Protein AF-0000000080394275 (afdb_homodimer)

pLDDT: mean 92.38, std 15.79, range [22.78, 98.94]

InterPro domains:
  IPR036380 Isochorismatase-like superfamily [G3DSA:3.40.50.850] (33-287)
  IPR036380 Isochorismatase-like superfamily [SSF52499] (33-243)
  IPR052347 Isochorismatase Family Nicotinamidases [PTHR11080] (25-287)

Structure (mmCIF, N/CA/C/O backbone):
data_AF-0000000080394275-model_v1
#
loop_
_entity.id
_entity.type
_entity.pdbx_description
1 polymer 'Amidases related to nicotinamidase'
#
loop_
_atom_site.group_PDB
_atom_site.id
_atom_site.type_symbol
_atom_site.label_atom_id
_atom_site.label_alt_id
_atom_site.label_comp_id
_atom_site.label_asym_id
_atom_site.label_entity_id
_atom_site.label_seq_id
_atom_site.pdbx_PDB_ins_code
_atom_site.Cartn_x
_atom_site.Cartn_y
_atom_site.Cartn_z
_atom_site.occupancy
_atom_site.B_iso_or_equiv
_atom_site.auth_seq_id
_atom_site.auth_comp_id
_atom_site.auth_asym_id
_atom_site.auth_atom_id
_atom_site.pdbx_PDB_model_num
ATOM 1 N N . MET A 1 1 ? -6.887 -41.594 -66.125 1 27.06 1 MET A N 1
ATOM 2 C CA . MET A 1 1 ? -5.867 -42.062 -65.188 1 27.06 1 MET A CA 1
ATOM 3 C C . MET A 1 1 ? -5.469 -40.969 -64.188 1 27.06 1 MET A C 1
ATOM 5 O O . MET A 1 1 ? -4.859 -39.969 -64.625 1 27.06 1 MET A O 1
ATOM 9 N N . SER A 1 2 ? -6.359 -40.688 -63.188 1 22.78 2 SER A N 1
ATOM 10 C CA . SER A 1 2 ? -6.52 -39.656 -62.188 1 22.78 2 SER A CA 1
ATOM 11 C C . SER A 1 2 ? -5.414 -39.719 -61.156 1 22.78 2 SER A C 1
ATOM 13 O O . SER A 1 2 ? -5.332 -40.688 -60.375 1 22.78 2 SER A O 1
ATOM 15 N N . ALA A 1 3 ? -4.18 -39.344 -61.594 1 30.12 3 ALA A N 1
ATOM 16 C CA . ALA A 1 3 ? -3.043 -39.406 -60.656 1 30.12 3 ALA A CA 1
ATOM 17 C C . ALA A 1 3 ? -3.375 -38.75 -59.344 1 30.12 3 ALA A C 1
ATOM 19 O O . ALA A 1 3 ? -3.584 -37.531 -59.25 1 30.12 3 ALA A O 1
ATOM 20 N N . VAL A 1 4 ? -4.059 -39.438 -58.5 1 29 4 VAL A N 1
ATOM 21 C CA . VAL A 1 4 ? -4.309 -39 -57.125 1 29 4 VAL A CA 1
ATOM 22 C C . VAL A 1 4 ? -2.986 -38.625 -56.438 1 29 4 VAL A C 1
ATOM 24 O O . VAL A 1 4 ? -2.115 -39.5 -56.281 1 29 4 VAL A O 1
ATOM 27 N N . HIS A 1 5 ? -2.41 -37.469 -56.75 1 32.91 5 HIS A N 1
ATOM 28 C CA . HIS A 1 5 ? -1.204 -37.031 -56.062 1 32.91 5 HIS A CA 1
ATOM 29 C C . HIS A 1 5 ? -1.364 -37.125 -54.562 1 32.91 5 HIS A C 1
ATOM 31 O O . HIS A 1 5 ? -2.32 -36.562 -54 1 32.91 5 HIS A O 1
ATOM 37 N N . HIS A 1 6 ? -1.078 -38.25 -53.906 1 32.78 6 HIS A N 1
ATOM 38 C CA . HIS A 1 6 ? -0.991 -38.438 -52.469 1 32.78 6 HIS A CA 1
ATOM 39 C C . HIS A 1 6 ? -0.119 -37.375 -51.812 1 32.78 6 HIS A C 1
ATOM 41 O O . HIS A 1 6 ? 1.019 -37.156 -52.25 1 3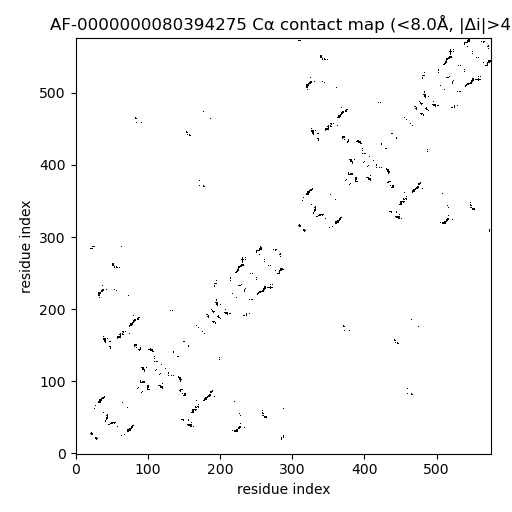2.78 6 HIS A O 1
ATOM 47 N N . ASP A 1 7 ? -0.695 -36.219 -51.406 1 35.56 7 ASP A N 1
ATOM 48 C CA . ASP A 1 7 ? -0.011 -35.188 -50.625 1 35.56 7 ASP A CA 1
ATOM 49 C C . ASP A 1 7 ? 0.849 -35.812 -49.531 1 35.56 7 ASP A C 1
ATOM 51 O O . ASP A 1 7 ? 0.417 -36.75 -48.844 1 35.56 7 ASP A O 1
ATOM 55 N N . PRO A 1 8 ? 2.227 -35.781 -49.594 1 41.28 8 PRO A N 1
ATOM 56 C CA . PRO A 1 8 ? 3.082 -36.406 -48.594 1 41.28 8 PRO A CA 1
ATOM 57 C C . PRO A 1 8 ? 2.621 -36.094 -47.156 1 41.28 8 PRO A C 1
ATOM 59 O O . PRO A 1 8 ? 1.923 -35.094 -46.938 1 41.28 8 PRO A O 1
ATOM 62 N N . PRO A 1 9 ? 2.592 -37.062 -46.188 1 37 9 PRO A N 1
ATOM 63 C CA . PRO A 1 9 ? 2.154 -36.906 -44.812 1 37 9 PRO A CA 1
ATOM 64 C C . PRO A 1 9 ? 2.826 -35.75 -44.125 1 37 9 PRO A C 1
ATOM 66 O O . PRO A 1 9 ? 3.916 -35.312 -44.5 1 37 9 PRO A O 1
ATOM 69 N N . PRO A 1 10 ? 2.047 -34.844 -43.375 1 35.91 10 PRO A N 1
ATOM 70 C CA . PRO A 1 10 ? 2.547 -33.656 -42.656 1 35.91 10 PRO A CA 1
ATOM 71 C C . PRO A 1 10 ? 3.83 -33.969 -41.875 1 35.91 10 PRO A C 1
ATOM 73 O O . PRO A 1 10 ? 4.082 -35.125 -41.5 1 35.91 10 PRO A O 1
ATOM 76 N N . SER A 1 11 ? 4.945 -33.312 -42.188 1 35.53 11 SER A N 1
ATOM 77 C CA . SER A 1 11 ? 6.273 -33.344 -41.562 1 35.53 11 SER A CA 1
ATOM 78 C C . SER A 1 11 ? 6.188 -33.5 -40.062 1 35.53 11 SER A C 1
ATOM 80 O O . SER A 1 11 ? 5.238 -33.031 -39.438 1 35.53 11 SER A O 1
ATOM 82 N N . ARG A 1 12 ? 6.918 -34.469 -39.438 1 34.5 12 ARG A N 1
ATOM 83 C CA . ARG A 1 12 ? 7.211 -34.812 -38.031 1 34.5 12 ARG A CA 1
ATOM 84 C C . ARG A 1 12 ? 7.387 -33.594 -37.188 1 34.5 12 ARG A C 1
ATOM 86 O O . ARG A 1 12 ? 7.91 -32.562 -37.625 1 34.5 12 ARG A O 1
ATOM 93 N N . ILE A 1 13 ? 6.574 -33.438 -36.125 1 35.41 13 ILE A N 1
ATOM 94 C CA . ILE A 1 13 ? 6.66 -32.562 -34.938 1 35.41 13 ILE A CA 1
ATOM 95 C C . ILE A 1 13 ? 8.125 -32.375 -34.562 1 35.41 13 ILE A C 1
ATOM 97 O O . ILE A 1 13 ? 8.867 -33.344 -34.406 1 35.41 13 ILE A O 1
ATOM 101 N N . ASN A 1 14 ? 8.758 -31.297 -34.969 1 36.19 14 ASN A N 1
ATOM 102 C CA . ASN A 1 14 ? 10.086 -30.844 -34.594 1 36.19 14 ASN A CA 1
ATOM 103 C C . ASN A 1 14 ? 10.438 -31.25 -33.156 1 36.19 14 ASN A C 1
ATOM 105 O O . ASN A 1 14 ? 9.57 -31.266 -32.281 1 36.19 14 ASN A O 1
ATOM 109 N N . ASP A 1 15 ? 11.414 -32.094 -32.938 1 36.91 15 ASP A N 1
ATOM 110 C CA . ASP A 1 15 ? 12.133 -32.469 -31.719 1 36.91 15 ASP A CA 1
ATOM 111 C C . ASP A 1 15 ? 12.281 -31.266 -30.781 1 36.91 15 ASP A C 1
ATOM 113 O O . ASP A 1 15 ? 13.219 -30.484 -30.922 1 36.91 15 ASP A O 1
ATOM 117 N N . ALA A 1 16 ? 11.219 -30.703 -30.359 1 38.97 16 ALA A N 1
ATOM 118 C CA . ALA A 1 16 ? 11.391 -29.766 -29.25 1 38.97 16 ALA A CA 1
ATOM 119 C C . ALA A 1 16 ? 12.438 -30.266 -28.266 1 38.97 16 ALA A C 1
ATOM 121 O O . ALA A 1 16 ? 12.273 -31.344 -27.656 1 38.97 16 ALA A O 1
ATOM 122 N N . LYS A 1 17 ? 13.742 -30.094 -28.391 1 42.19 17 LYS A N 1
ATOM 123 C CA . LYS A 1 17 ? 14.812 -30.328 -27.422 1 42.19 17 LYS A CA 1
ATOM 124 C C . LYS A 1 17 ? 14.32 -30.094 -26 1 42.19 17 LYS A C 1
ATOM 126 O O . LYS A 1 17 ? 13.586 -29.141 -25.734 1 42.19 17 LYS A O 1
ATOM 131 N N . PRO A 1 18 ? 14.352 -31.062 -25.109 1 45.19 18 PRO A N 1
ATOM 132 C CA . PRO A 1 18 ? 13.938 -30.859 -23.719 1 45.19 18 PRO A CA 1
ATOM 133 C C . PRO A 1 18 ? 14.477 -29.562 -23.125 1 45.19 18 PRO A C 1
ATOM 135 O O . PRO A 1 18 ? 15.672 -29.281 -23.234 1 45.19 18 PRO A O 1
ATOM 138 N N . SER A 1 19 ? 13.734 -28.438 -23.109 1 54.56 19 SER A N 1
ATOM 139 C CA . SER A 1 19 ? 14.133 -27.141 -22.562 1 54.56 19 SER A CA 1
ATOM 140 C C . SER A 1 19 ? 14.922 -27.312 -21.266 1 54.56 19 SER A C 1
ATOM 142 O O . SER A 1 19 ? 14.555 -28.109 -20.406 1 54.56 19 SER A O 1
ATOM 144 N N . GLN A 1 20 ? 16.25 -27.141 -21.281 1 65.69 20 GLN A N 1
ATOM 145 C CA . GLN A 1 20 ? 17.156 -27.125 -20.141 1 65.69 20 GLN A CA 1
ATOM 146 C C . GLN A 1 20 ? 16.5 -26.453 -18.938 1 65.69 20 GLN A C 1
ATOM 148 O O . GLN A 1 20 ? 15.781 -25.469 -19.094 1 65.69 20 GLN A O 1
ATOM 153 N N . SER A 1 21 ? 16.562 -27.25 -17.766 1 81.19 21 SER A N 1
ATOM 154 C CA . SER A 1 21 ? 16 -26.75 -16.516 1 81.19 21 SER A CA 1
ATOM 155 C C . SER A 1 21 ? 16.516 -25.359 -16.188 1 81.19 21 SER A C 1
ATOM 157 O O . SER A 1 21 ? 17.719 -25.094 -16.312 1 81.19 21 SER A O 1
ATOM 159 N N . ILE A 1 22 ? 15.68 -24.531 -15.898 1 88.62 22 ILE A N 1
ATOM 160 C CA . ILE A 1 22 ? 16.031 -23.141 -15.641 1 88.62 22 ILE A CA 1
ATOM 161 C C . ILE A 1 22 ? 16.609 -23 -14.234 1 88.62 22 ILE A C 1
ATOM 163 O O . ILE A 1 22 ? 17.203 -21.984 -13.898 1 88.62 22 ILE A O 1
ATOM 167 N N . VAL A 1 23 ? 16.406 -24.078 -13.352 1 89.06 23 VAL A N 1
ATOM 168 C CA . VAL A 1 23 ? 17 -24.141 -12.016 1 89.06 23 VAL A CA 1
ATOM 169 C C . VAL A 1 23 ? 17.625 -25.516 -11.797 1 89.06 23 VAL A C 1
ATOM 171 O O . VAL A 1 23 ? 17 -26.547 -12.047 1 89.06 23 VAL A O 1
ATOM 174 N N . GLN A 1 24 ? 18.859 -25.484 -11.453 1 85.5 24 GLN A N 1
ATOM 175 C CA . GLN A 1 24 ? 19.594 -26.703 -11.148 1 85.5 24 GLN A CA 1
ATOM 176 C C . GLN A 1 24 ? 20.219 -26.641 -9.758 1 85.5 24 GLN A C 1
ATOM 178 O O . GLN A 1 24 ? 20.984 -25.703 -9.453 1 85.5 24 GLN A O 1
ATOM 183 N N . ASN A 1 25 ? 19.906 -27.562 -8.883 1 85.19 25 ASN A N 1
ATOM 184 C CA . ASN A 1 25 ? 20.406 -27.625 -7.516 1 85.19 25 ASN A CA 1
ATOM 185 C C . ASN A 1 25 ? 20.141 -26.328 -6.762 1 85.19 25 ASN A C 1
ATOM 187 O O . ASN A 1 25 ? 21.047 -25.766 -6.125 1 85.19 25 ASN A O 1
ATOM 191 N N . GLY A 1 26 ? 19.047 -25.797 -6.996 1 87.44 26 GLY A N 1
ATOM 192 C CA . GLY A 1 26 ? 18.625 -24.609 -6.277 1 87.44 26 GLY A CA 1
ATOM 193 C C . GLY A 1 26 ? 19.156 -23.312 -6.879 1 87.44 26 GLY A C 1
ATOM 194 O O . GLY A 1 26 ? 18.859 -22.219 -6.391 1 87.44 26 GLY A O 1
ATOM 195 N N . LYS A 1 27 ? 19.891 -23.469 -7.922 1 92 27 LYS A N 1
ATOM 196 C CA . LYS A 1 27 ? 20.5 -22.312 -8.555 1 92 27 LYS A CA 1
ATOM 197 C C . LYS A 1 27 ? 19.953 -22.094 -9.961 1 92 27 LYS A C 1
ATOM 199 O O . LYS A 1 27 ? 19.875 -23.047 -10.75 1 92 27 LYS A O 1
ATOM 204 N N . ALA A 1 28 ? 19.594 -20.875 -10.211 1 91.44 28 ALA A N 1
ATOM 205 C CA . ALA A 1 28 ? 19.125 -20.531 -11.562 1 91.44 28 ALA A CA 1
ATOM 206 C C . ALA A 1 28 ? 20.281 -20.594 -12.555 1 91.44 28 ALA A C 1
ATOM 208 O O . ALA A 1 28 ? 21.422 -20.219 -12.227 1 91.44 28 ALA A O 1
ATOM 209 N N . THR A 1 29 ? 19.984 -20.938 -13.781 1 90.75 29 THR A N 1
ATOM 210 C CA . THR A 1 29 ? 21.016 -21.156 -14.781 1 90.75 29 THR A CA 1
ATOM 211 C C . THR A 1 29 ? 21.297 -19.859 -15.547 1 90.75 29 THR A C 1
ATOM 213 O O . THR A 1 29 ? 22.281 -19.781 -16.297 1 90.75 29 THR A O 1
ATOM 216 N N . ALA A 1 30 ? 20.469 -18.938 -15.438 1 93.75 30 ALA A N 1
ATOM 217 C CA . ALA A 1 30 ? 20.594 -17.641 -16.094 1 93.75 30 ALA A CA 1
ATOM 218 C C . ALA A 1 30 ? 19.891 -16.547 -15.281 1 93.75 30 ALA A C 1
ATOM 220 O O . ALA A 1 30 ? 19.125 -16.859 -14.367 1 93.75 30 ALA A O 1
ATOM 221 N N . PRO A 1 31 ? 20.188 -15.273 -15.602 1 97.75 31 PRO A N 1
ATOM 222 C CA . PRO A 1 31 ? 19.531 -14.188 -14.875 1 97.75 31 PRO A CA 1
ATOM 223 C C . PRO A 1 31 ? 18.016 -14.234 -15 1 97.75 31 PRO A C 1
ATOM 225 O O . PRO A 1 31 ? 17.484 -14.625 -16.047 1 97.75 31 PRO A O 1
ATOM 228 N N . PHE A 1 32 ? 17.375 -13.805 -13.945 1 98.44 32 PHE A N 1
ATOM 229 C CA . PHE A 1 32 ? 15.914 -13.875 -13.938 1 98.44 32 PHE A CA 1
ATOM 230 C C . PHE A 1 32 ? 15.328 -12.828 -12.992 1 98.44 32 PHE A C 1
ATOM 232 O O . PHE A 1 32 ? 16.016 -12.359 -12.078 1 98.44 32 PHE A O 1
ATOM 239 N N . ALA A 1 33 ? 14.078 -12.445 -13.242 1 98.81 33 ALA A N 1
ATOM 240 C CA . ALA A 1 33 ? 13.273 -11.711 -12.266 1 98.81 33 ALA A CA 1
ATOM 241 C C . ALA A 1 33 ? 12.461 -12.672 -11.398 1 98.81 33 ALA A C 1
ATOM 243 O O . ALA A 1 33 ? 12.016 -13.719 -11.875 1 98.81 33 ALA A O 1
ATOM 244 N N . LEU A 1 34 ? 12.312 -12.328 -10.164 1 98.88 34 LEU A N 1
ATOM 245 C CA . LEU A 1 34 ? 11.516 -13.117 -9.234 1 98.88 34 LEU A CA 1
ATOM 246 C C . LEU A 1 34 ? 10.195 -12.43 -8.922 1 98.88 34 LEU A C 1
ATOM 248 O O . LEU A 1 34 ? 10.188 -11.289 -8.445 1 98.88 34 LEU A O 1
ATOM 252 N N . LEU A 1 35 ? 9.109 -13.031 -9.289 1 98.94 35 LEU A N 1
ATOM 253 C CA . LEU A 1 35 ? 7.77 -12.57 -8.938 1 98.94 35 LEU A CA 1
ATOM 254 C C . LEU A 1 35 ? 7.207 -13.375 -7.77 1 98.94 35 LEU A C 1
ATOM 256 O O . LEU A 1 35 ? 6.914 -14.562 -7.914 1 98.94 35 LEU A O 1
ATOM 260 N N . ILE A 1 36 ? 7.094 -12.742 -6.633 1 98.94 36 ILE A N 1
ATOM 261 C CA . ILE A 1 36 ? 6.562 -13.367 -5.43 1 98.94 36 ILE A CA 1
ATOM 262 C C . ILE A 1 36 ? 5.125 -12.906 -5.191 1 98.94 36 ILE A C 1
ATOM 264 O O . ILE A 1 36 ? 4.887 -11.727 -4.902 1 98.94 36 ILE A O 1
ATOM 268 N N . ILE A 1 37 ? 4.219 -13.844 -5.262 1 98.94 37 ILE A N 1
ATOM 269 C CA . ILE A 1 37 ? 2.801 -13.508 -5.195 1 98.94 37 ILE A CA 1
ATOM 270 C C . ILE A 1 37 ? 2.299 -13.656 -3.762 1 98.94 37 ILE A C 1
ATOM 272 O O . ILE A 1 37 ? 2.297 -14.758 -3.211 1 98.94 37 ILE A O 1
ATOM 276 N N . ASP A 1 38 ? 1.914 -12.625 -3.123 1 98.94 38 ASP A N 1
ATOM 277 C CA . ASP A 1 38 ? 1.154 -12.508 -1.882 1 98.94 38 ASP A CA 1
ATOM 278 C C . ASP A 1 38 ? 1.843 -13.258 -0.743 1 98.94 38 ASP A C 1
ATOM 280 O O . ASP A 1 38 ? 1.222 -14.078 -0.071 1 98.94 38 ASP A O 1
ATOM 284 N N . PRO A 1 39 ? 3.086 -12.922 -0.444 1 98.94 39 PRO A N 1
ATOM 285 C CA . PRO A 1 39 ? 3.766 -13.562 0.687 1 98.94 39 PRO A CA 1
ATOM 286 C C . PRO A 1 39 ? 3.402 -12.93 2.027 1 98.94 39 PRO A C 1
ATOM 288 O O . PRO A 1 39 ? 4.285 -12.633 2.836 1 98.94 39 PRO A O 1
ATOM 291 N N . GLN A 1 40 ? 2.129 -12.836 2.316 1 98.94 40 GLN A N 1
ATOM 292 C CA . GLN A 1 40 ? 1.667 -12.023 3.436 1 98.94 40 GLN A CA 1
ATOM 293 C C . GLN A 1 40 ? 1.392 -12.891 4.664 1 98.94 40 GLN A C 1
ATOM 295 O O . GLN A 1 40 ? 1.14 -14.086 4.543 1 98.94 40 GLN A O 1
ATOM 300 N N . VAL A 1 41 ? 1.338 -12.273 5.809 1 98.94 41 VAL A N 1
ATOM 301 C CA . VAL A 1 41 ? 1.209 -12.883 7.125 1 98.94 41 VAL A CA 1
ATOM 302 C C . VAL A 1 41 ? -0.125 -13.625 7.223 1 98.94 41 VAL A C 1
ATOM 304 O O . VAL A 1 41 ? -0.186 -14.742 7.734 1 98.94 41 VAL A O 1
ATOM 307 N N . ASP A 1 42 ? -1.136 -13.109 6.672 1 98.88 42 ASP A N 1
ATOM 308 C CA . ASP A 1 42 ? -2.461 -13.703 6.836 1 98.88 42 ASP A CA 1
ATOM 309 C C . ASP A 1 42 ? -2.553 -15.047 6.125 1 98.88 42 ASP A C 1
ATOM 311 O O . ASP A 1 42 ? -3.455 -15.844 6.402 1 98.88 42 ASP A O 1
ATOM 315 N N . PHE A 1 43 ? -1.623 -15.383 5.227 1 98.88 43 PHE A N 1
ATOM 316 C CA . PHE A 1 43 ? -1.637 -16.656 4.52 1 98.88 43 PHE A CA 1
ATOM 317 C C . PHE A 1 43 ? -0.729 -17.672 5.207 1 98.88 43 PHE A C 1
ATOM 319 O O . PHE A 1 43 ? -0.536 -18.781 4.703 1 98.88 43 PHE A O 1
ATOM 326 N N . HIS A 1 44 ? -0.185 -17.312 6.309 1 98.88 44 HIS A N 1
ATOM 327 C CA . HIS A 1 44 ? 0.747 -18.156 7.051 1 98.88 44 HIS A CA 1
ATOM 328 C C . HIS A 1 44 ? 0.218 -18.469 8.445 1 98.88 44 HIS A C 1
ATOM 330 O O . HIS A 1 44 ? -0.827 -17.938 8.852 1 98.88 44 HIS A O 1
ATOM 336 N N . GLU A 1 45 ? 0.942 -19.281 9.148 1 98.12 45 GLU A N 1
ATOM 337 C CA . GLU A 1 45 ? 0.49 -19.734 10.461 1 98.12 45 GLU A CA 1
ATOM 338 C C . GLU A 1 45 ? 0.156 -18.547 11.359 1 98.12 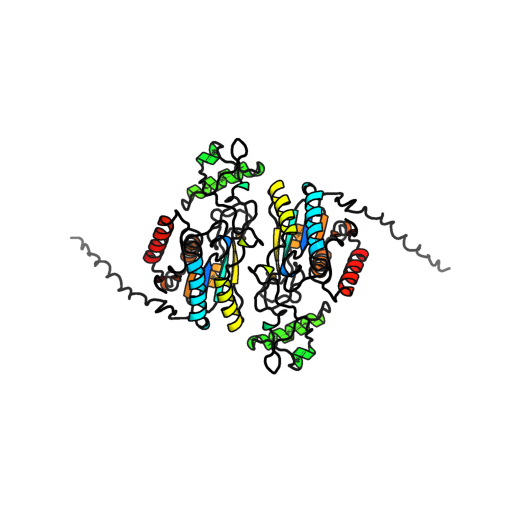45 GLU A C 1
ATOM 340 O O . GLU A 1 45 ? 0.946 -17.609 11.477 1 98.12 45 GLU A O 1
ATOM 345 N N . GLY A 1 46 ? -1.049 -18.625 11.961 1 97.94 46 GLY A N 1
ATOM 346 C CA . GLY A 1 46 ? -1.495 -17.547 12.82 1 97.94 46 GLY A CA 1
ATOM 347 C C . GLY A 1 46 ? -2.309 -16.5 12.094 1 97.94 46 GLY A C 1
ATOM 348 O O . GLY A 1 46 ? -2.988 -15.68 12.719 1 97.94 46 GLY A O 1
ATOM 349 N N . GLY A 1 47 ? -2.242 -16.516 10.758 1 98.44 47 GLY A N 1
ATOM 350 C CA . GLY A 1 47 ? -3.014 -15.578 9.953 1 98.44 47 GLY A CA 1
ATOM 351 C C . GLY A 1 47 ? -4.453 -16.016 9.758 1 98.44 47 GLY A C 1
ATOM 352 O O . GLY A 1 47 ? -4.797 -17.172 9.992 1 98.44 47 GLY A O 1
ATOM 353 N N . SER A 1 48 ? -5.27 -15.148 9.281 1 98.19 48 SER A N 1
ATOM 354 C CA . SER A 1 48 ? -6.711 -15.359 9.195 1 98.19 48 SER A CA 1
ATOM 355 C C . SER A 1 48 ? -7.062 -16.328 8.078 1 98.19 48 SER A C 1
ATOM 357 O O . SER A 1 48 ? -8.156 -16.906 8.062 1 98.19 48 SER A O 1
ATOM 359 N N . LEU A 1 49 ? -6.184 -16.5 7.113 1 98.38 49 LEU A N 1
ATOM 360 C CA . LEU A 1 49 ? -6.367 -17.438 6.004 1 98.38 49 LEU A CA 1
ATOM 361 C C . LEU A 1 49 ? -5.109 -18.266 5.773 1 98.38 49 LEU A C 1
ATOM 363 O O . LEU A 1 49 ? -4.621 -18.359 4.645 1 98.38 49 LEU A O 1
ATOM 367 N N . ALA A 1 50 ? -4.691 -18.906 6.82 1 98.62 50 ALA A N 1
ATOM 368 C CA . ALA A 1 50 ? -3.438 -19.656 6.805 1 98.62 50 ALA A CA 1
ATOM 369 C C . ALA A 1 50 ? -3.508 -20.812 5.828 1 98.62 50 ALA A C 1
ATOM 371 O O . ALA A 1 50 ? -4.531 -21.5 5.742 1 98.62 50 ALA A O 1
ATOM 372 N N . ILE A 1 51 ? -2.463 -21.016 5.152 1 98.62 51 ILE A N 1
ATOM 373 C CA . ILE A 1 51 ? -2.312 -22.094 4.172 1 98.62 51 ILE A CA 1
ATOM 374 C C . ILE A 1 51 ? -1.287 -23.109 4.668 1 98.62 51 ILE A C 1
ATOM 376 O O . ILE A 1 51 ? -0.159 -22.75 5.008 1 98.62 51 ILE A O 1
ATOM 380 N N . ALA A 1 52 ? -1.741 -24.344 4.648 1 98.06 52 ALA A N 1
ATOM 381 C CA . ALA A 1 52 ? -0.805 -25.406 5.035 1 98.06 52 ALA A CA 1
ATOM 382 C C . ALA A 1 52 ? 0.405 -25.422 4.105 1 98.06 52 ALA A C 1
ATOM 384 O O . ALA A 1 52 ? 0.254 -25.422 2.883 1 98.06 52 ALA A O 1
ATOM 385 N N . GLY A 1 53 ? 1.611 -25.344 4.656 1 98.31 53 GLY A N 1
ATOM 386 C CA . GLY A 1 53 ? 2.834 -25.406 3.871 1 98.31 53 GLY A CA 1
ATOM 387 C C . GLY A 1 53 ? 3.434 -24.047 3.598 1 98.31 53 GLY A C 1
ATOM 388 O O . GLY A 1 53 ? 4.59 -23.938 3.182 1 98.31 53 GLY A O 1
ATOM 389 N N . ALA A 1 54 ? 2.715 -22.984 3.877 1 98.81 54 ALA A N 1
ATOM 390 C CA . ALA A 1 54 ? 3.131 -21.641 3.488 1 98.81 54 ALA A CA 1
ATOM 391 C C . ALA A 1 54 ? 4.355 -21.188 4.285 1 98.81 54 ALA A C 1
ATOM 393 O O . ALA A 1 54 ? 5.211 -20.469 3.764 1 98.81 54 ALA A O 1
ATOM 394 N N . ASP A 1 55 ? 4.445 -21.594 5.543 1 98.81 55 ASP A N 1
ATOM 395 C CA . ASP A 1 55 ? 5.609 -21.219 6.348 1 98.81 55 ASP A CA 1
ATOM 396 C C . ASP A 1 55 ? 6.887 -21.844 5.785 1 98.81 55 ASP A C 1
ATOM 398 O O . ASP A 1 55 ? 7.926 -21.188 5.727 1 98.81 55 ASP A O 1
ATOM 402 N N . GLU A 1 56 ? 6.789 -23.109 5.391 1 98.62 56 GLU A N 1
ATOM 403 C CA . GLU A 1 56 ? 7.934 -23.766 4.754 1 98.62 56 GLU A CA 1
ATOM 404 C C . GLU A 1 56 ? 8.273 -23.094 3.424 1 98.62 56 GLU A C 1
ATOM 406 O O . GLU A 1 56 ? 9.453 -22.922 3.092 1 98.62 56 GLU A O 1
ATOM 411 N N . ASP A 1 57 ? 7.242 -22.734 2.703 1 98.75 57 ASP A N 1
ATOM 412 C CA . ASP A 1 57 ? 7.457 -22 1.458 1 98.75 57 ASP A CA 1
ATOM 413 C C . ASP A 1 57 ? 8.25 -20.719 1.704 1 98.75 57 ASP A C 1
ATOM 415 O O . ASP A 1 57 ? 9.195 -20.422 0.97 1 98.75 57 ASP A O 1
ATOM 419 N N . ALA A 1 58 ? 7.844 -19.984 2.736 1 98.88 58 ALA A N 1
ATOM 420 C CA . ALA A 1 58 ? 8.484 -18.719 3.049 1 98.88 58 ALA A CA 1
ATOM 421 C C . ALA A 1 58 ? 9.977 -18.906 3.332 1 98.88 58 ALA A C 1
ATOM 423 O O . ALA A 1 58 ? 10.812 -18.125 2.865 1 98.88 58 ALA A O 1
ATOM 424 N N . GLN A 1 59 ? 10.258 -19.938 4.09 1 98.75 59 GLN A N 1
ATOM 425 C CA . GLN A 1 59 ? 11.648 -20.234 4.387 1 98.75 59 GLN A CA 1
ATOM 426 C C . GLN A 1 59 ? 12.422 -20.594 3.117 1 98.75 59 GLN A C 1
ATOM 428 O O . GLN A 1 59 ? 13.562 -20.156 2.932 1 98.75 59 GLN A O 1
ATOM 433 N N . ARG A 1 60 ? 11.812 -21.328 2.266 1 98.44 60 ARG A N 1
ATOM 434 C CA . ARG A 1 60 ? 12.461 -21.719 1.023 1 98.44 60 ARG A CA 1
ATOM 435 C C . ARG A 1 60 ? 12.664 -20.531 0.097 1 98.44 60 ARG A C 1
ATOM 437 O O . ARG A 1 60 ? 13.672 -20.438 -0.608 1 98.44 60 ARG A O 1
ATOM 444 N N . ILE A 1 61 ? 11.711 -19.625 0.074 1 98.75 61 ILE A N 1
ATOM 445 C CA . ILE A 1 61 ? 11.844 -18.406 -0.722 1 98.75 61 ILE A CA 1
ATOM 446 C C . ILE A 1 61 ? 13.047 -17.609 -0.236 1 98.75 61 ILE A C 1
ATOM 448 O O . ILE A 1 61 ? 13.867 -17.156 -1.04 1 98.75 61 ILE A O 1
ATOM 452 N N . LYS A 1 62 ? 13.125 -17.453 1.093 1 98.81 62 LYS A N 1
ATOM 453 C CA . LYS A 1 62 ? 14.281 -16.75 1.657 1 98.81 62 LYS A CA 1
ATOM 454 C C . LYS A 1 62 ? 15.586 -17.391 1.193 1 98.81 62 LYS A C 1
ATOM 456 O O . LYS A 1 62 ? 16.469 -16.703 0.671 1 98.81 62 LYS A O 1
ATOM 461 N N . SER A 1 63 ? 15.68 -18.719 1.34 1 98.06 63 SER A N 1
ATOM 462 C CA . SER A 1 63 ? 16.891 -19.453 0.968 1 98.06 63 SER A CA 1
ATOM 463 C C . SER A 1 63 ? 17.172 -19.328 -0.524 1 98.06 63 SER A C 1
ATOM 465 O O . SER A 1 63 ? 18.328 -19.156 -0.926 1 98.06 63 SER A O 1
ATOM 467 N N . PHE A 1 64 ? 16.172 -19.391 -1.32 1 98.38 64 PHE A N 1
ATOM 468 C CA . PHE A 1 64 ? 16.312 -19.297 -2.77 1 98.38 64 PHE A CA 1
ATOM 469 C C . PHE A 1 64 ? 16.859 -17.938 -3.172 1 98.38 64 PHE A C 1
ATOM 471 O O . PHE A 1 64 ? 17.75 -17.844 -4.02 1 98.38 64 PHE A O 1
ATOM 478 N N . ILE A 1 65 ? 16.344 -16.844 -2.561 1 98.69 65 ILE A N 1
ATOM 479 C CA . ILE A 1 65 ? 16.828 -15.5 -2.842 1 98.69 65 ILE A CA 1
ATOM 480 C C . ILE A 1 65 ? 18.297 -15.398 -2.473 1 98.69 65 ILE A C 1
ATOM 482 O O . ILE A 1 65 ? 19.125 -14.922 -3.268 1 98.69 65 ILE A O 1
ATOM 486 N N . GLU A 1 66 ? 18.625 -15.898 -1.298 1 97.75 66 GLU A N 1
ATOM 487 C CA . GLU A 1 66 ? 20 -15.82 -0.818 1 97.75 66 GLU A CA 1
ATOM 488 C C . GLU A 1 66 ? 20.953 -16.594 -1.726 1 97.75 66 GLU A C 1
ATOM 490 O O . GLU A 1 66 ? 22.047 -16.125 -2.039 1 97.75 66 GLU A O 1
ATOM 495 N N . THR A 1 67 ? 20.516 -17.734 -2.162 1 97.19 67 THR A N 1
ATOM 496 C CA . THR A 1 67 ? 21.312 -18.609 -3.014 1 97.19 67 THR A CA 1
ATOM 497 C C . THR A 1 67 ? 21.516 -17.969 -4.391 1 97.19 67 THR A C 1
ATOM 499 O O . THR A 1 67 ? 22.562 -18.125 -5.008 1 97.19 67 THR A O 1
ATOM 502 N N . ASN A 1 68 ? 20.516 -17.234 -4.863 1 97.94 68 ASN A N 1
ATOM 503 C CA . ASN A 1 68 ? 20.547 -16.719 -6.227 1 97.94 68 ASN A CA 1
ATOM 504 C C . ASN A 1 68 ? 20.656 -15.195 -6.246 1 97.94 68 ASN A C 1
ATOM 506 O O . ASN A 1 68 ? 20.219 -14.547 -7.199 1 97.94 68 ASN A O 1
ATOM 510 N N . ILE A 1 69 ? 21.156 -14.625 -5.207 1 97.81 69 ILE A N 1
ATOM 511 C CA . ILE A 1 69 ? 21.094 -13.188 -4.969 1 97.81 69 ILE A CA 1
ATOM 512 C C . ILE A 1 69 ? 21.781 -12.445 -6.113 1 97.81 69 ILE A C 1
ATOM 514 O O . ILE A 1 69 ? 21.344 -11.359 -6.512 1 97.81 69 ILE A O 1
ATOM 518 N N . ASP A 1 70 ? 22.797 -13.023 -6.816 1 97.12 70 ASP A N 1
ATOM 519 C CA . ASP A 1 70 ? 23.531 -12.383 -7.891 1 97.12 70 ASP A CA 1
ATOM 520 C C . ASP A 1 70 ? 22.828 -12.555 -9.234 1 97.12 70 ASP A C 1
ATOM 522 O O . ASP A 1 70 ? 23.094 -11.82 -10.188 1 97.12 70 ASP A O 1
ATOM 526 N N . GLN A 1 71 ? 21.969 -13.531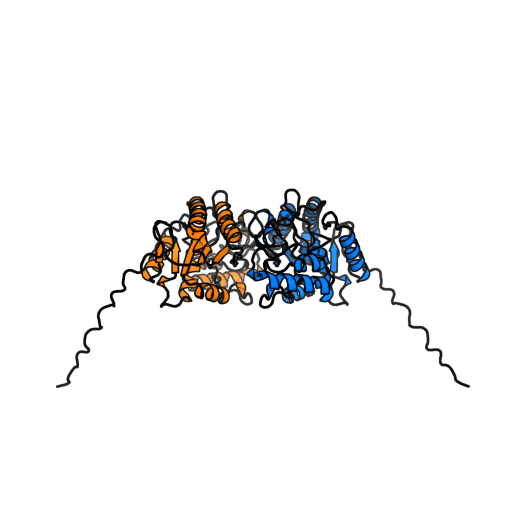 -9.305 1 97.5 71 GLN A N 1
ATOM 527 C CA . GLN A 1 71 ? 21.312 -13.852 -10.562 1 97.5 71 GLN A CA 1
ATOM 528 C C . GLN A 1 71 ? 19.969 -13.148 -10.664 1 97.5 71 GLN A C 1
ATOM 530 O O . GLN A 1 71 ? 19.391 -13.055 -11.758 1 97.5 71 GLN A O 1
ATOM 535 N N . ILE A 1 72 ? 19.453 -12.656 -9.586 1 98.75 72 ILE A N 1
ATOM 536 C CA . ILE A 1 72 ? 18.156 -11.992 -9.594 1 98.75 72 ILE A CA 1
ATOM 537 C C . ILE A 1 72 ? 18.297 -10.586 -10.172 1 98.75 72 ILE A C 1
ATOM 539 O O . ILE A 1 72 ? 19.016 -9.758 -9.617 1 98.75 72 ILE A O 1
ATOM 543 N N . THR A 1 73 ? 17.594 -10.344 -11.25 1 98.62 73 THR A N 1
ATOM 544 C CA . THR A 1 73 ? 17.641 -9.031 -11.898 1 98.62 73 THR A CA 1
ATOM 545 C C . THR A 1 73 ? 16.734 -8.039 -11.172 1 98.62 73 THR A C 1
ATOM 547 O O . THR A 1 73 ? 17.156 -6.918 -10.875 1 98.62 73 THR A O 1
ATOM 550 N N . ASN A 1 74 ? 15.531 -8.406 -10.891 1 98.75 74 ASN A N 1
ATOM 551 C CA . ASN A 1 74 ? 14.539 -7.621 -10.164 1 98.75 74 ASN A CA 1
ATOM 552 C C . ASN A 1 74 ? 13.609 -8.516 -9.344 1 98.75 74 ASN A C 1
ATOM 554 O O . ASN A 1 74 ? 13.445 -9.695 -9.656 1 98.75 74 ASN A O 1
ATOM 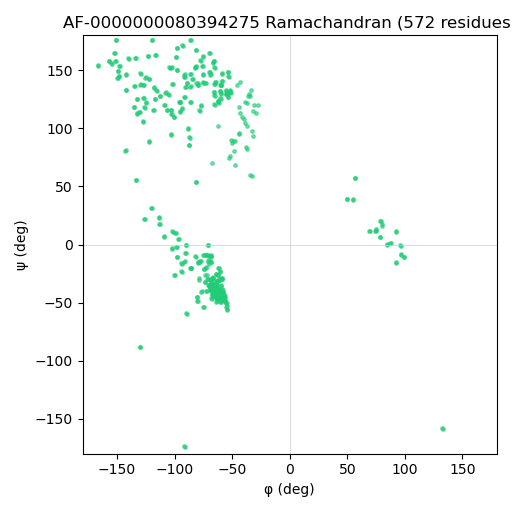558 N N . ILE A 1 75 ? 13.086 -7.957 -8.297 1 98.94 75 ILE A N 1
ATOM 559 C CA . ILE A 1 75 ? 12.078 -8.648 -7.496 1 98.94 75 ILE A CA 1
ATOM 560 C C . ILE A 1 75 ? 10.758 -7.883 -7.547 1 98.94 75 ILE A C 1
ATOM 562 O O . ILE A 1 75 ? 10.727 -6.672 -7.316 1 98.94 75 ILE A O 1
ATOM 566 N N . TYR A 1 76 ? 9.742 -8.562 -7.926 1 98.94 76 TYR A N 1
ATOM 567 C CA . TYR A 1 76 ? 8.367 -8.094 -7.895 1 98.94 76 TYR A CA 1
ATOM 568 C C . TYR A 1 76 ? 7.574 -8.797 -6.793 1 98.94 76 TYR A C 1
ATOM 570 O O . TYR A 1 76 ? 7.633 -10.016 -6.664 1 98.94 76 TYR A O 1
ATOM 578 N N . VAL A 1 77 ? 6.875 -8.023 -5.992 1 98.94 77 VAL A N 1
ATOM 579 C CA . VAL A 1 77 ? 6.051 -8.586 -4.926 1 98.94 77 VAL A CA 1
ATOM 580 C C . VAL A 1 77 ? 4.621 -8.062 -5.043 1 98.94 77 VAL A C 1
ATOM 582 O O . VAL A 1 77 ? 4.406 -6.852 -5.152 1 98.94 77 VAL A O 1
ATOM 585 N N . THR A 1 78 ? 3.697 -8.969 -5.086 1 98.88 78 THR A N 1
ATOM 586 C CA . THR A 1 78 ? 2.299 -8.547 -5.047 1 98.88 78 THR A CA 1
ATOM 587 C C . THR A 1 78 ? 1.738 -8.656 -3.633 1 98.88 78 THR A C 1
ATOM 589 O O . THR A 1 78 ? 2.199 -9.484 -2.84 1 98.88 78 THR A O 1
ATOM 592 N N . LEU A 1 79 ? 0.83 -7.836 -3.346 1 98.88 79 LEU A N 1
ATOM 593 C CA . LEU A 1 79 ? 0.16 -7.816 -2.051 1 98.88 79 LEU A CA 1
ATOM 594 C C . LEU A 1 79 ? -1.355 -7.793 -2.223 1 98.88 79 LEU A C 1
ATOM 596 O O . LEU A 1 79 ? -1.905 -6.848 -2.789 1 98.88 79 LEU A O 1
ATOM 600 N N . ASP A 1 80 ? -1.979 -8.875 -1.79 1 98.88 80 ASP A N 1
ATOM 601 C CA . ASP A 1 80 ? -3.432 -8.852 -1.655 1 98.88 80 ASP A CA 1
ATOM 602 C C . ASP A 1 80 ? -3.871 -7.816 -0.625 1 98.88 80 ASP A C 1
ATOM 604 O O . ASP A 1 80 ? -3.4 -7.828 0.515 1 98.88 80 ASP A O 1
ATOM 608 N N . SER A 1 81 ? -4.703 -6.895 -1.03 1 98.88 81 SER A N 1
ATOM 609 C CA . SER A 1 81 ? -5.008 -5.738 -0.196 1 98.88 81 SER A CA 1
ATOM 610 C C . SER A 1 81 ? -6.508 -5.453 -0.174 1 98.88 81 SER A C 1
ATOM 612 O O . SER A 1 81 ? -7.082 -5.039 -1.184 1 98.88 81 SER A O 1
ATOM 614 N N . HIS A 1 82 ? -7.09 -5.531 1.038 1 98.81 82 HIS A N 1
ATOM 615 C CA . HIS A 1 82 ? -8.547 -5.457 1.092 1 98.81 82 HIS A CA 1
ATOM 616 C C . HIS A 1 82 ? -9.008 -4.355 2.041 1 98.81 82 HIS A C 1
ATOM 618 O O . HIS A 1 82 ? -8.383 -4.125 3.08 1 98.81 82 HIS A O 1
ATOM 624 N N . GLN A 1 83 ? -10.07 -3.771 1.591 1 98.44 83 GLN A N 1
ATOM 625 C CA . GLN A 1 83 ? -10.891 -3.029 2.541 1 98.44 83 GLN A CA 1
ATOM 626 C C . GLN A 1 83 ? -11.516 -3.963 3.57 1 98.44 83 GLN A C 1
ATOM 628 O O . GLN A 1 83 ? -11.625 -5.168 3.338 1 98.44 83 GLN A O 1
ATOM 633 N N . LEU A 1 84 ? -11.867 -3.328 4.691 1 97.88 84 LEU A N 1
ATOM 634 C CA . LEU A 1 84 ? -12.547 -4.125 5.699 1 97.88 84 LEU A CA 1
ATOM 635 C C . LEU A 1 84 ? -13.805 -4.773 5.125 1 97.88 84 LEU A C 1
ATOM 637 O O . LEU A 1 84 ? -14.031 -5.969 5.316 1 97.88 84 LEU A O 1
ATOM 641 N N . VAL A 1 85 ? -14.594 -3.947 4.457 1 97.88 85 VAL A N 1
ATOM 642 C CA . VAL A 1 85 ? -15.75 -4.457 3.729 1 97.88 85 VAL A CA 1
ATOM 643 C C . VAL A 1 85 ? -15.367 -4.723 2.273 1 97.88 85 VAL A C 1
ATOM 645 O O . VAL A 1 85 ? -14.969 -3.803 1.553 1 97.88 85 VAL A O 1
ATOM 648 N N . HIS A 1 86 ? -15.438 -5.926 1.863 1 98.44 86 HIS A N 1
ATOM 649 C CA . HIS A 1 86 ? -15.062 -6.387 0.533 1 98.44 86 HIS A CA 1
ATOM 650 C C . HIS A 1 86 ? -16.016 -7.469 0.033 1 98.44 86 HIS A C 1
ATOM 652 O O . HIS A 1 86 ? -16.484 -8.297 0.815 1 98.44 86 HIS A O 1
ATOM 658 N N . ILE A 1 87 ? -16.25 -7.5 -1.217 1 98.31 87 ILE A N 1
ATOM 659 C CA . ILE A 1 87 ? -17.297 -8.336 -1.818 1 98.31 87 ILE A CA 1
ATOM 660 C C . ILE A 1 87 ? -16.984 -9.805 -1.541 1 98.31 87 ILE A C 1
ATOM 662 O O . ILE A 1 87 ? -17.891 -10.648 -1.571 1 98.31 87 ILE A O 1
ATOM 666 N N . SER A 1 88 ? -15.75 -10.133 -1.233 1 97.94 88 SER A N 1
ATOM 667 C CA . SER A 1 88 ? -15.383 -11.516 -0.966 1 97.94 88 SER A CA 1
ATOM 668 C C . SER A 1 88 ? -15.312 -11.797 0.532 1 97.94 88 SER A C 1
ATOM 670 O O . SER A 1 88 ? -14.812 -12.836 0.955 1 97.94 88 SER A O 1
ATOM 672 N N . HIS A 1 89 ? -15.766 -10.859 1.392 1 98.19 89 HIS A N 1
ATOM 673 C CA . HIS A 1 89 ? -15.766 -11.023 2.84 1 98.19 89 HIS A CA 1
ATOM 674 C C . HIS A 1 89 ? -17.188 -11.008 3.398 1 98.19 89 HIS A C 1
ATOM 676 O O . HIS A 1 89 ? -18.109 -10.516 2.75 1 98.19 89 HIS A O 1
ATOM 682 N N . PRO A 1 90 ? -17.359 -11.477 4.617 1 97.81 90 PRO A N 1
ATOM 683 C CA . PRO A 1 90 ? -18.703 -11.672 5.172 1 97.81 90 PRO A CA 1
ATOM 684 C C . PRO A 1 90 ? -19.484 -10.367 5.328 1 97.81 90 PRO A C 1
ATOM 686 O O . PRO A 1 90 ? -20.656 -10.297 4.973 1 97.81 90 PRO A O 1
ATOM 689 N N . LEU A 1 91 ? -18.891 -9.312 5.676 1 96.75 91 LEU A N 1
ATOM 690 C CA . LEU A 1 91 ? -19.562 -8.078 6.066 1 96.75 91 LEU A CA 1
ATOM 691 C C . LEU A 1 91 ? -20.234 -7.418 4.867 1 96.75 91 LEU A C 1
ATOM 693 O O . LEU A 1 91 ? -21.094 -6.547 5.027 1 96.75 91 LEU A O 1
ATOM 697 N N . PHE A 1 92 ? -19.859 -7.812 3.678 1 98 92 PHE A N 1
ATOM 698 C CA . PHE A 1 92 ? -20.422 -7.242 2.455 1 98 92 PHE A CA 1
ATOM 699 C C . PHE A 1 92 ? -21.812 -7.801 2.186 1 98 92 PHE A C 1
ATOM 701 O O . PHE A 1 92 ? -22.609 -7.191 1.457 1 98 92 PHE A O 1
ATOM 708 N N . TRP A 1 93 ? -22.125 -8.883 2.893 1 98.19 93 TRP A N 1
ATOM 709 C CA . TRP A 1 93 ? -23.312 -9.664 2.555 1 98.19 93 TRP A CA 1
ATOM 710 C C . TRP A 1 93 ? -24.25 -9.766 3.754 1 98.19 93 TRP A C 1
ATOM 712 O O . TRP A 1 93 ? -23.844 -9.555 4.895 1 98.19 93 TRP A O 1
ATOM 722 N N . LYS A 1 94 ? -25.5 -10.125 3.432 1 97.69 94 LYS A N 1
ATOM 723 C CA . LYS A 1 94 ? -26.469 -10.398 4.488 1 97.69 94 LYS A CA 1
ATOM 724 C C . LYS A 1 94 ? -27.469 -11.461 4.047 1 97.69 94 LYS A C 1
ATOM 726 O O . LYS A 1 94 ? -27.812 -11.539 2.865 1 97.69 94 LYS A O 1
ATOM 731 N N . GLY A 1 95 ? -27.859 -12.234 4.977 1 97.62 95 GLY A N 1
ATOM 732 C CA . GLY A 1 95 ? -28.969 -13.148 4.773 1 97.62 95 GLY A CA 1
ATOM 733 C C . GLY A 1 95 ? -30.312 -12.547 5.164 1 97.62 95 GLY A C 1
ATOM 734 O O . GLY A 1 95 ? -30.391 -11.359 5.477 1 97.62 95 GLY A O 1
ATOM 735 N N . PRO A 1 96 ? -31.375 -13.367 5.125 1 96.25 96 PRO A N 1
ATOM 736 C CA . PRO A 1 96 ? -32.719 -12.891 5.406 1 96.25 96 PRO A CA 1
ATOM 737 C C . PRO A 1 96 ? -32.875 -12.344 6.828 1 96.25 96 PRO A C 1
ATOM 739 O O . PRO A 1 96 ? -33.688 -11.438 7.062 1 96.25 96 PRO A O 1
ATOM 742 N N . GLN A 1 97 ? -32.125 -12.883 7.699 1 96.81 97 GLN A N 1
ATOM 743 C CA . GLN A 1 97 ? -32.219 -12.422 9.086 1 96.81 97 GLN A CA 1
ATOM 744 C C . GLN A 1 97 ? -31.047 -11.492 9.414 1 96.81 97 GLN A C 1
ATOM 746 O O . GLN A 1 97 ? -30.672 -11.352 10.586 1 96.81 97 GLN A O 1
ATOM 751 N N . LYS A 1 98 ? -30.328 -11.078 8.406 1 94.5 98 LYS A N 1
ATOM 752 C CA . LYS A 1 98 ? -29.234 -10.117 8.508 1 94.5 98 LYS A CA 1
ATOM 753 C C . LYS A 1 98 ? -27.969 -10.781 9.031 1 94.5 98 LYS A C 1
ATOM 755 O O . LYS A 1 98 ? -27.094 -10.109 9.578 1 94.5 98 LYS A O 1
ATOM 760 N N . GLU A 1 99 ? -27.938 -12.094 8.898 1 97 99 GLU A N 1
ATOM 761 C CA . GLU A 1 99 ? -26.719 -12.805 9.258 1 97 99 GLU A CA 1
ATOM 762 C C . GLU A 1 99 ? -25.688 -12.734 8.125 1 97 99 GLU A C 1
ATOM 764 O O . GLU A 1 99 ? -26.062 -12.555 6.961 1 97 99 GLU A O 1
ATOM 769 N N . THR A 1 100 ? -24.484 -12.828 8.477 1 97.31 100 THR A N 1
ATOM 770 C CA . THR A 1 100 ? -23.422 -12.852 7.473 1 97.31 100 THR A CA 1
ATOM 771 C C . THR A 1 100 ? -23.094 -14.281 7.059 1 97.31 100 THR A C 1
ATOM 773 O O . THR A 1 100 ? -23.234 -15.211 7.859 1 97.31 100 THR A O 1
ATOM 776 N N . PRO A 1 101 ? -22.734 -14.477 5.824 1 98.38 101 PRO A N 1
ATOM 777 C CA . PRO A 1 101 ? -22.297 -15.82 5.441 1 98.38 101 PRO A CA 1
ATOM 778 C C . PRO A 1 101 ? -21.016 -16.234 6.133 1 98.38 101 PRO A C 1
ATOM 780 O O . PRO A 1 101 ? -20.109 -15.422 6.312 1 98.38 101 PRO A O 1
ATOM 783 N N . PRO A 1 102 ? -20.953 -17.453 6.57 1 97.44 102 PRO A N 1
ATOM 784 C CA . PRO A 1 102 ? -19.688 -17.938 7.113 1 97.44 102 PRO A CA 1
ATOM 785 C C . PRO A 1 102 ? -18.594 -18.031 6.055 1 97.44 102 PRO A C 1
ATOM 787 O O . PRO A 1 102 ? -18.875 -18.156 4.867 1 97.44 102 PRO A O 1
ATOM 790 N N . PRO A 1 103 ? -17.375 -17.984 6.457 1 96.94 103 PRO A N 1
ATOM 791 C CA . PRO A 1 103 ? -16.281 -18.188 5.504 1 96.94 103 PRO A CA 1
ATOM 792 C C . PRO A 1 103 ? -16.422 -19.484 4.715 1 96.94 103 PRO A C 1
ATOM 794 O O . PRO A 1 103 ? -16.953 -20.469 5.227 1 96.94 103 PRO A O 1
ATOM 797 N N . TYR A 1 104 ? -15.984 -19.406 3.443 1 95.81 104 TYR A N 1
ATOM 798 C CA . TYR A 1 104 ? -15.938 -20.516 2.5 1 95.81 104 TYR A CA 1
ATOM 799 C C . TYR A 1 104 ? -17.328 -20.797 1.93 1 95.81 104 TYR A C 1
ATOM 801 O O . TYR A 1 104 ? -17.516 -21.797 1.219 1 95.81 104 TYR A O 1
ATOM 809 N N . THR A 1 105 ? -18.234 -19.953 2.273 1 97.38 105 THR A N 1
ATOM 810 C CA . THR A 1 105 ? -19.531 -20.016 1.611 1 97.38 105 THR A CA 1
ATOM 811 C C . THR A 1 105 ? -19.406 -19.688 0.129 1 97.38 105 THR A C 1
ATOM 813 O O . THR A 1 105 ? -18.766 -18.688 -0.234 1 97.38 105 THR A O 1
ATOM 816 N N . VAL A 1 106 ? -19.922 -20.531 -0.704 1 96.44 106 VAL A N 1
ATOM 817 C CA . VAL A 1 106 ? -20.031 -20.234 -2.129 1 96.44 106 VAL A CA 1
ATOM 818 C C . VAL A 1 106 ? -21.375 -19.578 -2.428 1 96.44 106 VAL A C 1
ATOM 820 O O . VAL A 1 106 ? -22.422 -20.094 -2.029 1 96.44 106 VAL A O 1
ATOM 823 N N . ILE A 1 107 ? -21.375 -18.453 -3.074 1 97.44 107 ILE A N 1
ATOM 824 C CA . ILE A 1 107 ? -22.609 -17.766 -3.42 1 97.44 107 ILE A CA 1
ATOM 825 C C . ILE A 1 107 ? -22.844 -17.859 -4.922 1 97.44 107 ILE A C 1
ATOM 827 O O . ILE A 1 107 ? -22.078 -17.344 -5.723 1 97.44 107 ILE A O 1
ATOM 831 N N . SER A 1 108 ? -23.969 -18.453 -5.281 1 96.5 108 SER A N 1
ATOM 832 C CA . SER A 1 108 ? -24.344 -18.641 -6.68 1 96.5 108 SER A CA 1
ATOM 833 C C . SER A 1 108 ? -25.312 -17.562 -7.145 1 96.5 108 SER A C 1
ATOM 835 O O . SER A 1 108 ? -25.844 -16.812 -6.328 1 96.5 108 SER A O 1
ATOM 837 N N . LYS A 1 109 ? -25.453 -17.609 -8.43 1 95.44 109 LYS A N 1
ATOM 838 C CA . LYS A 1 109 ? -26.453 -16.734 -9.008 1 95.44 109 LYS A CA 1
ATOM 839 C C . LYS A 1 109 ? -27.844 -17 -8.43 1 95.44 109 LYS A C 1
ATOM 841 O O . LYS A 1 109 ? -28.594 -16.078 -8.125 1 95.44 109 LYS A O 1
ATOM 846 N N . GLU A 1 110 ? -28.188 -18.219 -8.25 1 96.12 110 GLU A N 1
ATOM 847 C CA . GLU A 1 110 ? -29.469 -18.609 -7.688 1 96.12 110 GLU A CA 1
ATOM 848 C C . GLU A 1 110 ? -29.625 -18.109 -6.25 1 96.12 110 GLU A C 1
ATOM 850 O O . GLU A 1 110 ? -30.703 -17.688 -5.844 1 96.12 110 GLU A O 1
ATOM 855 N N . ASP A 1 111 ? -28.516 -18.203 -5.48 1 97.62 111 ASP A N 1
ATOM 856 C CA . ASP A 1 111 ? -28.531 -17.734 -4.098 1 97.62 111 ASP A CA 1
ATOM 857 C C . ASP A 1 111 ? -28.906 -16.25 -4.027 1 97.62 111 ASP A C 1
ATOM 859 O O . ASP A 1 111 ? -29.625 -15.828 -3.119 1 97.62 111 ASP A O 1
ATOM 863 N N . VAL A 1 112 ? -28.406 -15.469 -4.957 1 97.12 112 VAL A N 1
ATOM 864 C CA . VAL A 1 112 ? -28.672 -14.031 -4.965 1 97.12 112 VAL A CA 1
ATOM 865 C C . VAL A 1 112 ? -30.078 -13.758 -5.48 1 97.12 112 VAL A C 1
ATOM 867 O O . VAL A 1 112 ? -30.812 -12.953 -4.902 1 97.12 112 VAL A O 1
ATOM 870 N N . LEU A 1 113 ? -30.516 -14.477 -6.5 1 95.31 113 LEU A N 1
ATOM 871 C CA . LEU A 1 113 ? -31.828 -14.266 -7.117 1 95.31 113 LEU A CA 1
ATOM 872 C C . LEU A 1 113 ? -32.938 -14.625 -6.145 1 95.31 113 LEU A C 1
ATOM 874 O O . LEU A 1 113 ? -33.969 -13.945 -6.105 1 95.31 113 LEU A O 1
ATOM 878 N N . CYS A 1 114 ? -32.719 -15.633 -5.34 1 96.5 114 CYS A N 1
ATOM 879 C CA . CYS A 1 114 ? -33.781 -16.078 -4.438 1 96.5 114 CYS A CA 1
ATOM 880 C C . CYS A 1 114 ? -33.688 -15.352 -3.1 1 96.5 114 CYS A C 1
ATOM 882 O O . CYS A 1 114 ? -34.5 -15.594 -2.203 1 96.5 114 CYS A O 1
ATOM 884 N N . GLY A 1 115 ? -32.656 -14.609 -2.914 1 95.25 115 GLY A N 1
ATOM 885 C CA . GLY A 1 115 ? -32.594 -13.766 -1.733 1 95.25 115 GLY A CA 1
ATOM 886 C C . GLY A 1 115 ? -31.891 -14.438 -0.563 1 95.25 115 GLY A C 1
ATOM 887 O O . GLY A 1 115 ? -31.969 -13.969 0.571 1 95.25 115 GLY A O 1
ATOM 888 N N . LYS A 1 116 ? -31.281 -15.531 -0.866 1 97.75 116 LYS A N 1
ATOM 889 C CA . LYS A 1 116 ? -30.531 -16.188 0.2 1 97.75 116 LYS A CA 1
ATOM 890 C C . LYS A 1 116 ? -29.391 -15.305 0.707 1 97.75 116 LYS A C 1
ATOM 892 O O . LYS A 1 116 ? -29.141 -15.242 1.912 1 97.75 116 LYS A O 1
ATOM 897 N N . TRP A 1 117 ? -28.672 -14.695 -0.23 1 98.31 117 TRP A N 1
ATOM 898 C CA . TRP A 1 117 ? -27.641 -13.711 0.079 1 98.31 117 TRP A CA 1
ATOM 899 C C . TRP A 1 117 ? -27.844 -12.445 -0.741 1 98.31 117 TRP A C 1
ATOM 901 O O . TRP A 1 117 ? -28.172 -12.508 -1.925 1 98.31 117 TRP A O 1
ATOM 911 N N . SER A 1 118 ? -27.672 -11.359 -0.089 1 97.75 118 SER A N 1
ATOM 912 C CA . SER A 1 118 ? -27.75 -10.039 -0.716 1 97.75 118 SER A CA 1
ATOM 913 C C . SER A 1 118 ? -26.672 -9.109 -0.187 1 97.75 118 SER A C 1
ATOM 915 O O . SER A 1 118 ? -26.031 -9.391 0.835 1 97.75 118 SER A O 1
ATOM 917 N N . ALA A 1 119 ? -26.422 -8.125 -0.946 1 97.75 119 ALA A N 1
ATOM 918 C CA . ALA A 1 119 ? -25.5 -7.113 -0.42 1 97.75 119 ALA A CA 1
ATOM 919 C C . ALA A 1 119 ? -26.047 -6.492 0.864 1 97.75 119 ALA A C 1
ATOM 921 O O . ALA A 1 119 ? -27.25 -6.195 0.961 1 97.75 119 ALA A O 1
ATOM 922 N N . ALA A 1 120 ? -25.203 -6.32 1.81 1 96.75 120 ALA A N 1
ATOM 923 C CA . ALA A 1 120 ? -25.609 -5.66 3.045 1 96.75 120 ALA A CA 1
ATOM 924 C C . ALA A 1 120 ? -26.031 -4.215 2.785 1 96.75 120 ALA A C 1
ATOM 926 O O . ALA A 1 120 ? -26.938 -3.699 3.432 1 96.75 120 ALA A O 1
ATOM 927 N N . ASP A 1 121 ? -25.328 -3.525 1.933 1 95.38 121 ASP A N 1
ATOM 928 C CA . ASP A 1 121 ? -25.734 -2.215 1.438 1 95.38 121 ASP A CA 1
ATOM 929 C C . ASP A 1 121 ? -26.812 -2.346 0.36 1 95.38 121 ASP A C 1
ATOM 931 O O . ASP A 1 121 ? -26.516 -2.76 -0.765 1 95.38 121 ASP A O 1
ATOM 935 N N . GLU A 1 122 ? -27.922 -1.893 0.621 1 94.06 122 GLU A N 1
ATOM 936 C CA . GLU A 1 122 ? -29.078 -2.076 -0.252 1 94.06 122 GLU A CA 1
ATOM 937 C C . GLU A 1 122 ? -28.859 -1.393 -1.601 1 94.06 122 GLU A C 1
ATOM 939 O O . GLU A 1 122 ? -29.406 -1.833 -2.617 1 94.06 122 GLU A O 1
ATOM 944 N N . ASN A 1 123 ? -28.047 -0.422 -1.574 1 95.44 123 ASN A N 1
ATOM 945 C CA . ASN A 1 123 ? -27.781 0.306 -2.812 1 95.44 123 ASN A CA 1
ATOM 946 C C . ASN A 1 123 ? -26.953 -0.521 -3.785 1 95.44 123 ASN A C 1
ATOM 948 O O . ASN A 1 123 ? -26.844 -0.179 -4.965 1 95.44 123 ASN A O 1
ATOM 952 N N . LEU A 1 124 ? -26.438 -1.663 -3.316 1 97.38 124 LEU A N 1
ATOM 953 C CA . LEU A 1 124 ? -25.547 -2.471 -4.148 1 97.38 124 LEU A CA 1
ATOM 954 C C . LEU A 1 124 ? -26.25 -3.758 -4.586 1 97.38 124 LEU A C 1
ATOM 956 O O . LEU A 1 124 ? -25.609 -4.629 -5.191 1 97.38 124 LEU A O 1
ATOM 960 N N . LYS A 1 125 ? -27.484 -3.91 -4.32 1 95.75 125 LYS A N 1
ATOM 961 C CA . LYS A 1 125 ? -28.219 -5.133 -4.625 1 95.75 125 LYS A CA 1
ATOM 962 C C . LYS A 1 125 ? -28.125 -5.484 -6.105 1 95.75 125 LYS A C 1
ATOM 964 O O . LYS A 1 125 ? -27.75 -6.609 -6.457 1 95.75 125 LYS A O 1
ATOM 969 N N . HIS A 1 126 ? -28.375 -4.508 -6.953 1 96.75 126 HIS A N 1
ATOM 970 C CA . HIS A 1 126 ? -28.344 -4.762 -8.391 1 96.75 126 HIS A CA 1
ATOM 971 C C . HIS A 1 126 ? -26.922 -4.992 -8.875 1 96.75 126 HIS A C 1
ATOM 973 O O . HIS A 1 126 ? -26.688 -5.797 -9.781 1 96.75 126 HIS A O 1
ATOM 979 N N . TYR A 1 127 ? -26.031 -4.312 -8.289 1 97.56 127 TYR A N 1
ATOM 980 C CA . TYR A 1 127 ? -24.625 -4.5 -8.656 1 97.56 127 TYR A CA 1
ATOM 981 C C . TYR A 1 127 ? -24.188 -5.945 -8.422 1 97.56 127 TYR A C 1
ATOM 983 O O . TYR A 1 127 ? -23.594 -6.57 -9.305 1 97.56 127 TYR A O 1
ATOM 991 N N . VAL A 1 128 ? -24.547 -6.465 -7.309 1 97.25 128 VAL A N 1
ATOM 992 C CA . VAL A 1 128 ? -24.109 -7.801 -6.922 1 97.25 128 VAL A CA 1
ATOM 993 C C . VAL A 1 128 ? -24.766 -8.844 -7.824 1 97.25 128 VAL A C 1
ATOM 995 O O . VAL A 1 128 ? -24.125 -9.836 -8.195 1 97.25 128 VAL A O 1
ATOM 998 N N . GLU A 1 129 ? -25.984 -8.641 -8.125 1 96.38 129 GLU A N 1
ATOM 999 C CA . GLU A 1 129 ? -26.656 -9.547 -9.055 1 96.38 129 GLU A CA 1
ATOM 1000 C C . GLU A 1 129 ? -25.922 -9.625 -10.383 1 96.38 129 GLU A C 1
ATOM 1002 O O . GLU A 1 129 ? -25.672 -10.719 -10.898 1 96.38 129 GLU A O 1
ATOM 1007 N N . ASN A 1 130 ? -25.578 -8.477 -10.906 1 96.31 130 ASN A N 1
ATOM 1008 C CA . ASN A 1 130 ? -24.859 -8.422 -12.172 1 96.31 130 ASN A CA 1
ATOM 1009 C C . ASN A 1 130 ? -23.438 -8.984 -12.039 1 96.31 130 ASN A C 1
ATOM 1011 O O . ASN A 1 130 ? -22.969 -9.688 -12.938 1 96.31 130 ASN A O 1
ATOM 1015 N N . TYR A 1 131 ? -22.828 -8.703 -10.961 1 97 131 TYR A N 1
ATOM 1016 C CA . TYR A 1 131 ? -21.469 -9.18 -10.688 1 97 131 TYR A CA 1
ATOM 1017 C C . TYR A 1 131 ? -21.422 -10.703 -10.695 1 97 131 TYR A C 1
ATOM 1019 O O . TYR A 1 131 ? -20.594 -11.305 -11.375 1 97 131 TYR A O 1
ATOM 1027 N N . ILE A 1 132 ? -22.312 -11.312 -9.984 1 96.75 132 ILE A N 1
ATOM 1028 C CA . ILE A 1 132 ? -22.344 -12.773 -9.867 1 96.75 132 ILE A CA 1
ATOM 1029 C C . ILE A 1 132 ? -22.656 -13.391 -11.227 1 96.75 132 ILE A C 1
ATOM 1031 O O . ILE A 1 132 ? -22.062 -14.398 -11.609 1 96.75 132 ILE A O 1
ATOM 1035 N N . LYS A 1 133 ? -23.578 -12.789 -11.922 1 94.44 133 LYS A N 1
ATOM 1036 C CA . LYS A 1 133 ? -23.922 -13.266 -13.258 1 94.44 133 LYS A CA 1
ATOM 1037 C C . LYS A 1 133 ? -22.719 -13.242 -14.188 1 94.44 133 LYS A C 1
ATOM 1039 O O . LYS A 1 133 ? -22.453 -14.211 -14.898 1 94.44 133 LYS A O 1
ATOM 1044 N N . GLN A 1 134 ? -22.016 -12.195 -14.18 1 94.25 134 GLN A N 1
ATOM 1045 C CA . GLN A 1 134 ? -20.828 -12.07 -15.016 1 94.25 134 GLN A CA 1
ATOM 1046 C C . GLN A 1 134 ? -19.766 -13.086 -14.625 1 94.25 134 GLN A C 1
ATOM 1048 O O . GLN A 1 134 ? -19.125 -13.695 -15.492 1 94.25 134 GLN A O 1
ATOM 1053 N N . LEU A 1 135 ? -19.578 -13.242 -13.367 1 93.44 135 LEU A N 1
ATOM 1054 C CA . LEU A 1 135 ? -18.594 -14.203 -12.875 1 93.44 135 LEU A CA 1
ATOM 1055 C C . LEU A 1 135 ? -18.922 -15.609 -13.383 1 93.44 135 LEU A C 1
ATOM 1057 O O . LEU A 1 135 ? -18.031 -16.328 -13.844 1 93.44 135 LEU A O 1
ATOM 1061 N N . GLU A 1 136 ? -20.094 -15.953 -13.281 1 91.56 136 GLU A N 1
ATOM 1062 C CA . GLU A 1 136 ? -20.5 -17.297 -13.695 1 91.56 136 GLU A CA 1
ATOM 1063 C C . GLU A 1 136 ? -20.375 -17.469 -15.203 1 91.56 136 GLU A C 1
ATOM 1065 O O . GLU A 1 136 ? -20.078 -18.562 -15.688 1 91.56 136 GLU A O 1
ATOM 1070 N N . THR A 1 137 ? -20.594 -16.422 -15.938 1 89.69 137 THR A N 1
ATOM 1071 C CA . THR A 1 137 ? -20.5 -16.469 -17.391 1 89.69 137 THR A CA 1
ATOM 1072 C C . THR A 1 137 ? -19.062 -16.75 -17.828 1 89.69 137 THR A C 1
ATOM 1074 O O . THR A 1 137 ? -18.828 -17.453 -18.812 1 89.69 137 THR A O 1
ATOM 1077 N N . THR A 1 138 ? -18.109 -16.234 -17.109 1 84.12 138 THR A N 1
ATOM 1078 C CA . THR A 1 138 ? -16.703 -16.453 -17.438 1 84.12 138 THR A CA 1
ATOM 1079 C C . THR A 1 138 ? -16.297 -17.891 -17.141 1 84.12 138 THR A C 1
ATOM 1081 O O . THR A 1 138 ? -15.406 -18.438 -17.797 1 84.12 138 THR A O 1
ATOM 1084 N N . GLY A 1 139 ? -16.922 -18.484 -16.188 1 77.94 139 GLY A N 1
ATOM 1085 C CA . GLY A 1 139 ? -16.656 -19.875 -15.828 1 77.94 139 GLY A CA 1
ATOM 1086 C C . GLY A 1 139 ? -15.352 -20.047 -15.07 1 77.94 139 GLY A C 1
ATOM 1087 O O . GLY A 1 139 ? -14.883 -21.172 -14.883 1 77.94 139 GLY A O 1
ATOM 1088 N N . LYS A 1 140 ? -14.758 -19.031 -14.633 1 73.62 140 LYS A N 1
ATOM 1089 C CA . LYS A 1 140 ? -13.461 -19.109 -13.977 1 73.62 140 LYS A CA 1
ATOM 1090 C C . LYS A 1 140 ? -13.594 -19.656 -12.555 1 73.62 140 LYS A C 1
ATOM 1092 O O . LYS A 1 140 ? -12.859 -20.578 -12.172 1 73.62 140 LYS A O 1
ATOM 1097 N N . PHE A 1 141 ? -14.445 -19.047 -11.758 1 76.38 141 PHE A N 1
ATOM 1098 C CA . PHE A 1 141 ? -14.672 -19.547 -10.406 1 76.38 141 PHE A CA 1
ATOM 1099 C C . PHE A 1 141 ? -16.031 -19.094 -9.891 1 76.38 141 PHE A C 1
ATOM 1101 O O . PHE A 1 141 ? -16.656 -18.203 -10.469 1 76.38 141 PHE A O 1
ATOM 1108 N N . GLN A 1 142 ? -16.422 -19.859 -8.961 1 88.44 142 GLN A N 1
ATOM 1109 C CA . GLN A 1 142 ? -17.609 -19.453 -8.211 1 88.44 142 GLN A CA 1
ATOM 1110 C C . GLN A 1 142 ? -17.25 -18.484 -7.094 1 88.44 142 GLN A C 1
ATOM 1112 O O . GLN A 1 142 ? -16.188 -18.594 -6.477 1 88.44 142 GLN A O 1
ATOM 1117 N N . HIS A 1 143 ? -18.109 -17.547 -6.906 1 95.75 143 HIS A N 1
ATOM 1118 C CA . HIS A 1 143 ? -17.828 -16.562 -5.863 1 95.75 143 HIS A CA 1
ATOM 1119 C C . HIS A 1 143 ? -17.75 -17.219 -4.492 1 95.75 143 HIS A C 1
ATOM 1121 O O . HIS A 1 143 ? -18.688 -17.906 -4.066 1 95.75 143 HIS A O 1
ATOM 1127 N N . THR A 1 144 ? -16.672 -17.047 -3.881 1 96 144 THR A N 1
ATOM 1128 C CA . THR A 1 144 ? -16.406 -17.641 -2.574 1 96 144 THR A CA 1
ATOM 1129 C C . THR A 1 144 ? -16.188 -16.562 -1.523 1 96 144 THR A C 1
ATOM 1131 O O . THR A 1 144 ? -15.484 -15.578 -1.778 1 96 144 THR A O 1
ATOM 1134 N N . ILE A 1 145 ? -16.844 -16.75 -0.348 1 98 145 ILE A N 1
ATOM 1135 C CA . ILE A 1 145 ? -16.625 -15.867 0.79 1 98 145 ILE A CA 1
ATOM 1136 C C . ILE A 1 145 ? -15.414 -16.344 1.593 1 98 145 ILE A C 1
ATOM 1138 O O . ILE A 1 145 ? -15.383 -17.484 2.053 1 98 145 ILE A O 1
ATOM 1142 N N . TRP A 1 146 ? -14.477 -15.508 1.748 1 98.12 146 TRP A N 1
ATOM 1143 C CA . TRP A 1 146 ? -13.258 -15.805 2.504 1 98.12 146 TRP A CA 1
ATOM 1144 C C . TRP A 1 146 ? -13.289 -15.117 3.867 1 98.12 146 TRP A C 1
ATOM 1146 O O . TRP A 1 146 ? -13.992 -14.117 4.055 1 98.12 146 TRP A O 1
ATOM 1156 N N . PRO A 1 147 ? -12.57 -15.711 4.871 1 98 147 PRO A N 1
ATOM 1157 C CA . PRO A 1 147 ? -12.352 -14.891 6.062 1 98 147 PRO A CA 1
ATOM 1158 C C . PRO A 1 147 ? -11.719 -13.539 5.73 1 98 147 PRO A C 1
ATOM 1160 O O . PRO A 1 147 ? -10.945 -13.43 4.777 1 98 147 PRO A O 1
ATOM 1163 N N . GLU A 1 148 ? -12.086 -12.555 6.547 1 97.81 148 GLU A N 1
ATOM 1164 C CA . GLU A 1 148 ? -11.375 -11.289 6.383 1 97.81 148 GLU A CA 1
ATOM 1165 C C . GLU A 1 148 ? -9.867 -11.492 6.457 1 97.81 148 GLU A C 1
ATOM 1167 O O . GLU A 1 148 ? -9.367 -12.133 7.383 1 97.81 148 GLU A O 1
ATOM 1172 N N . HIS A 1 149 ? -9.164 -11.016 5.48 1 98.75 149 HIS A N 1
ATOM 1173 C CA . HIS A 1 149 ? -7.719 -11.195 5.414 1 98.75 149 HIS A CA 1
ATOM 1174 C C . HIS A 1 149 ? -7.059 -10.047 4.652 1 98.75 149 HIS A C 1
ATOM 1176 O O . HIS A 1 149 ? -7.719 -9.336 3.891 1 98.75 149 HIS A O 1
ATOM 1182 N N . CYS A 1 150 ? -5.801 -9.867 4.91 1 98.75 150 CYS A N 1
ATOM 1183 C CA . CYS A 1 150 ? -4.957 -8.906 4.215 1 98.75 150 CYS A CA 1
ATOM 1184 C C . CYS A 1 150 ? -5.617 -7.531 4.176 1 98.75 150 CYS A C 1
ATOM 1186 O O . CYS A 1 150 ? -5.637 -6.879 3.129 1 98.75 150 CYS A O 1
ATOM 1188 N N . VAL A 1 151 ? -6.266 -7.203 5.324 1 98.75 151 VAL A N 1
ATOM 1189 C CA . VAL A 1 151 ? -6.824 -5.859 5.426 1 98.75 151 VAL A CA 1
ATOM 1190 C C . VAL A 1 151 ? -5.695 -4.832 5.438 1 98.75 151 VAL A C 1
ATOM 1192 O O . VAL A 1 151 ? -4.723 -4.977 6.184 1 98.75 151 VAL A O 1
ATOM 1195 N N . ILE A 1 152 ? -5.832 -3.836 4.625 1 98.75 152 ILE A N 1
ATOM 1196 C CA . ILE A 1 152 ? -4.777 -2.859 4.387 1 98.75 152 ILE A CA 1
ATOM 1197 C C . ILE A 1 152 ? -4.312 -2.262 5.711 1 98.75 152 ILE A C 1
ATOM 1199 O O . ILE A 1 152 ? -5.133 -1.874 6.547 1 98.75 152 ILE A O 1
ATOM 1203 N N . SER A 1 153 ? -3 -2.252 5.91 1 98.25 153 SER A N 1
ATOM 1204 C CA . SER A 1 153 ? -2.262 -1.559 6.961 1 98.25 153 SER A CA 1
ATOM 1205 C C . SER A 1 153 ? -2.41 -2.268 8.305 1 98.25 153 SER A C 1
ATOM 1207 O O . SER A 1 153 ? -2.166 -1.674 9.352 1 98.25 153 SER A O 1
ATOM 1209 N N . THR A 1 154 ? -2.926 -3.512 8.344 1 98.62 154 THR A N 1
ATOM 1210 C CA . THR A 1 154 ? -2.873 -4.379 9.516 1 98.62 154 THR A CA 1
ATOM 1211 C C . THR A 1 154 ? -1.654 -5.297 9.453 1 98.62 154 THR A C 1
ATOM 1213 O O . THR A 1 154 ? -0.973 -5.363 8.422 1 98.62 154 THR A O 1
ATOM 1216 N N . ARG A 1 155 ? -1.425 -5.977 10.531 1 98 155 ARG A N 1
ATOM 1217 C CA . ARG A 1 155 ? -0.319 -6.926 10.578 1 98 155 ARG A CA 1
ATOM 1218 C C . ARG A 1 155 ? -0.499 -8.023 9.539 1 98 155 ARG A C 1
ATOM 1220 O O . ARG A 1 155 ? 0.472 -8.469 8.922 1 98 155 ARG A O 1
ATOM 1227 N N . GLY A 1 156 ? -1.691 -8.477 9.336 1 98.75 156 GLY A N 1
ATOM 1228 C CA . GLY A 1 156 ? -1.978 -9.523 8.367 1 98.75 156 GLY A CA 1
ATOM 1229 C C . GLY A 1 156 ? -1.604 -9.141 6.945 1 98.75 156 GLY A C 1
ATOM 1230 O O . GLY A 1 156 ? -1.391 -10.008 6.098 1 98.75 156 GLY A O 1
ATOM 1231 N N . HIS A 1 157 ? -1.538 -7.84 6.684 1 98.81 157 HIS A N 1
ATOM 1232 C CA . HIS A 1 157 ? -1.229 -7.277 5.375 1 98.81 157 HIS A CA 1
ATOM 1233 C C . HIS A 1 157 ? 0.276 -7.258 5.129 1 98.81 157 HIS A C 1
ATOM 1235 O O . HIS A 1 157 ? 0.72 -7.09 3.988 1 98.81 157 HIS A O 1
ATOM 1241 N N . CYS A 1 158 ? 1.117 -7.512 6.109 1 98.88 158 CYS A N 1
ATOM 1242 C CA . CYS A 1 158 ? 2.572 -7.461 6.012 1 98.88 158 CYS A CA 1
ATOM 1243 C C . CYS A 1 158 ? 3.117 -8.695 5.305 1 98.88 158 CYS A C 1
ATOM 1245 O O . CYS A 1 158 ? 2.449 -9.727 5.246 1 98.88 158 CYS A O 1
ATOM 1247 N N . ILE A 1 159 ? 4.258 -8.516 4.812 1 98.94 159 ILE A N 1
ATOM 1248 C CA . ILE A 1 159 ? 5 -9.656 4.281 1 98.94 159 ILE A CA 1
ATOM 1249 C C . ILE A 1 159 ? 5.551 -10.492 5.43 1 98.94 159 ILE A C 1
ATOM 1251 O O . ILE A 1 159 ? 6.035 -9.945 6.426 1 98.94 159 ILE A O 1
ATOM 1255 N N . VAL A 1 160 ? 5.504 -11.727 5.316 1 98.94 160 VAL A N 1
ATOM 1256 C CA . VAL A 1 160 ? 5.969 -12.625 6.359 1 98.94 160 VAL A CA 1
ATOM 1257 C C . VAL A 1 160 ? 7.477 -12.477 6.539 1 98.94 160 VAL A C 1
ATOM 1259 O O . VAL A 1 160 ? 8.203 -12.211 5.578 1 98.94 160 VAL A O 1
ATOM 1262 N N . GLY A 1 161 ? 7.969 -12.742 7.68 1 98.75 161 GLY A N 1
ATOM 1263 C CA . GLY A 1 161 ? 9.32 -12.438 8.133 1 98.75 161 GLY A CA 1
ATOM 1264 C C . GLY A 1 161 ? 10.391 -12.992 7.215 1 98.75 161 GLY A C 1
ATOM 1265 O O . GLY A 1 161 ? 11.234 -12.242 6.711 1 98.75 161 GLY A O 1
ATOM 1266 N N . PRO A 1 162 ? 10.414 -14.312 6.93 1 98.88 162 PRO A N 1
ATOM 1267 C CA . PRO A 1 162 ? 11.484 -14.906 6.129 1 98.88 162 PRO A CA 1
ATOM 1268 C C . PRO A 1 162 ? 11.586 -14.297 4.734 1 98.88 162 PRO A C 1
ATOM 1270 O O . PRO A 1 162 ? 12.688 -14.008 4.262 1 98.88 162 PRO A O 1
ATOM 1273 N N . VAL A 1 163 ? 10.445 -14.062 4.109 1 98.94 163 VAL A N 1
ATOM 1274 C CA . VAL A 1 163 ? 10.469 -13.484 2.771 1 98.94 163 VAL A CA 1
ATOM 1275 C C . VAL A 1 163 ? 10.984 -12.047 2.838 1 98.94 163 VAL A C 1
ATOM 1277 O O . VAL A 1 163 ? 11.797 -11.633 2.004 1 98.94 163 VAL A O 1
ATOM 1280 N N . LEU A 1 164 ? 10.516 -11.359 3.818 1 98.81 164 LEU A N 1
ATOM 1281 C CA . LEU A 1 164 ? 10.977 -9.992 4.012 1 98.81 164 LEU A CA 1
ATOM 1282 C C . LEU A 1 164 ? 12.492 -9.945 4.184 1 98.81 164 LEU A C 1
ATOM 1284 O O . LEU A 1 164 ? 13.164 -9.102 3.588 1 98.81 164 LEU A O 1
ATOM 1288 N N . GLU A 1 165 ? 13 -10.836 4.969 1 98.75 165 GLU A N 1
ATOM 1289 C CA . GLU A 1 165 ? 14.445 -10.914 5.184 1 98.75 165 GLU A CA 1
ATOM 1290 C C . GLU A 1 165 ? 15.188 -11.156 3.871 1 98.75 165 GLU A C 1
ATOM 1292 O O . GLU A 1 165 ? 16.219 -10.531 3.607 1 98.75 165 GLU A O 1
ATOM 1297 N N . GLY A 1 166 ? 14.68 -12.047 3.066 1 98.88 166 GLY A N 1
ATOM 1298 C CA . GLY A 1 166 ? 15.297 -12.352 1.787 1 98.88 166 GLY A CA 1
ATOM 1299 C C . GLY A 1 166 ? 15.312 -11.172 0.837 1 98.88 166 GLY A C 1
ATOM 1300 O O . GLY A 1 166 ? 16.359 -10.844 0.266 1 98.88 166 GLY A O 1
ATOM 1301 N N . ILE A 1 167 ? 14.164 -10.484 0.706 1 98.81 167 ILE A N 1
ATOM 1302 C CA . ILE A 1 167 ? 14.094 -9.406 -0.277 1 98.81 167 ILE A CA 1
ATOM 1303 C C . ILE A 1 167 ? 14.891 -8.203 0.22 1 98.81 167 ILE A C 1
ATOM 1305 O O . ILE A 1 167 ? 15.477 -7.465 -0.577 1 98.81 167 ILE A O 1
ATOM 1309 N N . HIS A 1 168 ? 14.914 -8.016 1.533 1 98.19 168 HIS A N 1
ATOM 1310 C CA . HIS A 1 168 ? 15.711 -6.922 2.076 1 98.19 168 HIS A CA 1
ATOM 1311 C C . HIS A 1 168 ? 17.203 -7.191 1.918 1 98.19 168 HIS A C 1
ATOM 1313 O O . HIS A 1 168 ? 17.984 -6.27 1.673 1 98.19 168 HIS A O 1
ATOM 1319 N N . ALA A 1 169 ? 17.609 -8.453 2.102 1 98.31 169 ALA A N 1
ATOM 1320 C CA . ALA A 1 169 ? 19 -8.805 1.849 1 98.31 169 ALA A CA 1
ATOM 1321 C C . ALA A 1 169 ? 19.391 -8.508 0.403 1 98.31 169 ALA A C 1
ATOM 1323 O O . ALA A 1 169 ? 20.469 -7.977 0.141 1 98.31 169 ALA A O 1
ATOM 1324 N N . TRP A 1 170 ? 18.516 -8.82 -0.477 1 98.62 170 TRP A N 1
ATOM 1325 C CA . TRP A 1 170 ? 18.75 -8.547 -1.891 1 98.62 170 TRP A CA 1
ATOM 1326 C C . TRP A 1 170 ? 18.875 -7.043 -2.141 1 98.62 170 TRP A C 1
ATOM 1328 O O . TRP A 1 170 ? 19.812 -6.598 -2.809 1 98.62 170 TRP A O 1
ATOM 1338 N N . THR A 1 171 ? 17.969 -6.25 -1.568 1 97.69 171 THR A N 1
ATOM 1339 C CA . THR A 1 171 ? 18.016 -4.801 -1.733 1 97.69 171 THR A CA 1
ATOM 1340 C C . THR A 1 171 ? 19.266 -4.215 -1.107 1 97.69 171 THR A C 1
ATOM 1342 O O . THR A 1 171 ? 19.875 -3.299 -1.665 1 97.69 171 THR A O 1
ATOM 1345 N N . ALA A 1 172 ? 19.594 -4.703 0.027 1 95 172 ALA A N 1
ATOM 1346 C CA . ALA A 1 172 ? 20.781 -4.207 0.703 1 95 172 ALA A CA 1
ATOM 1347 C C . ALA A 1 172 ? 22.031 -4.426 -0.153 1 95 172 ALA A C 1
ATOM 1349 O O . ALA A 1 172 ? 22.938 -3.59 -0.168 1 95 172 ALA A O 1
ATOM 1350 N N . LYS A 1 173 ? 22.047 -5.496 -0.854 1 95 173 LYS A N 1
ATOM 1351 C CA . LYS A 1 173 ? 23.203 -5.844 -1.672 1 95 173 LYS A CA 1
ATOM 1352 C C . LYS A 1 173 ? 23.203 -5.086 -2.996 1 95 173 LYS A C 1
ATOM 1354 O O . LYS A 1 173 ? 24.219 -4.531 -3.408 1 95 173 LYS A O 1
ATOM 1359 N N . THR A 1 174 ? 22.062 -5.043 -3.633 1 95.19 174 THR A N 1
ATOM 1360 C CA . THR A 1 174 ? 21.984 -4.555 -5.004 1 95.19 174 THR A CA 1
ATOM 1361 C C . THR A 1 174 ? 21.656 -3.066 -5.031 1 95.19 174 THR A C 1
ATOM 1363 O O . THR A 1 174 ? 21.812 -2.406 -6.059 1 95.19 174 THR A O 1
ATOM 1366 N N . ARG A 1 175 ? 21.016 -2.639 -3.898 1 93.5 175 ARG A N 1
ATOM 1367 C CA . ARG A 1 175 ? 20.531 -1.271 -3.746 1 93.5 175 ARG A CA 1
ATOM 1368 C C . ARG A 1 175 ? 19.359 -1.004 -4.672 1 93.5 175 ARG A C 1
ATOM 1370 O O . ARG A 1 175 ? 18.953 0.147 -4.867 1 93.5 175 ARG A O 1
ATOM 1377 N N . LYS A 1 176 ? 18.797 -2.031 -5.289 1 95.75 176 LYS A N 1
ATOM 1378 C CA . LYS A 1 176 ? 17.625 -1.901 -6.156 1 95.75 176 LYS A CA 1
ATOM 1379 C C . LYS A 1 176 ? 16.328 -1.954 -5.352 1 95.75 176 LYS A C 1
ATOM 1381 O O . LYS A 1 176 ? 16.25 -2.641 -4.328 1 95.75 176 LYS A O 1
ATOM 1386 N N . PRO A 1 177 ? 15.375 -1.229 -5.828 1 97.75 177 PRO A N 1
ATOM 1387 C CA . PRO A 1 177 ? 14.078 -1.276 -5.141 1 97.75 177 PRO A CA 1
ATOM 1388 C C . PRO A 1 177 ? 13.305 -2.555 -5.441 1 97.75 177 PRO A C 1
ATOM 1390 O O . PRO A 1 177 ? 13.539 -3.201 -6.465 1 97.75 177 PRO A O 1
ATOM 1393 N N . ILE A 1 178 ? 12.469 -2.885 -4.488 1 98.69 178 ILE A N 1
ATOM 1394 C CA . ILE A 1 178 ? 11.453 -3.9 -4.746 1 98.69 178 ILE A CA 1
ATOM 1395 C C . ILE A 1 178 ? 10.289 -3.279 -5.512 1 98.69 178 ILE A C 1
ATOM 1397 O O . ILE A 1 178 ? 9.859 -2.168 -5.203 1 98.69 178 ILE A O 1
ATOM 1401 N N . HIS A 1 179 ? 9.797 -3.998 -6.523 1 98.5 179 HIS A N 1
ATOM 1402 C CA . HIS A 1 179 ? 8.586 -3.576 -7.227 1 98.5 179 HIS A CA 1
ATOM 1403 C C . HIS A 1 179 ? 7.34 -4.125 -6.551 1 98.5 179 HIS A C 1
ATOM 1405 O O . HIS A 1 179 ? 6.949 -5.273 -6.789 1 98.5 179 HIS A O 1
ATOM 1411 N N . TYR A 1 180 ? 6.703 -3.293 -5.773 1 98.56 180 TYR A N 1
ATOM 1412 C CA . TYR A 1 180 ? 5.496 -3.699 -5.059 1 98.56 180 TYR A CA 1
ATOM 1413 C C . TYR A 1 180 ? 4.254 -3.447 -5.902 1 98.56 180 TYR A C 1
ATOM 1415 O O . TYR A 1 180 ? 4.145 -2.414 -6.566 1 98.56 180 TYR A O 1
ATOM 1423 N N . HIS A 1 181 ? 3.318 -4.395 -5.871 1 98.38 181 HIS A N 1
ATOM 1424 C CA . HIS A 1 181 ? 2.043 -4.262 -6.57 1 98.38 181 HIS A CA 1
ATOM 1425 C C . HIS A 1 181 ? 0.878 -4.648 -5.664 1 98.38 181 HIS A C 1
ATOM 1427 O O . HIS A 1 181 ? 0.716 -5.824 -5.32 1 98.38 181 HIS A O 1
ATOM 1433 N N . TRP A 1 182 ? 0.065 -3.695 -5.316 1 98.31 182 TRP A N 1
ATOM 1434 C CA . TRP A 1 182 ? -1.136 -3.926 -4.52 1 98.31 182 TRP A CA 1
ATOM 1435 C C . TRP A 1 182 ? -2.316 -4.297 -5.41 1 98.31 182 TRP A C 1
ATOM 1437 O O . TRP A 1 182 ? -2.541 -3.672 -6.449 1 98.31 182 TRP A O 1
ATOM 1447 N N . LYS A 1 183 ? -3.021 -5.238 -5.023 1 98.44 183 LYS A N 1
ATOM 1448 C CA . LYS A 1 183 ? -4.223 -5.668 -5.738 1 98.44 183 LYS A CA 1
ATOM 1449 C C . LYS A 1 183 ? -5.387 -5.875 -4.773 1 98.44 183 LYS A C 1
ATOM 1451 O O . LYS A 1 183 ? -5.184 -6.008 -3.566 1 98.44 183 LYS A O 1
ATOM 1456 N N . GLY A 1 184 ? -6.582 -5.875 -5.324 1 98.44 184 GLY A N 1
ATOM 1457 C CA . GLY A 1 184 ? -7.754 -6.227 -4.543 1 98.44 184 GLY A CA 1
ATOM 1458 C C . GLY A 1 184 ? -8.266 -5.086 -3.684 1 98.44 184 GLY A C 1
ATOM 1459 O O . GLY A 1 184 ? -9.102 -5.293 -2.799 1 98.44 184 GLY A O 1
ATOM 1460 N N . ILE A 1 185 ? -7.855 -3.934 -3.965 1 98.31 185 ILE A N 1
ATOM 1461 C CA . ILE A 1 185 ? -8.211 -2.785 -3.141 1 98.31 185 ILE A CA 1
ATOM 1462 C C . ILE A 1 185 ? -9.688 -2.436 -3.357 1 98.31 185 ILE A C 1
ATOM 1464 O O . ILE A 1 185 ? -10.383 -2.066 -2.412 1 98.31 185 ILE A O 1
ATOM 1468 N N . ASN A 1 186 ? -10.148 -2.514 -4.629 1 98.31 186 ASN A N 1
ATOM 1469 C CA . ASN A 1 186 ? -11.539 -2.207 -4.934 1 98.31 186 ASN A CA 1
ATOM 1470 C C . ASN A 1 186 ? -12.492 -3.211 -4.285 1 98.31 186 ASN A C 1
ATOM 1472 O O . ASN A 1 186 ? -12.453 -4.402 -4.598 1 98.31 186 ASN A O 1
ATOM 1476 N N . ALA A 1 187 ? -13.352 -2.77 -3.469 1 98.06 187 ALA A N 1
ATOM 1477 C CA . ALA A 1 187 ? -14.172 -3.623 -2.617 1 98.06 187 ALA A CA 1
ATOM 1478 C C . ALA A 1 187 ? -15.273 -4.305 -3.426 1 98.06 187 ALA A C 1
ATOM 1480 O O . ALA A 1 187 ? -15.93 -5.23 -2.938 1 98.06 187 ALA A O 1
ATOM 1481 N N . LEU A 1 188 ? -15.477 -3.932 -4.688 1 98.19 188 LEU A N 1
ATOM 1482 C CA . LEU A 1 188 ? -16.656 -4.344 -5.438 1 98.19 188 LEU A CA 1
ATOM 1483 C C . LEU A 1 188 ? -16.344 -5.535 -6.336 1 98.19 188 LEU A C 1
ATOM 1485 O O . LEU A 1 188 ? -17.219 -6.039 -7.039 1 98.19 188 LEU A O 1
ATOM 1489 N N . THR A 1 189 ? -15.133 -5.98 -6.352 1 97.94 189 THR A N 1
ATOM 1490 C CA . THR A 1 189 ? -14.758 -7.102 -7.203 1 97.94 189 THR A CA 1
ATOM 1491 C C . THR A 1 189 ? -13.617 -7.902 -6.574 1 97.94 189 THR A C 1
ATOM 1493 O O . THR A 1 189 ? -12.727 -7.328 -5.945 1 97.94 189 THR A O 1
ATOM 1496 N N . GLU A 1 190 ? -13.664 -9.156 -6.734 1 97 190 GLU A N 1
ATOM 1497 C CA . GLU A 1 190 ? -12.547 -10.008 -6.355 1 97 190 GLU A CA 1
ATOM 1498 C C . GLU A 1 190 ? -11.398 -9.898 -7.363 1 97 190 GLU A C 1
ATOM 1500 O O . GLU A 1 190 ? -11.641 -9.703 -8.555 1 97 190 GLU A O 1
ATOM 1505 N N . MET A 1 191 ? -10.172 -9.992 -6.883 1 97.38 191 MET A N 1
ATOM 1506 C CA . MET A 1 191 ? -9 -9.859 -7.738 1 97.38 191 MET A CA 1
ATOM 1507 C C . MET A 1 191 ? -7.902 -10.836 -7.316 1 97.38 191 MET A C 1
ATOM 1509 O O . MET A 1 191 ? -6.926 -10.43 -6.68 1 97.38 191 MET A O 1
ATOM 1513 N N . TYR A 1 192 ? -8.023 -12.062 -7.734 1 97.38 192 TYR A N 1
ATOM 1514 C CA . TYR A 1 192 ? -6.973 -13.031 -7.465 1 97.38 192 TYR A CA 1
ATOM 1515 C C . TYR A 1 192 ? -5.703 -12.703 -8.242 1 97.38 192 TYR A C 1
ATOM 1517 O O . TYR A 1 192 ? -4.605 -12.703 -7.676 1 97.38 192 TYR A O 1
ATOM 1525 N N . SER A 1 193 ? -5.914 -12.406 -9.523 1 98 193 SER A N 1
ATOM 1526 C CA . SER A 1 193 ? -4.797 -12.062 -10.398 1 98 193 SER A CA 1
ATOM 1527 C C . SER A 1 193 ? -4.258 -10.672 -10.086 1 98 193 SER A C 1
ATOM 1529 O O . SER A 1 193 ? -5.031 -9.734 -9.875 1 98 193 SER A O 1
ATOM 1531 N N . VAL A 1 194 ? -2.977 -10.523 -10.102 1 98.56 194 VAL A N 1
ATOM 1532 C CA . VAL A 1 194 ? -2.391 -9.203 -9.93 1 98.56 194 VAL A CA 1
ATOM 1533 C C . VAL A 1 194 ? -2.621 -8.359 -11.188 1 98.56 194 VAL A C 1
ATOM 1535 O O . VAL A 1 194 ? -2.49 -7.137 -11.156 1 98.56 194 VAL A O 1
ATOM 1538 N N . PHE A 1 195 ? -3.117 -8.961 -12.273 1 98.38 195 PHE A N 1
ATOM 1539 C CA . PHE A 1 195 ? -3.152 -8.25 -13.547 1 98.38 195 PHE A CA 1
ATOM 1540 C C . PHE A 1 195 ? -4.547 -7.699 -13.82 1 98.38 195 PHE A C 1
ATOM 1542 O O . PHE A 1 195 ? -4.699 -6.715 -14.547 1 98.38 195 PHE A O 1
ATOM 1549 N N . GLN A 1 196 ? -5.539 -8.359 -13.242 1 96.81 196 GLN A N 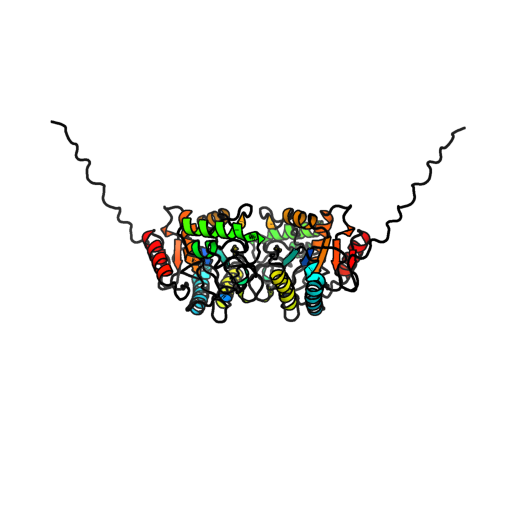1
ATOM 1550 C CA . GLN A 1 196 ? -6.895 -7.879 -13.484 1 96.81 196 GLN A CA 1
ATOM 1551 C C . GLN A 1 196 ? -7.887 -8.508 -12.508 1 96.81 196 GLN A C 1
ATOM 1553 O O . GLN A 1 196 ? -7.684 -9.641 -12.055 1 96.81 196 GLN A O 1
ATOM 1558 N N . ALA A 1 197 ? -8.93 -7.793 -12.289 1 97 197 ALA A N 1
ATOM 1559 C CA . ALA A 1 197 ? -10.008 -8.305 -11.438 1 97 197 ALA A CA 1
ATOM 1560 C C . ALA A 1 197 ? -10.836 -9.344 -12.18 1 97 197 ALA A C 1
ATOM 1562 O O . ALA A 1 197 ? -10.781 -9.43 -13.414 1 97 197 ALA A O 1
ATOM 1563 N N . GLU A 1 198 ? -11.539 -10.086 -11.422 1 93.56 198 GLU A N 1
ATOM 1564 C CA . GLU A 1 198 ? -12.398 -11.109 -12.008 1 93.56 198 GLU A CA 1
ATOM 1565 C C . GLU A 1 198 ? -13.484 -10.492 -12.883 1 93.56 198 GLU A C 1
ATOM 1567 O O . GLU A 1 198 ? -13.812 -11.023 -13.945 1 93.56 198 GLU A O 1
ATOM 1572 N N . VAL A 1 199 ? -14.055 -9.445 -12.359 1 95.12 199 VAL A N 1
ATOM 1573 C CA . VAL A 1 199 ? -14.969 -8.586 -13.094 1 95.12 199 VAL A CA 1
ATOM 1574 C C . VAL A 1 199 ? -14.523 -7.129 -12.977 1 95.12 199 VAL A C 1
ATOM 1576 O O . VAL A 1 199 ? -14.719 -6.5 -11.938 1 95.12 199 VAL A O 1
ATOM 1579 N N . PRO A 1 200 ? -13.969 -6.633 -14.031 1 95.81 200 PRO A N 1
ATOM 1580 C CA . PRO A 1 200 ? -13.531 -5.238 -13.953 1 95.81 200 PRO A CA 1
ATOM 1581 C C . PRO A 1 200 ? -14.672 -4.273 -13.625 1 95.81 200 PRO A C 1
ATOM 1583 O O . PRO A 1 200 ? -15.797 -4.457 -14.102 1 95.81 200 PRO A O 1
ATOM 1586 N N . VAL A 1 201 ? -14.414 -3.287 -12.82 1 97.31 201 VAL A N 1
ATOM 1587 C CA . VAL A 1 201 ? -15.391 -2.281 -12.406 1 97.31 201 VAL A CA 1
ATOM 1588 C C . VAL A 1 201 ? -15.25 -1.04 -13.289 1 97.31 201 VAL A C 1
ATOM 1590 O O . VAL A 1 201 ? -14.195 -0.414 -13.328 1 97.31 201 VAL A O 1
ATOM 1593 N N . PRO A 1 202 ? -16.312 -0.642 -13.961 1 94.5 202 PRO A N 1
ATOM 1594 C CA . PRO A 1 202 ? -16.234 0.561 -14.789 1 94.5 202 PRO A CA 1
ATOM 1595 C C . PRO A 1 202 ? -15.773 1.789 -14.008 1 94.5 202 PRO A C 1
ATOM 1597 O O . PRO A 1 202 ? -16.234 2.02 -12.891 1 94.5 202 PRO A O 1
ATOM 1600 N N . GLY A 1 203 ? -14.844 2.471 -14.586 1 94.44 203 GLY A N 1
ATOM 1601 C CA . GLY A 1 203 ? -14.352 3.684 -13.953 1 94.44 203 GLY A CA 1
ATOM 1602 C C . GLY A 1 203 ? -13.219 3.43 -12.977 1 94.44 203 GLY A C 1
ATOM 1603 O O . GLY A 1 203 ? -12.703 4.363 -12.359 1 94.44 203 GLY A O 1
ATOM 1604 N N . SER A 1 204 ? -12.82 2.205 -12.844 1 96.69 204 SER A N 1
ATOM 1605 C CA . SER A 1 204 ? -11.734 1.817 -11.945 1 96.69 204 SER A CA 1
ATOM 1606 C C . SER A 1 204 ? -10.617 1.105 -12.703 1 96.69 204 SER A C 1
ATOM 1608 O O . SER A 1 204 ? -10.547 -0.125 -12.695 1 96.69 204 SER A O 1
ATOM 1610 N N . PRO A 1 205 ? -9.695 1.876 -13.195 1 95.38 205 PRO A N 1
ATOM 1611 C CA . PRO A 1 205 ? -8.672 1.306 -14.078 1 95.38 205 PRO A CA 1
ATOM 1612 C C . PRO A 1 205 ? -7.809 0.26 -13.383 1 95.38 205 PRO A C 1
ATOM 1614 O O . PRO A 1 205 ? -7.312 -0.666 -14.023 1 95.38 205 PRO A O 1
ATOM 1617 N N . GLU A 1 206 ? -7.707 0.385 -12.062 1 95.5 206 GLU A N 1
ATOM 1618 C CA . GLU A 1 206 ? -6.855 -0.54 -11.32 1 95.5 206 GLU A CA 1
ATOM 1619 C C . GLU A 1 206 ? -7.434 -1.953 -11.336 1 95.5 206 GLU A C 1
ATOM 1621 O O . GLU A 1 206 ? -6.746 -2.914 -10.984 1 95.5 206 GLU A O 1
ATOM 1626 N N . THR A 1 207 ? -8.688 -2.131 -11.828 1 97.88 207 THR A N 1
ATOM 1627 C CA . THR A 1 207 ? -9.312 -3.449 -11.883 1 97.88 207 THR A CA 1
ATOM 1628 C C . THR A 1 207 ? -9.172 -4.047 -13.281 1 97.88 207 THR A C 1
ATOM 1630 O O . THR A 1 207 ? -9.492 -5.219 -13.492 1 97.88 207 THR A O 1
ATOM 1633 N N . GLU A 1 208 ? -8.742 -3.225 -14.234 1 97.38 208 GLU A N 1
ATOM 1634 C CA . GLU A 1 208 ? -8.516 -3.678 -15.602 1 97.38 208 GLU A CA 1
ATOM 1635 C C . GLU A 1 208 ? -7.121 -4.27 -15.766 1 97.38 208 GLU A C 1
ATOM 1637 O O . GLU A 1 208 ? -6.312 -4.234 -14.836 1 97.38 208 GLU A O 1
ATOM 1642 N N . MET A 1 209 ? -6.879 -4.758 -16.922 1 97.12 209 MET A N 1
ATOM 1643 C CA . MET A 1 209 ? -5.59 -5.391 -17.188 1 97.12 209 MET A CA 1
ATOM 1644 C C . MET A 1 209 ? -4.445 -4.41 -16.969 1 97.12 209 MET A C 1
ATOM 1646 O O . MET A 1 209 ? -4.469 -3.293 -17.5 1 97.12 209 MET A O 1
ATOM 1650 N N . ASN A 1 210 ? -3.484 -4.832 -16.234 1 97.69 210 ASN A N 1
ATOM 1651 C CA . ASN A 1 210 ? -2.295 -4.027 -15.969 1 97.69 210 ASN A CA 1
ATOM 1652 C C . ASN A 1 210 ? -1.23 -4.238 -17.047 1 97.69 210 ASN A C 1
ATOM 1654 O O . ASN A 1 210 ? -0.242 -4.938 -16.812 1 97.69 210 ASN A O 1
ATOM 1658 N N . ASP A 1 211 ? -1.313 -3.545 -18.078 1 97.06 211 ASP A N 1
ATOM 1659 C CA . ASP A 1 211 ? -0.425 -3.701 -19.234 1 97.06 211 ASP A CA 1
ATOM 1660 C C . ASP A 1 211 ? 0.994 -3.25 -18.891 1 97.06 211 ASP A C 1
ATOM 1662 O O . ASP A 1 211 ? 1.967 -3.799 -19.422 1 97.06 211 ASP A O 1
ATOM 1666 N N . ASP A 1 212 ? 1.071 -2.328 -18.031 1 96.5 212 ASP A N 1
ATOM 1667 C CA . ASP A 1 212 ? 2.393 -1.832 -17.672 1 96.5 212 ASP A CA 1
ATOM 1668 C C . ASP A 1 212 ? 3.199 -2.906 -16.938 1 96.5 212 ASP A C 1
ATOM 1670 O O . ASP A 1 212 ? 4.383 -3.098 -17.219 1 96.5 212 ASP A O 1
ATOM 1674 N N . LEU A 1 213 ? 2.537 -3.57 -16.031 1 98.06 213 LEU A N 1
ATOM 1675 C CA . LEU A 1 213 ? 3.225 -4.645 -15.312 1 98.06 213 LEU A CA 1
ATOM 1676 C C . LEU A 1 213 ? 3.594 -5.777 -16.266 1 98.06 213 LEU A C 1
ATOM 1678 O O . LEU A 1 213 ? 4.691 -6.336 -16.188 1 98.06 213 LEU A O 1
ATOM 1682 N N . VAL A 1 214 ? 2.738 -6.098 -17.172 1 98.25 214 VAL A N 1
ATOM 1683 C CA . VAL A 1 214 ? 3.02 -7.125 -18.172 1 98.25 214 VAL A CA 1
ATOM 1684 C C . VAL A 1 214 ? 4.266 -6.742 -18.969 1 98.25 214 VAL A C 1
ATOM 1686 O O . VAL A 1 214 ? 5.18 -7.555 -19.125 1 98.25 214 VAL A O 1
ATOM 1689 N N . LYS A 1 215 ? 4.289 -5.527 -19.406 1 98 215 LYS A N 1
ATOM 1690 C CA . LYS A 1 215 ? 5.414 -5.051 -20.203 1 98 215 LYS A CA 1
ATOM 1691 C C . LYS A 1 215 ? 6.719 -5.145 -19.422 1 98 215 LYS A C 1
ATOM 1693 O O . LYS A 1 215 ? 7.75 -5.547 -19.953 1 98 215 LYS A O 1
ATOM 1698 N N . GLN A 1 216 ? 6.668 -4.809 -18.188 1 98.19 216 GLN A N 1
ATOM 1699 C CA . GLN A 1 216 ? 7.852 -4.875 -17.344 1 98.19 216 GLN A CA 1
ATOM 1700 C C . GLN A 1 216 ? 8.352 -6.309 -17.203 1 98.19 216 GLN A C 1
ATOM 1702 O O . GLN A 1 216 ? 9.555 -6.566 -17.328 1 98.19 216 GLN A O 1
ATOM 1707 N N . LEU A 1 217 ? 7.438 -7.191 -16.969 1 98.75 217 LEU A N 1
ATOM 1708 C CA . LEU A 1 217 ? 7.82 -8.586 -16.781 1 98.75 217 LEU A CA 1
ATOM 1709 C C . LEU A 1 217 ? 8.312 -9.203 -18.078 1 98.75 217 LEU A C 1
ATOM 1711 O O . LEU A 1 217 ? 9.281 -9.969 -18.078 1 98.75 217 LEU A O 1
ATOM 1715 N N . VAL A 1 218 ? 7.688 -8.812 -19.172 1 98.31 218 VAL A N 1
ATOM 1716 C CA . VAL A 1 218 ? 8.086 -9.328 -20.484 1 98.31 218 VAL A CA 1
ATOM 1717 C C . VAL A 1 218 ? 9.484 -8.828 -20.828 1 98.31 218 VAL A C 1
ATOM 1719 O O . VAL A 1 218 ? 10.242 -9.516 -21.531 1 98.31 218 VAL A O 1
ATOM 1722 N N . ALA A 1 219 ? 9.867 -7.723 -20.375 1 98.31 219 ALA A N 1
ATOM 1723 C CA . ALA A 1 219 ? 11.188 -7.16 -20.656 1 98.31 219 ALA A CA 1
ATOM 1724 C C . ALA A 1 219 ? 12.273 -7.914 -19.891 1 98.31 219 ALA A C 1
ATOM 1726 O O . ALA A 1 219 ? 13.461 -7.781 -20.203 1 98.31 219 ALA A O 1
ATOM 1727 N N . GLU A 1 220 ? 11.93 -8.656 -18.828 1 98.44 220 GLU A N 1
ATOM 1728 C CA . GLU A 1 220 ? 12.883 -9.461 -18.078 1 98.44 220 GLU A CA 1
ATOM 1729 C C . GLU A 1 220 ? 13.383 -10.648 -18.891 1 98.44 220 GLU A C 1
ATOM 1731 O O . GLU A 1 220 ? 12.641 -11.203 -19.703 1 98.44 220 GLU A O 1
ATOM 1736 N N . PRO A 1 221 ? 14.641 -11.062 -18.734 1 97.81 221 PRO A N 1
ATOM 1737 C CA . PRO A 1 221 ? 15.125 -12.227 -19.484 1 97.81 221 PRO A CA 1
ATOM 1738 C C . PRO A 1 221 ? 14.32 -13.492 -19.172 1 97.81 221 PRO A C 1
ATOM 1740 O O . PRO A 1 221 ? 14.031 -14.281 -20.094 1 97.81 221 PRO A O 1
ATOM 1743 N N . ARG A 1 222 ? 14.016 -13.711 -17.969 1 97.88 222 ARG A N 1
ATOM 1744 C CA . ARG A 1 222 ? 13.234 -14.82 -17.422 1 97.88 222 ARG A CA 1
ATOM 1745 C C . ARG A 1 222 ? 12.469 -14.383 -16.172 1 97.88 222 ARG A C 1
ATOM 1747 O O . ARG A 1 222 ? 12.914 -13.5 -15.438 1 97.88 222 ARG A O 1
ATOM 1754 N N . VAL A 1 223 ? 11.312 -15.031 -16 1 98.56 223 VAL A N 1
ATOM 1755 C CA . VAL A 1 223 ? 10.523 -14.734 -14.812 1 98.56 223 VAL A CA 1
ATOM 1756 C C . VAL A 1 223 ? 10.211 -16.031 -14.07 1 98.56 223 VAL A C 1
ATOM 1758 O O . VAL A 1 223 ? 9.586 -16.938 -14.617 1 98.56 223 VAL A O 1
ATOM 1761 N N . LEU A 1 224 ? 10.688 -16.125 -12.859 1 98.5 224 LEU A N 1
ATOM 1762 C CA . LEU A 1 224 ? 10.328 -17.219 -11.961 1 98.5 224 LEU A CA 1
ATOM 1763 C C . LEU A 1 224 ? 9.297 -16.766 -10.938 1 98.5 224 LEU A C 1
ATOM 1765 O O . LEU A 1 224 ? 9.391 -15.648 -10.406 1 98.5 224 LEU A O 1
ATOM 1769 N N . ILE A 1 225 ? 8.32 -17.641 -10.695 1 98.75 225 ILE A N 1
ATOM 1770 C CA . ILE A 1 225 ? 7.145 -17.219 -9.945 1 98.75 225 ILE A CA 1
ATOM 1771 C C . ILE A 1 225 ? 6.906 -18.188 -8.781 1 98.75 225 ILE A C 1
ATOM 1773 O O . ILE A 1 225 ? 7.027 -19.391 -8.938 1 98.75 225 ILE A O 1
ATOM 1777 N N . CYS A 1 226 ? 6.59 -17.641 -7.625 1 98.75 226 CYS A N 1
ATOM 1778 C CA . CYS A 1 226 ? 6.199 -18.406 -6.445 1 98.75 226 CYS A CA 1
ATOM 1779 C C . CYS A 1 226 ? 5.25 -17.609 -5.562 1 98.75 226 CYS A C 1
ATOM 1781 O O . CYS A 1 226 ? 4.922 -16.453 -5.879 1 98.75 226 CYS A O 1
ATOM 1783 N N . GLY A 1 227 ? 4.77 -18.219 -4.52 1 98.81 227 GLY A N 1
ATOM 1784 C CA . GLY A 1 227 ? 3.967 -17.5 -3.545 1 98.81 227 GLY A CA 1
ATOM 1785 C C . GLY A 1 227 ? 2.697 -18.234 -3.156 1 98.81 227 GLY A C 1
ATOM 1786 O O . GLY A 1 227 ? 2.654 -19.469 -3.18 1 98.81 227 GLY A O 1
ATOM 1787 N N . GLN A 1 228 ? 1.752 -17.391 -2.639 1 98.81 228 GLN A N 1
ATOM 1788 C CA . GLN A 1 228 ? 0.491 -17.938 -2.143 1 98.81 228 GLN A CA 1
ATOM 1789 C C . GLN A 1 228 ? -0.699 -17.312 -2.873 1 98.81 228 GLN A C 1
ATOM 1791 O O . GLN A 1 228 ? -0.691 -16.125 -3.186 1 98.81 228 GLN A O 1
ATOM 1796 N N . ALA A 1 229 ? -1.663 -18.125 -3.107 1 97.19 229 ALA A N 1
ATOM 1797 C CA . ALA A 1 229 ? -1.684 -19.594 -3.045 1 97.19 229 ALA A CA 1
ATOM 1798 C C . ALA A 1 229 ? -1.621 -20.203 -4.441 1 97.19 229 ALA A C 1
ATOM 1800 O O . ALA A 1 229 ? -2.08 -19.594 -5.414 1 97.19 229 ALA A O 1
ATOM 1801 N N . LEU A 1 230 ? -1.113 -21.328 -4.52 1 98.75 230 LEU A N 1
ATOM 1802 C CA . LEU A 1 230 ? -0.94 -22.047 -5.781 1 98.75 230 LEU A CA 1
ATOM 1803 C C . LEU A 1 230 ? -2.281 -22.266 -6.473 1 98.75 230 LEU A C 1
ATOM 1805 O O . LEU A 1 230 ? -2.363 -22.219 -7.703 1 98.75 230 LEU A O 1
ATOM 1809 N N . SER A 1 231 ? -3.373 -22.375 -5.684 1 97.5 231 SER A N 1
ATOM 1810 C CA . SER A 1 231 ? -4.695 -22.703 -6.207 1 97.5 231 SER A CA 1
ATOM 1811 C C . SER A 1 231 ? -5.43 -21.453 -6.684 1 97.5 231 SER A C 1
ATOM 1813 O O . SER A 1 231 ? -6.426 -21.547 -7.406 1 97.5 231 SER A O 1
ATOM 1815 N N . HIS A 1 232 ? -5.051 -20.25 -6.238 1 97.12 232 HIS A N 1
ATOM 1816 C CA . HIS A 1 232 ? -5.824 -19.047 -6.535 1 97.12 232 HIS A CA 1
ATOM 1817 C C . HIS A 1 232 ? -4.93 -17.938 -7.086 1 97.12 232 HIS A C 1
ATOM 1819 O O . HIS A 1 232 ? -4.629 -17.922 -8.281 1 97.12 232 HIS A O 1
ATOM 1825 N N . CYS A 1 233 ? -4.344 -17.109 -6.227 1 98.31 233 CYS A N 1
ATOM 1826 C CA . CYS A 1 233 ? -3.662 -15.898 -6.668 1 98.31 233 CYS A CA 1
ATOM 1827 C C . CYS A 1 233 ? -2.486 -16.234 -7.578 1 98.31 233 CYS A C 1
ATOM 1829 O O . CYS A 1 233 ? -2.26 -15.555 -8.578 1 98.31 233 CYS A O 1
ATOM 1831 N N . VAL A 1 234 ? -1.709 -17.25 -7.227 1 98.81 234 VAL A N 1
ATOM 1832 C CA . VAL A 1 234 ? -0.605 -17.656 -8.086 1 98.81 234 VAL A CA 1
ATOM 1833 C C . VAL A 1 234 ? -1.152 -18.156 -9.422 1 98.81 234 VAL A C 1
ATOM 1835 O O . VAL A 1 234 ? -0.736 -17.688 -10.484 1 98.81 234 VAL A O 1
ATOM 1838 N N . ASN A 1 235 ? -2.129 -19.047 -9.359 1 98.06 235 ASN A N 1
ATOM 1839 C CA . ASN A 1 235 ? -2.76 -19.641 -10.531 1 98.06 235 ASN A CA 1
ATOM 1840 C C . ASN A 1 235 ? -3.289 -18.594 -11.492 1 98.06 235 ASN A C 1
ATOM 1842 O O . ASN A 1 235 ? -2.83 -18.484 -12.625 1 98.06 235 ASN A O 1
ATOM 1846 N N . PHE A 1 236 ? -4.066 -17.719 -10.992 1 97.12 236 PHE A N 1
ATOM 1847 C CA . PHE A 1 236 ? -4.781 -16.797 -11.875 1 97.12 236 PHE A CA 1
ATOM 1848 C C . PHE A 1 236 ? -3.863 -15.68 -12.352 1 97.12 236 PHE A C 1
ATOM 1850 O O . PHE A 1 236 ? -4.004 -15.195 -13.469 1 97.12 236 PHE A O 1
ATOM 1857 N N . SER A 1 237 ? -2.889 -15.297 -11.531 1 98.56 237 SER A N 1
ATOM 1858 C CA . SER A 1 237 ? -1.912 -14.312 -11.984 1 98.56 237 SER A CA 1
ATOM 1859 C C . SER A 1 237 ? -1.065 -14.859 -13.133 1 98.56 237 SER A C 1
ATOM 1861 O O . SER A 1 237 ? -0.863 -14.18 -14.141 1 98.56 237 SER A O 1
ATOM 1863 N N . VAL A 1 238 ? -0.614 -16.062 -12.977 1 98.38 238 VAL A N 1
ATOM 1864 C CA . VAL A 1 238 ? 0.266 -16.656 -13.984 1 98.38 238 VAL A CA 1
ATOM 1865 C C . VAL A 1 238 ? -0.513 -16.891 -15.273 1 98.38 238 VAL A C 1
ATOM 1867 O O . VAL A 1 238 ? -0.006 -16.641 -16.375 1 98.38 238 VAL A O 1
ATOM 1870 N N . ARG A 1 239 ? -1.767 -17.344 -15.18 1 96.5 239 ARG A N 1
ATOM 1871 C CA . ARG A 1 239 ? -2.592 -17.531 -16.375 1 96.5 239 ARG A CA 1
ATOM 1872 C C . ARG A 1 239 ? -2.77 -16.234 -17.125 1 96.5 239 ARG A C 1
ATOM 1874 O O . ARG A 1 239 ? -2.625 -16.188 -18.359 1 96.5 239 ARG A O 1
ATOM 1881 N N . ASP A 1 240 ? -3.07 -15.164 -16.406 1 96.75 240 ASP A N 1
ATOM 1882 C CA . ASP A 1 240 ? -3.244 -13.875 -17.062 1 96.75 240 ASP A CA 1
ATOM 1883 C C . ASP A 1 240 ? -1.938 -13.398 -17.688 1 96.75 240 ASP A C 1
ATOM 1885 O O . ASP A 1 240 ? -1.94 -12.852 -18.797 1 96.75 240 ASP A O 1
ATOM 1889 N N . LEU A 1 241 ? -0.841 -13.602 -16.969 1 97.88 241 LEU A N 1
ATOM 1890 C CA . LEU A 1 241 ? 0.46 -13.242 -17.516 1 97.88 241 LEU A CA 1
ATOM 1891 C C . LEU A 1 241 ? 0.737 -14.008 -18.797 1 97.88 241 LEU A C 1
ATOM 1893 O O . LEU A 1 241 ? 1.167 -13.422 -19.797 1 97.88 241 LEU A O 1
ATOM 1897 N N . MET A 1 242 ? 0.469 -15.266 -18.812 1 96.12 242 MET A N 1
ATOM 1898 C CA . MET A 1 242 ? 0.774 -16.141 -19.938 1 96.12 242 MET A CA 1
ATOM 1899 C C . MET A 1 242 ? -0.074 -15.773 -21.156 1 96.12 242 MET A C 1
ATOM 1901 O O . MET A 1 242 ? 0.372 -15.914 -22.297 1 96.12 242 MET A O 1
ATOM 1905 N N . LEU A 1 243 ? -1.243 -15.234 -20.891 1 93 243 LEU A N 1
ATOM 1906 C CA . LEU A 1 243 ? -2.098 -14.789 -21.984 1 93 243 LEU A CA 1
ATOM 1907 C C . LEU A 1 243 ? -1.439 -13.648 -22.75 1 93 243 LEU A C 1
ATOM 1909 O O . LEU A 1 243 ? -1.608 -13.531 -23.969 1 93 243 LEU A O 1
ATOM 1913 N N . ALA A 1 244 ? -0.689 -12.914 -22.016 1 95.19 244 ALA A N 1
ATOM 1914 C CA . ALA A 1 244 ? -0.076 -11.734 -22.625 1 95.19 244 ALA A CA 1
ATOM 1915 C C . ALA A 1 244 ? 1.391 -11.992 -22.953 1 95.19 244 ALA A C 1
ATOM 1917 O O . ALA A 1 244 ? 2.057 -11.141 -23.547 1 95.19 244 ALA A O 1
ATOM 1918 N N . TRP A 1 245 ? 1.894 -13.141 -22.609 1 97.12 245 TRP A N 1
ATOM 1919 C CA . TRP A 1 245 ? 3.303 -13.477 -22.766 1 97.12 245 TRP A CA 1
ATOM 1920 C C . TRP A 1 245 ? 3.596 -13.914 -24.203 1 97.12 245 TRP A C 1
ATOM 1922 O O . TRP A 1 245 ? 2.811 -14.648 -24.812 1 97.12 245 TRP A O 1
ATOM 1932 N N . PRO A 1 246 ? 4.758 -13.5 -24.844 1 97 246 PRO A N 1
ATOM 1933 C CA . PRO A 1 246 ? 5.105 -13.984 -26.188 1 97 246 PRO A CA 1
ATOM 1934 C C . PRO A 1 246 ? 5.277 -15.5 -26.234 1 97 246 PRO A C 1
ATOM 1936 O O . PRO A 1 246 ? 6.055 -16.062 -25.469 1 97 246 PRO A O 1
ATOM 1939 N N . ARG A 1 247 ? 4.676 -16.109 -27.188 1 94.94 247 ARG A N 1
ATOM 1940 C CA . ARG A 1 247 ? 4.645 -17.562 -27.266 1 94.94 247 ARG A CA 1
ATOM 1941 C C . ARG A 1 247 ? 6.047 -18.125 -27.453 1 94.94 247 ARG A C 1
ATOM 1943 O O . ARG A 1 247 ? 6.375 -19.188 -26.906 1 94.94 247 ARG A O 1
ATOM 1950 N N . GLU A 1 248 ? 6.805 -17.406 -28.156 1 96.25 248 GLU A N 1
ATOM 1951 C CA . GLU A 1 248 ? 8.148 -17.891 -28.469 1 96.25 248 GLU A CA 1
ATOM 1952 C C . GLU A 1 248 ? 9.039 -17.875 -27.219 1 96.25 248 GLU A C 1
ATOM 1954 O O . GLU A 1 248 ? 10.109 -18.484 -27.219 1 96.25 248 GLU A O 1
ATOM 1959 N N . ARG A 1 249 ? 8.516 -17.172 -26.172 1 96.88 249 ARG A N 1
ATOM 1960 C CA . ARG A 1 249 ? 9.32 -17.047 -24.953 1 96.88 249 ARG A CA 1
ATOM 1961 C C . ARG A 1 249 ? 8.672 -17.797 -23.797 1 96.88 249 ARG A C 1
ATOM 1963 O O . ARG A 1 249 ? 8.969 -17.516 -22.625 1 96.88 249 ARG A O 1
ATOM 1970 N N . ILE A 1 250 ? 7.793 -18.672 -24.047 1 96.62 250 ILE A N 1
ATOM 1971 C CA . ILE A 1 250 ? 7.027 -19.344 -23.016 1 96.62 250 ILE A CA 1
ATOM 1972 C C . ILE A 1 250 ? 7.973 -20.109 -22.078 1 96.62 250 ILE A C 1
ATOM 1974 O O . ILE A 1 250 ? 7.703 -20.25 -20.891 1 96.62 250 ILE A O 1
ATOM 1978 N N . GLY A 1 251 ? 9.117 -20.594 -22.562 1 95.5 251 GLY A N 1
ATOM 1979 C CA . GLY A 1 251 ? 10.102 -21.312 -21.781 1 95.5 251 GLY A CA 1
ATOM 1980 C C . GLY A 1 251 ? 10.812 -20.438 -20.766 1 95.5 251 GLY A C 1
ATOM 1981 O O . GLY A 1 251 ? 11.5 -20.953 -19.875 1 95.5 251 GLY A O 1
ATOM 1982 N N . ASP A 1 252 ? 10.609 -19.094 -20.875 1 96.81 252 ASP A N 1
ATOM 1983 C CA . ASP A 1 252 ? 11.25 -18.141 -19.984 1 96.81 252 ASP A CA 1
ATOM 1984 C C . ASP A 1 252 ? 10.391 -17.875 -18.75 1 96.81 252 ASP A C 1
ATOM 1986 O O . ASP A 1 252 ? 10.773 -17.109 -17.875 1 96.81 252 ASP A O 1
ATOM 1990 N N . VAL A 1 253 ? 9.258 -18.516 -18.703 1 97.81 253 VAL A N 1
ATOM 1991 C CA . VAL A 1 253 ? 8.391 -18.438 -17.531 1 97.81 253 VAL A CA 1
ATOM 1992 C C . VAL A 1 253 ? 8.484 -19.719 -16.719 1 97.81 253 VAL A C 1
ATOM 1994 O O . VAL A 1 253 ? 8.336 -20.812 -17.266 1 97.81 253 VAL A O 1
ATOM 1997 N N . GLY A 1 254 ? 8.734 -19.594 -15.43 1 97.31 254 GLY A N 1
ATOM 1998 C CA . GLY A 1 254 ? 8.867 -20.781 -14.594 1 97.31 254 GLY A CA 1
ATOM 1999 C C . GLY A 1 254 ? 8.109 -20.672 -13.281 1 97.31 254 GLY A C 1
ATOM 2000 O O . GLY A 1 254 ? 8.133 -19.625 -12.633 1 97.31 254 GLY A O 1
ATOM 2001 N N . LEU A 1 255 ? 7.449 -21.688 -12.922 1 98.06 255 LEU A N 1
ATOM 2002 C CA . LEU A 1 255 ? 6.797 -21.844 -11.625 1 98.06 255 LEU A CA 1
ATOM 2003 C C . LEU A 1 255 ? 7.691 -22.594 -10.648 1 98.06 255 LEU A C 1
ATOM 2005 O O . LEU A 1 255 ? 8.156 -23.688 -10.945 1 98.06 255 LEU A O 1
ATOM 2009 N N . LEU A 1 256 ? 7.953 -21.938 -9.547 1 97.94 256 LEU A N 1
ATOM 2010 C CA . LEU A 1 256 ? 8.672 -22.594 -8.461 1 97.94 256 LEU A CA 1
ATOM 2011 C C . LEU A 1 256 ? 7.703 -23.344 -7.543 1 97.94 256 LEU A C 1
ATOM 2013 O O . LEU A 1 256 ? 7.234 -22.797 -6.547 1 97.94 256 LEU A O 1
ATOM 2017 N N . LEU A 1 257 ? 7.5 -24.562 -7.844 1 97.44 257 LEU A N 1
ATOM 2018 C CA . LEU A 1 257 ? 6.434 -25.344 -7.238 1 97.44 257 LEU A CA 1
ATOM 2019 C C . LEU A 1 257 ? 6.719 -25.594 -5.762 1 97.44 257 LEU A C 1
ATOM 2021 O O . LEU A 1 257 ? 5.805 -25.594 -4.938 1 97.44 257 LEU A O 1
ATOM 2025 N N . GLY A 1 258 ? 7.93 -25.797 -5.387 1 96.62 258 GLY A N 1
ATOM 2026 C CA . GLY A 1 258 ? 8.312 -26.109 -4.016 1 96.62 258 GLY A CA 1
ATOM 2027 C C . GLY A 1 258 ? 8.164 -24.922 -3.074 1 96.62 258 GLY A C 1
ATOM 2028 O O . GLY A 1 258 ? 8.406 -25.047 -1.872 1 96.62 258 GLY A O 1
ATOM 2029 N N . MET A 1 259 ? 7.738 -23.797 -3.596 1 98.06 259 MET A N 1
ATOM 2030 C CA . MET A 1 259 ? 7.609 -22.578 -2.814 1 98.06 259 MET A CA 1
ATOM 2031 C C . MET A 1 259 ? 6.199 -22 -2.936 1 98.06 259 MET A C 1
ATOM 2033 O O . MET A 1 259 ? 6.004 -20.797 -2.768 1 98.06 259 MET A O 1
ATOM 2037 N N . SER A 1 260 ? 5.25 -22.844 -3.293 1 98.5 260 SER A N 1
ATOM 2038 C CA . SER A 1 260 ? 3.848 -22.484 -3.484 1 98.5 260 SER A CA 1
ATOM 2039 C C . SER A 1 260 ? 2.92 -23.578 -2.98 1 98.5 260 SER A C 1
ATOM 2041 O O . SER A 1 260 ? 3.125 -24.766 -3.281 1 98.5 260 SER A O 1
ATOM 2043 N N . SER A 1 261 ? 1.931 -23.219 -2.234 1 98.69 261 SER A N 1
ATOM 2044 C CA . SER A 1 261 ? 1.001 -24.203 -1.677 1 98.69 261 SER A CA 1
ATOM 2045 C C . SER A 1 261 ? -0.446 -23.797 -1.955 1 98.69 261 SER A C 1
ATOM 2047 O O . SER A 1 261 ? -0.757 -22.625 -2.102 1 98.69 261 SER A O 1
ATOM 2049 N N . PRO A 1 262 ? -1.295 -24.797 -2.137 1 98.5 262 PRO A N 1
ATOM 2050 C CA . PRO A 1 262 ? -2.709 -24.516 -2.381 1 98.5 262 PRO A CA 1
ATOM 2051 C C . PRO A 1 262 ? -3.49 -24.25 -1.094 1 98.5 262 PRO A C 1
ATOM 2053 O O . PRO A 1 262 ? -3.107 -24.75 -0.028 1 98.5 262 PRO A O 1
ATOM 2056 N N . VAL A 1 263 ? -4.547 -23.469 -1.192 1 97.56 263 VAL A N 1
ATOM 2057 C CA . VAL A 1 263 ? -5.504 -23.391 -0.095 1 97.56 263 VAL A CA 1
ATOM 2058 C C . VAL A 1 263 ? -6.09 -24.781 0.179 1 97.56 263 VAL A C 1
ATOM 2060 O O . VAL A 1 263 ? -6.422 -25.516 -0.752 1 97.56 263 VAL A O 1
ATOM 2063 N N . GLN A 1 264 ? -6.199 -25.109 1.495 1 95.56 264 GLN A N 1
ATOM 2064 C CA . GLN A 1 264 ? -6.77 -26.391 1.857 1 95.56 264 GLN A CA 1
ATOM 2065 C C . GLN A 1 264 ? -8.156 -26.578 1.24 1 95.56 264 GLN A C 1
ATOM 2067 O O . GLN A 1 264 ? -9 -25.688 1.333 1 95.56 264 GLN A O 1
ATOM 2072 N N . GLY A 1 265 ? -8.336 -27.703 0.589 1 94.5 265 GLY A N 1
ATOM 2073 C CA . GLY A 1 265 ? -9.617 -27.969 -0.045 1 94.5 265 GLY A CA 1
ATOM 2074 C C . GLY A 1 265 ? -9.641 -27.625 -1.522 1 94.5 265 GLY A C 1
ATOM 2075 O O . GLY A 1 265 ? -10.578 -27.984 -2.234 1 94.5 265 GLY A O 1
ATOM 2076 N N . PHE A 1 266 ? -8.586 -26.969 -1.979 1 95.81 266 PHE A N 1
ATOM 2077 C CA . PHE A 1 266 ? -8.531 -26.562 -3.379 1 95.81 266 PHE A CA 1
ATOM 2078 C C . PHE A 1 266 ? -7.332 -27.188 -4.078 1 95.81 266 PHE A C 1
ATOM 2080 O O . PHE A 1 266 ? -6.75 -26.594 -4.98 1 95.81 266 PHE A O 1
ATOM 2087 N N . GLU A 1 267 ? -6.91 -28.375 -3.674 1 97.38 267 GLU A N 1
ATOM 2088 C CA . GLU A 1 267 ? -5.758 -29.078 -4.23 1 97.38 267 GLU A CA 1
ATOM 2089 C C . GLU A 1 267 ? -5.977 -29.422 -5.703 1 97.38 267 GLU A C 1
ATOM 2091 O O . GLU A 1 267 ? -5.039 -29.391 -6.5 1 97.38 267 GLU A O 1
ATOM 2096 N N . ASP A 1 268 ? -7.223 -29.703 -6.059 1 96.56 268 ASP A N 1
ATOM 2097 C CA . ASP A 1 268 ? -7.52 -30.047 -7.445 1 96.56 268 ASP A CA 1
ATOM 2098 C C . ASP A 1 268 ? -7.27 -28.859 -8.367 1 96.56 268 ASP A C 1
ATOM 2100 O O . ASP A 1 268 ? -6.77 -29.016 -9.484 1 96.56 268 ASP A O 1
ATOM 2104 N N . ASP A 1 269 ? -7.641 -27.672 -7.898 1 95.25 269 ASP A N 1
ATOM 2105 C CA . ASP A 1 269 ? -7.391 -26.469 -8.672 1 95.25 269 ASP A CA 1
ATOM 2106 C C . ASP A 1 269 ? -5.898 -26.25 -8.898 1 95.25 269 ASP A C 1
ATOM 2108 O O . ASP A 1 269 ? -5.473 -25.906 -10 1 95.25 269 ASP A O 1
ATOM 2112 N N . ALA A 1 270 ? -5.133 -26.5 -7.895 1 97.94 270 ALA A N 1
ATOM 2113 C CA . ALA A 1 270 ? -3.682 -26.375 -7.984 1 97.94 270 ALA A CA 1
ATOM 2114 C C . ALA A 1 270 ? -3.107 -27.375 -8.984 1 97.94 270 ALA A C 1
ATOM 2116 O O . ALA A 1 270 ? -2.248 -27.031 -9.797 1 97.94 270 ALA A O 1
ATOM 2117 N N . GLU A 1 271 ? -3.58 -28.578 -8.945 1 97.94 271 GLU A N 1
ATOM 2118 C CA . GLU A 1 271 ? -3.1 -29.609 -9.844 1 97.94 271 GLU A CA 1
ATOM 2119 C C . GLU A 1 271 ? -3.424 -29.281 -11.297 1 97.94 271 GLU A C 1
ATOM 2121 O O . GLU A 1 271 ? -2.592 -29.469 -12.188 1 97.94 271 GLU A O 1
ATOM 2126 N N . ARG A 1 272 ? -4.598 -28.781 -11.492 1 96.88 272 ARG A N 1
ATOM 2127 C CA . ARG A 1 272 ? -4.992 -28.391 -12.844 1 96.88 272 ARG A CA 1
ATOM 2128 C C . ARG A 1 272 ? -4.113 -27.25 -13.359 1 96.88 272 ARG A C 1
ATOM 2130 O O . ARG A 1 272 ? -3.756 -27.219 -14.539 1 96.88 272 ARG A O 1
ATOM 2137 N N . PHE A 1 273 ? -3.812 -26.375 -12.508 1 97.94 273 PHE A N 1
ATOM 2138 C CA . PHE A 1 273 ? -2.949 -25.25 -12.875 1 97.94 273 PHE A CA 1
ATOM 2139 C C . PHE A 1 273 ? -1.555 -25.734 -13.242 1 97.94 273 PHE A C 1
ATOM 2141 O O . PHE A 1 273 ? -0.989 -25.312 -14.25 1 97.94 273 PHE A O 1
ATOM 2148 N N . VAL A 1 274 ? -1.016 -26.641 -12.438 1 98.19 274 VAL A N 1
ATOM 2149 C CA . VAL A 1 274 ? 0.312 -27.172 -12.711 1 98.19 274 VAL A CA 1
ATOM 2150 C C . VAL A 1 274 ? 0.302 -27.906 -14.047 1 98.19 274 VAL A C 1
ATOM 2152 O O . VAL A 1 274 ? 1.233 -27.781 -14.844 1 98.19 274 VAL A O 1
ATOM 2155 N N . ALA A 1 275 ? -0.738 -28.641 -14.297 1 97.94 275 ALA A N 1
ATOM 2156 C CA . ALA A 1 275 ? -0.885 -29.328 -15.578 1 97.94 275 ALA A CA 1
ATOM 2157 C C . ALA A 1 275 ? -0.937 -28.328 -16.734 1 97.94 275 ALA A C 1
ATOM 2159 O O . ALA A 1 275 ? -0.302 -28.531 -17.766 1 97.94 275 ALA A O 1
ATOM 2160 N N . PHE A 1 276 ? -1.701 -27.281 -16.531 1 97.12 276 PHE A N 1
ATOM 2161 C CA . PHE A 1 276 ? -1.796 -26.203 -17.516 1 97.12 276 PHE A CA 1
ATOM 2162 C C . PHE A 1 276 ? -0.417 -25.641 -17.828 1 97.12 276 PHE A C 1
ATOM 2164 O O . PHE A 1 276 ? -0.075 -25.438 -19 1 97.12 276 PHE A O 1
ATOM 2171 N N . MET A 1 277 ? 0.384 -25.422 -16.812 1 96.94 277 MET A N 1
ATOM 2172 C CA . MET A 1 277 ? 1.729 -24.891 -16.984 1 96.94 277 MET A CA 1
ATOM 2173 C C . MET A 1 277 ? 2.586 -25.828 -17.828 1 96.94 277 MET A C 1
ATOM 2175 O O . MET A 1 277 ? 3.227 -25.406 -18.781 1 96.94 277 MET A O 1
ATOM 2179 N N . ARG A 1 278 ? 2.514 -27.047 -17.516 1 95.81 278 ARG A N 1
ATOM 2180 C CA . ARG A 1 278 ? 3.303 -28.047 -18.219 1 95.81 278 ARG A CA 1
ATOM 2181 C C . ARG A 1 278 ? 2.871 -28.156 -19.688 1 95.81 278 ARG A C 1
ATOM 2183 O O . ARG A 1 278 ? 3.713 -28.188 -20.578 1 95.81 278 ARG A O 1
ATOM 2190 N N . GLU A 1 279 ? 1.654 -28.094 -19.906 1 96.56 279 GLU A N 1
ATOM 2191 C CA . GLU A 1 279 ? 1.108 -28.266 -21.25 1 96.56 279 GLU A CA 1
ATOM 2192 C C . GLU A 1 279 ? 1.388 -27.031 -22.125 1 96.56 279 GLU A C 1
ATOM 2194 O O . GLU A 1 279 ? 1.481 -27.141 -23.344 1 96.56 279 GLU A O 1
ATOM 2199 N N . SER A 1 280 ? 1.536 -25.906 -21.469 1 95.88 280 SER A N 1
ATOM 2200 C CA . SER A 1 280 ? 1.764 -24.656 -22.203 1 95.88 280 SER A CA 1
ATOM 2201 C C . SER A 1 280 ? 3.215 -24.531 -22.641 1 95.88 280 SER A C 1
ATOM 2203 O O . SER A 1 280 ? 3.539 -23.703 -23.5 1 95.88 280 SER A O 1
ATOM 2205 N N . GLY A 1 281 ? 4.09 -25.344 -22.062 1 95.06 281 GLY A N 1
ATOM 2206 C CA . GLY A 1 281 ? 5.508 -25.266 -22.375 1 95.06 281 GLY A CA 1
ATOM 2207 C C . GLY A 1 281 ? 6.289 -24.422 -21.391 1 95.06 281 GLY A C 1
ATOM 2208 O O . GLY A 1 281 ? 7.504 -24.266 -21.531 1 95.06 281 GLY A O 1
ATOM 2209 N N . ALA A 1 282 ? 5.641 -23.859 -20.406 1 96.25 282 ALA A N 1
ATOM 2210 C CA . ALA A 1 282 ? 6.336 -23.156 -19.328 1 96.25 282 ALA A CA 1
ATOM 2211 C C . ALA A 1 282 ? 7.094 -24.125 -18.438 1 96.25 282 ALA A C 1
ATOM 2213 O O . ALA A 1 282 ? 6.898 -25.344 -18.531 1 96.25 282 ALA A O 1
ATOM 2214 N N . GLN A 1 283 ? 7.957 -23.578 -17.672 1 95.12 283 GLN A N 1
ATOM 2215 C CA . GLN A 1 283 ? 8.789 -24.406 -16.812 1 95.12 283 GLN A CA 1
ATOM 2216 C C . GLN A 1 283 ? 8.125 -24.609 -15.445 1 95.12 283 GLN A C 1
ATOM 2218 O O . GLN A 1 283 ? 7.539 -23.688 -14.891 1 95.12 283 GLN A O 1
ATOM 2223 N N . VAL A 1 284 ? 8.156 -25.812 -15 1 96.56 284 VAL A N 1
ATOM 2224 C CA . VAL A 1 284 ? 7.754 -26.141 -13.641 1 96.56 284 VAL A CA 1
ATOM 2225 C C . VAL A 1 284 ? 8.938 -26.734 -12.875 1 96.56 284 VAL A C 1
ATOM 2227 O O . VAL A 1 284 ? 9.43 -27.812 -13.227 1 96.56 284 VAL A O 1
ATOM 2230 N N . VAL A 1 285 ? 9.352 -25.984 -11.828 1 93.12 285 VAL A N 1
ATOM 2231 C CA . VAL A 1 285 ? 10.523 -26.391 -11.047 1 93.12 285 VAL A CA 1
ATOM 2232 C C . VAL A 1 285 ? 10.07 -27.031 -9.734 1 93.12 285 VAL A C 1
ATOM 2234 O O . VAL A 1 285 ? 9.469 -26.359 -8.891 1 93.12 285 VAL A O 1
ATOM 2237 N N . GLU A 1 286 ? 10.234 -28.266 -9.484 1 85.31 286 GLU A N 1
ATOM 2238 C CA . GLU A 1 286 ? 9.727 -29.016 -8.336 1 85.31 286 GLU A CA 1
ATOM 2239 C C . GLU A 1 286 ? 10.719 -28.984 -7.176 1 85.31 286 GLU A C 1
ATOM 2241 O O . GLU A 1 286 ? 10.32 -28.953 -6.012 1 85.31 286 GLU A O 1
ATOM 2246 N N . LYS A 1 287 ? 11.961 -29.5 -7.402 1 68.81 287 LYS A N 1
ATOM 2247 C CA . LYS A 1 287 ? 12.938 -29.609 -6.328 1 68.81 287 LYS A CA 1
ATOM 2248 C C . LYS A 1 287 ? 13.992 -28.516 -6.426 1 68.81 287 LYS A C 1
ATOM 2250 O O . LYS A 1 287 ? 14.656 -28.375 -7.457 1 68.81 287 LYS A O 1
ATOM 2255 N N . GLU A 1 288 ? 13.68 -27.469 -5.688 1 53.56 288 GLU A N 1
ATOM 2256 C CA . GLU A 1 288 ? 14.742 -26.469 -5.598 1 53.56 288 GLU A CA 1
ATOM 2257 C C . GLU A 1 288 ? 15.766 -26.859 -4.539 1 53.56 288 GLU A C 1
ATOM 2259 O O . GLU A 1 288 ? 15.469 -27.609 -3.619 1 53.56 288 GLU A O 1
ATOM 2264 N N . MET B 1 1 ? -5.418 74.938 -12.961 1 28.59 1 MET B N 1
ATOM 2265 C CA . MET B 1 1 ? -5.816 74.562 -11.617 1 28.59 1 MET B CA 1
ATOM 2266 C C . MET B 1 1 ? -6.434 73.125 -11.609 1 28.59 1 MET B C 1
ATOM 2268 O O . MET B 1 1 ? -7.559 72.938 -12.078 1 28.59 1 MET B O 1
ATOM 2272 N N . SER B 1 2 ? -5.582 72.125 -11.875 1 23.84 2 SER B N 1
ATOM 2273 C CA . SER B 1 2 ? -5.84 70.688 -12.156 1 23.84 2 SER B CA 1
ATOM 2274 C C . SER B 1 2 ? -6.5 70 -10.969 1 23.84 2 SER B C 1
ATOM 2276 O O . SER B 1 2 ? -6.07 70.188 -9.828 1 23.84 2 SER B O 1
ATOM 2278 N N . ALA B 1 3 ? -7.832 69.812 -11.117 1 30.25 3 ALA B N 1
ATOM 2279 C CA . ALA B 1 3 ? -8.734 69.125 -10.203 1 30.25 3 ALA B CA 1
ATOM 2280 C C . ALA B 1 3 ? -8.141 67.75 -9.742 1 30.25 3 ALA B C 1
ATOM 2282 O O . ALA B 1 3 ? -8.039 66.812 -10.523 1 30.25 3 ALA B O 1
ATOM 2283 N N . VAL B 1 4 ? -7.105 67.812 -8.969 1 30.28 4 VAL B N 1
ATOM 2284 C CA . VAL B 1 4 ? -6.578 66.562 -8.398 1 30.28 4 VAL B CA 1
ATOM 2285 C C . VAL B 1 4 ? -7.699 65.812 -7.699 1 30.28 4 VAL B C 1
ATOM 2287 O O . VAL B 1 4 ? -8.266 66.25 -6.711 1 30.28 4 VAL B O 1
ATOM 2290 N N . HIS B 1 5 ? -8.602 65.188 -8.492 1 33.44 5 HIS B N 1
ATOM 2291 C CA . HIS B 1 5 ? -9.641 64.375 -7.863 1 33.44 5 HIS B CA 1
ATOM 2292 C C . HIS B 1 5 ? -9.047 63.375 -6.879 1 33.44 5 HIS B C 1
ATOM 2294 O O . HIS B 1 5 ? -8.117 62.656 -7.219 1 33.44 5 HIS B O 1
ATOM 2300 N N . HIS B 1 6 ? -8.891 63.719 -5.602 1 32.66 6 HIS B N 1
ATOM 2301 C CA . HIS B 1 6 ? -8.547 62.812 -4.504 1 32.66 6 HIS B CA 1
ATOM 2302 C C . HIS B 1 6 ? -9.414 61.562 -4.523 1 32.66 6 HIS B C 1
ATOM 2304 O O . HIS B 1 6 ? -10.648 61.656 -4.57 1 32.66 6 HIS B O 1
ATOM 2310 N N . ASP B 1 7 ? -9 60.5 -5.238 1 35.81 7 ASP B N 1
ATOM 2311 C CA . ASP B 1 7 ? -9.609 59.188 -5.191 1 35.81 7 ASP B CA 1
ATOM 2312 C C . ASP B 1 7 ? -10.016 58.812 -3.762 1 35.81 7 ASP B C 1
ATOM 2314 O O . ASP B 1 7 ? -9.25 59.031 -2.82 1 35.81 7 ASP B O 1
ATOM 2318 N N . PRO B 1 8 ? -11.336 58.781 -3.391 1 41.59 8 PRO B N 1
ATOM 2319 C CA . PRO B 1 8 ? -11.734 58.438 -2.021 1 41.59 8 PRO B CA 1
ATOM 2320 C C . PRO B 1 8 ? -10.969 57.25 -1.453 1 41.59 8 PRO B C 1
ATOM 2322 O O . PRO B 1 8 ? -10.438 56.438 -2.211 1 41.59 8 PRO B O 1
ATOM 2325 N N . PRO B 1 9 ? -10.547 57.25 -0.148 1 37.59 9 PRO B N 1
ATOM 2326 C CA . PRO B 1 9 ? -9.781 56.188 0.521 1 37.59 9 PRO B CA 1
ATOM 2327 C C . PRO B 1 9 ? -10.414 54.812 0.357 1 37.59 9 PRO B C 1
ATOM 2329 O O . PRO B 1 9 ? -11.625 54.688 0.138 1 37.59 9 PRO B O 1
ATOM 2332 N N . PRO B 1 10 ? -9.617 53.719 -0.03 1 36.84 10 PRO B N 1
ATOM 2333 C CA . PRO B 1 10 ? -10.078 52.344 -0.212 1 36.84 10 PRO B CA 1
ATOM 2334 C C . PRO B 1 10 ? -11.031 51.875 0.89 1 36.84 10 PRO B C 1
ATOM 2336 O O . PRO B 1 10 ? -10.984 52.406 2.008 1 36.84 10 PRO B O 1
ATOM 2339 N N . SER B 1 11 ? -12.312 51.625 0.563 1 35.62 11 SER B N 1
ATOM 2340 C CA . SER B 1 11 ? -13.383 51.094 1.396 1 35.62 11 SER B CA 1
ATOM 2341 C C . SER B 1 11 ? -12.852 50.094 2.428 1 35.62 11 SER B C 1
ATOM 2343 O O . SER B 1 11 ? -11.844 49.406 2.186 1 35.62 11 SER B O 1
ATOM 2345 N N . ARG B 1 12 ? -13.25 50.188 3.729 1 34.69 12 ARG B N 1
ATOM 2346 C CA . ARG B 1 12 ? -13.07 49.406 4.949 1 34.69 12 ARG B CA 1
ATOM 2347 C C . ARG B 1 12 ? -13.133 47.938 4.664 1 34.69 12 ARG B C 1
ATOM 2349 O O . ARG B 1 12 ? -13.891 47.5 3.791 1 34.69 12 ARG B O 1
ATOM 2356 N N . ILE B 1 13 ? -12.102 47.156 4.996 1 35.91 13 ILE B N 1
ATOM 2357 C CA . ILE B 1 13 ? -11.938 45.719 5.168 1 35.91 13 ILE B CA 1
ATOM 2358 C C . ILE B 1 13 ? -13.242 45.125 5.676 1 35.91 13 ILE B C 1
ATOM 2360 O O . ILE B 1 13 ? -13.789 45.562 6.688 1 35.91 13 ILE B O 1
ATOM 2364 N N . ASN B 1 14 ? -14.102 44.656 4.805 1 36.62 14 ASN B N 1
ATOM 2365 C CA . ASN B 1 14 ? -15.305 43.875 5.117 1 36.62 14 ASN B CA 1
ATOM 2366 C C . ASN B 1 14 ? -15.133 43.062 6.391 1 36.62 14 ASN B C 1
ATOM 2368 O O . ASN B 1 14 ? -14.047 42.531 6.656 1 36.62 14 ASN B O 1
ATOM 2372 N N . ASP B 1 15 ? -15.844 43.344 7.449 1 37.06 15 ASP B N 1
ATOM 2373 C CA . ASP B 1 15 ? -16.078 42.594 8.68 1 37.06 15 ASP B CA 1
ATOM 2374 C C . ASP B 1 15 ? -16.078 41.094 8.414 1 37.06 15 ASP B C 1
ATOM 2376 O O . ASP B 1 15 ? -17.109 40.531 8.008 1 37.06 15 ASP B O 1
ATOM 2380 N N . ALA B 1 16 ? -15.031 40.594 7.914 1 39.06 16 ALA B N 1
ATOM 2381 C CA . ALA B 1 16 ? -14.961 39.125 7.949 1 39.06 16 ALA B CA 1
ATOM 2382 C C . ALA B 1 16 ? -15.57 38.562 9.234 1 39.06 16 ALA B C 1
ATOM 2384 O O . ALA B 1 16 ? -15.094 38.875 10.328 1 39.06 16 ALA B O 1
ATOM 2385 N N . LYS B 1 17 ? -16.875 38.375 9.422 1 42.03 17 LYS B N 1
ATOM 2386 C CA . LYS B 1 17 ? -17.531 37.625 10.5 1 42.03 17 LYS B CA 1
ATOM 2387 C C . LYS B 1 17 ? -16.641 36.531 11.031 1 42.03 17 LYS B C 1
ATOM 2389 O O . LYS B 1 17 ? -16 35.812 10.258 1 42.03 17 LYS B O 1
ATOM 2394 N N . PRO B 1 18 ? -16.266 36.5 12.297 1 44.97 18 PRO B N 1
ATOM 2395 C CA . PRO B 1 18 ? -15.469 35.406 12.844 1 44.97 18 PRO B CA 1
ATOM 2396 C C . PRO B 1 18 ? -15.961 34.031 12.383 1 44.97 18 PRO B C 1
ATOM 2398 O O . PRO B 1 18 ? -17.156 33.781 12.438 1 44.97 18 PRO B O 1
ATOM 2401 N N . SER B 1 19 ? -15.414 33.406 11.32 1 54.44 19 SER B N 1
ATOM 2402 C CA . SER B 1 19 ? -15.773 32.094 10.805 1 54.44 19 SER B CA 1
ATOM 2403 C C . SER B 1 19 ? -16.109 31.141 11.938 1 54.44 19 SER B C 1
ATOM 2405 O O . SER B 1 19 ? -15.398 31.078 12.938 1 54.44 19 SER B O 1
ATOM 2407 N N . GLN B 1 20 ? -17.391 30.875 12.211 1 65.44 20 GLN B N 1
ATOM 2408 C CA . GLN B 1 20 ? -17.906 29.875 13.148 1 65.44 20 GLN B CA 1
ATOM 2409 C C . GLN B 1 20 ? -17.016 28.641 13.164 1 65.44 20 GLN B C 1
ATOM 2411 O O . GLN B 1 20 ? -16.516 28.203 12.117 1 65.44 20 GLN B O 1
ATOM 2416 N N . SER B 1 21 ? -16.609 28.266 14.477 1 81.12 21 SER B N 1
ATOM 2417 C CA . SER B 1 21 ? -15.766 27.094 14.672 1 81.12 21 SER B CA 1
ATOM 2418 C C . SER B 1 21 ? -16.359 25.875 13.977 1 81.12 21 SER B C 1
ATOM 2420 O O . SER B 1 21 ? -17.562 25.609 14.07 1 81.12 21 SER B O 1
ATOM 2422 N N . ILE B 1 22 ? -15.586 25.234 13.281 1 88.44 22 ILE B N 1
ATOM 2423 C CA . ILE B 1 22 ? -16.031 24.094 12.5 1 88.44 22 ILE B CA 1
ATOM 2424 C C . ILE B 1 22 ? -16.172 22.875 13.406 1 88.44 22 ILE B C 1
ATOM 2426 O O . ILE B 1 22 ? -16.781 21.875 13.016 1 88.44 22 ILE B O 1
ATOM 2430 N N . VAL B 1 23 ? -15.578 22.938 14.672 1 88.75 23 VAL B N 1
ATOM 2431 C CA . VAL B 1 23 ? -15.719 21.906 15.688 1 88.75 23 VAL B CA 1
ATOM 2432 C C . VAL B 1 23 ? -16.062 22.547 17.031 1 88.75 23 VAL B C 1
ATOM 2434 O O . VAL B 1 23 ? -15.391 23.484 17.469 1 88.75 23 VAL B O 1
ATOM 2437 N N . GLN B 1 24 ? -17.109 22.109 17.594 1 85.25 24 GLN B N 1
ATOM 2438 C CA . GLN B 1 24 ? -17.547 22.562 18.906 1 85.25 24 GLN B CA 1
ATOM 2439 C C . GLN B 1 24 ? -17.719 21.391 19.859 1 85.25 24 GLN B C 1
ATOM 2441 O O . GLN B 1 24 ? -18.484 20.453 19.578 1 85.25 24 GLN B O 1
ATOM 2446 N N . ASN B 1 25 ? -17.031 21.391 20.984 1 85 25 ASN B N 1
ATOM 2447 C CA . ASN B 1 25 ? -17.094 20.344 21.984 1 85 25 ASN B CA 1
ATOM 2448 C C . ASN B 1 25 ? -16.797 18.969 21.391 1 85 25 ASN B C 1
ATOM 2450 O O . ASN B 1 25 ? -17.531 18 21.641 1 85 25 ASN B O 1
ATOM 2454 N N . GLY B 1 26 ? -15.914 18.953 20.531 1 87.38 26 GLY B N 1
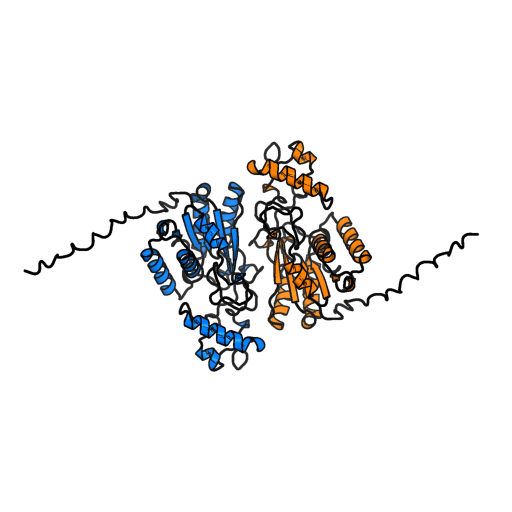ATOM 2455 C CA . GLY B 1 26 ? -15.461 17.703 19.953 1 87.38 26 GLY B CA 1
ATOM 2456 C C . GLY B 1 26 ? -16.328 17.234 18.797 1 87.38 26 GLY B C 1
ATOM 2457 O O . GLY B 1 26 ? -16.062 16.203 18.172 1 87.38 26 GLY B O 1
ATOM 2458 N N . LYS B 1 27 ? -17.312 18.016 18.5 1 91.88 27 LYS B N 1
ATOM 2459 C CA . LYS B 1 27 ? -18.234 17.641 17.438 1 91.88 27 LYS B CA 1
ATOM 2460 C C . LYS B 1 27 ? -18.172 18.641 16.281 1 91.88 27 LYS B C 1
ATOM 2462 O O . LYS B 1 27 ? -18.188 19.844 16.5 1 91.88 27 LYS B O 1
ATOM 2467 N N . ALA B 1 28 ? -18.078 18.062 15.109 1 91.25 28 ALA B N 1
ATOM 2468 C CA . ALA B 1 28 ? -18.094 18.922 13.93 1 91.25 28 ALA B CA 1
ATOM 2469 C C . ALA B 1 28 ? -19.484 19.531 13.719 1 91.25 28 ALA B C 1
ATOM 2471 O O . ALA B 1 28 ? -20.5 18.891 13.984 1 91.25 28 ALA B O 1
ATOM 2472 N N . THR B 1 29 ? -19.516 20.719 13.172 1 90.56 29 THR B N 1
ATOM 2473 C CA . THR B 1 29 ? -20.766 21.453 13.039 1 90.56 29 THR B CA 1
ATOM 2474 C C . THR B 1 29 ? -21.453 21.156 11.711 1 90.56 29 THR B C 1
ATOM 2476 O O . THR B 1 29 ? -22.594 21.531 11.492 1 90.56 29 THR B O 1
ATOM 2479 N N . ALA B 1 30 ? -20.766 20.578 10.836 1 93.62 30 ALA B N 1
ATOM 2480 C CA . ALA B 1 30 ? -21.25 20.203 9.516 1 93.62 30 ALA B CA 1
ATOM 2481 C C . ALA B 1 30 ? -20.5 19 8.969 1 93.62 30 ALA B C 1
ATOM 2483 O O . ALA B 1 30 ? -19.453 18.609 9.508 1 93.62 30 ALA B O 1
ATOM 2484 N N . PRO B 1 31 ? -21.062 18.359 7.914 1 97.69 31 PRO B N 1
ATOM 2485 C CA . PRO B 1 31 ? -20.375 17.203 7.34 1 97.69 31 PRO B CA 1
ATOM 2486 C C . PRO B 1 31 ? -18.969 17.531 6.832 1 97.69 31 PRO B C 1
ATOM 2488 O O . PRO B 1 31 ? -18.734 18.641 6.336 1 97.69 31 PRO B O 1
ATOM 2491 N N . PHE B 1 32 ? -18.109 16.562 6.953 1 98.38 32 PHE B N 1
ATOM 2492 C CA . PHE B 1 32 ? -16.719 16.797 6.574 1 98.38 32 PHE B CA 1
ATOM 2493 C C . PHE B 1 32 ? -16.031 15.492 6.184 1 98.38 32 PHE B C 1
ATOM 2495 O O . PHE B 1 32 ? -16.469 14.414 6.586 1 98.38 32 PHE B O 1
ATOM 2502 N N . ALA B 1 33 ? -15 15.602 5.375 1 98.81 33 ALA B N 1
ATOM 2503 C CA . ALA B 1 33 ? -14.047 14.508 5.168 1 98.81 33 ALA B CA 1
ATOM 2504 C C . ALA B 1 33 ? -12.883 14.609 6.152 1 98.81 33 ALA B C 1
ATOM 2506 O O . ALA B 1 33 ? -12.461 15.703 6.52 1 98.81 33 ALA B O 1
ATOM 2507 N N . LEU B 1 34 ? -12.414 13.484 6.586 1 98.88 34 LEU B N 1
ATOM 2508 C CA . LEU B 1 34 ? -11.266 13.422 7.492 1 98.88 34 LEU B CA 1
ATOM 2509 C C . LEU B 1 34 ? -10.023 12.922 6.762 1 98.88 34 LEU B C 1
ATOM 2511 O O . LEU B 1 34 ? -10.031 11.828 6.191 1 98.88 34 LEU B O 1
ATOM 2515 N N . LEU B 1 35 ? -9.031 13.742 6.664 1 98.94 35 LEU B N 1
ATOM 2516 C CA . LEU B 1 35 ? -7.727 13.367 6.121 1 98.94 35 LEU B CA 1
ATOM 2517 C C . LEU B 1 35 ? -6.73 13.102 7.246 1 98.94 35 LEU B C 1
ATOM 2519 O O . LEU B 1 35 ? -6.324 14.023 7.953 1 98.94 35 LEU B O 1
ATOM 2523 N N . ILE B 1 36 ? -6.371 11.859 7.418 1 98.94 36 ILE B N 1
ATOM 2524 C CA . ILE B 1 36 ? -5.418 11.445 8.438 1 98.94 36 ILE B CA 1
ATOM 2525 C C . ILE B 1 36 ? -4.059 11.172 7.801 1 98.94 36 ILE B C 1
ATOM 2527 O O . ILE B 1 36 ? -3.912 10.219 7.027 1 98.94 36 ILE B O 1
ATOM 2531 N N . ILE B 1 37 ? -3.092 11.961 8.18 1 98.94 37 ILE B N 1
ATOM 2532 C CA . ILE B 1 37 ? -1.783 11.883 7.535 1 98.94 37 ILE B CA 1
ATOM 2533 C C . ILE B 1 37 ? -0.859 10.984 8.352 1 98.94 37 ILE B C 1
ATOM 2535 O O . ILE B 1 37 ? -0.537 11.289 9.5 1 98.94 37 ILE B O 1
ATOM 2539 N N . ASP B 1 38 ? -0.448 9.891 7.848 1 98.94 38 ASP B N 1
ATOM 2540 C CA . ASP B 1 38 ? 0.623 8.992 8.266 1 98.94 38 ASP B CA 1
ATOM 2541 C C . ASP B 1 38 ? 0.422 8.531 9.711 1 98.94 38 ASP B C 1
ATOM 2543 O O . ASP B 1 38 ? 1.328 8.656 10.539 1 98.94 38 ASP B O 1
ATOM 2547 N N . PRO B 1 39 ? -0.703 7.922 10.023 1 98.94 39 PRO B N 1
ATOM 2548 C CA . PRO B 1 39 ? -0.913 7.398 11.375 1 98.94 39 PRO B CA 1
ATOM 2549 C C . PRO B 1 39 ? -0.256 6.039 11.594 1 98.94 39 PRO B C 1
ATOM 2551 O O . PRO B 1 39 ? -0.887 5.121 12.125 1 98.94 39 PRO B O 1
ATOM 2554 N N . GLN B 1 40 ? 1.015 5.945 11.312 1 98.94 40 GLN B N 1
ATOM 2555 C CA . GLN B 1 40 ? 1.675 4.645 11.234 1 98.94 40 GLN B CA 1
ATOM 2556 C C . GLN B 1 40 ? 2.428 4.328 12.523 1 98.94 40 GLN B C 1
ATOM 2558 O O . GLN B 1 40 ? 2.799 5.238 13.266 1 98.94 40 GLN B O 1
ATOM 2563 N N . VAL B 1 41 ? 2.736 3.084 12.727 1 98.94 41 VAL B N 1
ATOM 2564 C CA . VAL B 1 41 ? 3.34 2.521 13.938 1 98.94 41 VAL B CA 1
ATOM 2565 C C . VAL B 1 41 ? 4.73 3.117 14.141 1 98.94 41 VAL B C 1
ATOM 2567 O O . VAL B 1 41 ? 5.098 3.471 15.266 1 98.94 41 VAL B O 1
ATOM 2570 N N . ASP B 1 42 ? 5.449 3.336 13.133 1 98.88 42 ASP B N 1
ATOM 2571 C CA . ASP B 1 42 ? 6.832 3.783 13.266 1 98.88 42 ASP B CA 1
ATOM 2572 C C . ASP B 1 42 ? 6.895 5.203 13.82 1 98.88 42 ASP B C 1
ATOM 2574 O O . ASP B 1 42 ? 7.941 5.641 14.305 1 98.88 42 ASP B O 1
ATOM 2578 N N . PHE B 1 43 ? 5.789 5.961 13.82 1 98.88 43 PHE B N 1
ATOM 2579 C CA . PHE B 1 43 ? 5.77 7.32 14.344 1 98.88 43 PHE B CA 1
ATOM 2580 C C . PHE B 1 43 ? 5.262 7.344 15.773 1 98.88 43 PHE B C 1
ATOM 2582 O O . PHE B 1 43 ? 5.078 8.414 16.359 1 98.88 43 PHE B O 1
ATOM 2589 N N . HIS B 1 44 ? 5.027 6.211 16.328 1 98.88 44 HIS B N 1
ATOM 2590 C CA . HIS B 1 44 ? 4.496 6.078 17.672 1 98.88 44 HIS B CA 1
ATOM 2591 C C . HIS B 1 44 ? 5.461 5.316 18.578 1 98.88 44 HIS B C 1
ATOM 2593 O O . HIS B 1 44 ? 6.496 4.832 18.109 1 98.88 44 HIS B O 1
ATOM 2599 N N . GLU B 1 45 ? 5.098 5.223 19.828 1 98.12 45 GLU B N 1
ATOM 2600 C CA . GLU B 1 45 ? 5.984 4.594 20.797 1 98.12 45 GLU B CA 1
ATOM 2601 C C . GLU B 1 45 ? 6.402 3.197 20.359 1 98.12 45 GLU B C 1
ATOM 2603 O O . GLU B 1 45 ? 5.559 2.389 19.953 1 98.12 45 GLU B O 1
ATOM 2608 N N . GLY B 1 46 ? 7.727 2.977 20.406 1 97.94 46 GLY B N 1
ATOM 2609 C CA . GLY B 1 46 ? 8.25 1.69 19.984 1 97.94 46 GLY B CA 1
ATOM 2610 C C . GLY B 1 46 ? 8.648 1.666 18.516 1 97.94 46 GLY B C 1
ATOM 2611 O O . GLY B 1 46 ? 9.359 0.76 18.078 1 97.94 46 GLY B O 1
ATOM 2612 N N . GLY B 1 47 ? 8.195 2.664 17.75 1 98.5 47 GLY B N 1
ATOM 2613 C CA . GLY B 1 47 ? 8.547 2.768 16.344 1 98.5 47 GLY B CA 1
ATOM 2614 C C . GLY B 1 47 ? 9.914 3.4 16.125 1 98.5 47 GLY B C 1
ATOM 2615 O O . GLY B 1 47 ? 10.469 4.027 17.031 1 98.5 47 GLY B O 1
ATOM 2616 N N . SER B 1 48 ? 10.414 3.305 14.953 1 98.19 48 SER B N 1
ATOM 2617 C CA .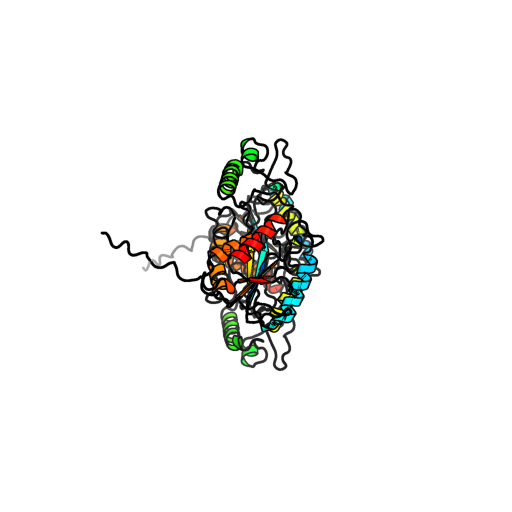 SER B 1 48 ? 11.781 3.705 14.633 1 98.19 48 SER B CA 1
ATOM 2618 C C . SER B 1 48 ? 11.914 5.223 14.578 1 98.19 48 SER B C 1
ATOM 2620 O O . SER B 1 48 ? 13.023 5.758 14.68 1 98.19 48 SER B O 1
ATOM 2622 N N . LEU B 1 49 ? 10.812 5.926 14.391 1 98.44 49 LEU B N 1
ATOM 2623 C CA . LEU B 1 49 ? 10.781 7.387 14.367 1 98.44 49 LEU B CA 1
ATOM 2624 C C . LEU B 1 49 ? 9.641 7.922 15.227 1 98.44 49 LEU B C 1
ATOM 2626 O O . LEU B 1 49 ? 8.859 8.758 14.773 1 98.44 49 LEU B O 1
ATOM 2630 N N . ALA B 1 50 ? 9.664 7.5 16.453 1 98.62 50 ALA B N 1
ATOM 2631 C CA . ALA B 1 50 ? 8.578 7.824 17.391 1 98.62 50 ALA B CA 1
ATOM 2632 C C . ALA B 1 50 ? 8.516 9.32 17.656 1 98.62 50 ALA B C 1
ATOM 2634 O O . ALA B 1 50 ? 9.555 9.977 17.812 1 98.62 50 ALA B O 1
ATOM 2635 N N . ILE B 1 51 ? 7.359 9.812 17.719 1 98.62 51 ILE B N 1
ATOM 2636 C CA . ILE B 1 51 ? 7.074 11.219 17.969 1 98.62 51 ILE B CA 1
ATOM 2637 C C . ILE B 1 51 ? 6.402 11.367 19.328 1 98.62 51 ILE B C 1
ATOM 2639 O O . ILE B 1 51 ? 5.387 10.719 19.609 1 98.62 51 ILE B O 1
ATOM 2643 N N . ALA B 1 52 ? 7 12.258 20.109 1 98.12 52 ALA B N 1
ATOM 2644 C CA . ALA B 1 52 ? 6.379 12.516 21.406 1 98.12 52 ALA B CA 1
ATOM 2645 C C . ALA B 1 52 ? 4.961 13.062 21.234 1 98.12 52 ALA B C 1
ATOM 2647 O O . ALA B 1 52 ? 4.738 13.992 20.453 1 98.12 52 ALA B O 1
ATOM 2648 N N . GLY B 1 53 ? 3.977 12.43 21.875 1 98.31 53 GLY B N 1
ATOM 2649 C CA . GLY B 1 53 ? 2.596 12.883 21.812 1 98.31 53 GLY B CA 1
ATOM 2650 C C . GLY B 1 53 ? 1.756 12.117 20.812 1 98.31 53 GLY B C 1
ATOM 2651 O O . GLY B 1 53 ? 0.526 12.195 20.844 1 98.31 53 GLY B O 1
ATOM 2652 N N . ALA B 1 54 ? 2.369 11.312 19.969 1 98.81 54 ALA B N 1
ATOM 2653 C CA . ALA B 1 54 ? 1.67 10.672 18.859 1 98.81 54 ALA B CA 1
ATOM 2654 C C . ALA B 1 54 ? 0.69 9.617 19.375 1 98.81 54 ALA B C 1
ATOM 2656 O O . ALA B 1 54 ? -0.373 9.414 18.781 1 98.81 54 ALA B O 1
ATOM 2657 N N . ASP B 1 55 ? 1.039 8.922 20.453 1 98.81 55 ASP B N 1
ATOM 2658 C CA . ASP B 1 55 ? 0.133 7.922 21 1 98.81 55 ASP B CA 1
ATOM 2659 C C . ASP B 1 55 ? -1.154 8.562 21.516 1 98.81 55 ASP B C 1
ATOM 2661 O O . ASP B 1 55 ? -2.246 8.031 21.297 1 98.81 55 ASP B O 1
ATOM 2665 N N . GLU B 1 56 ? -1.002 9.695 22.203 1 98.62 56 GLU B N 1
ATOM 2666 C CA . GLU B 1 56 ? -2.178 10.43 22.656 1 98.62 56 GLU B CA 1
ATOM 2667 C C . GLU B 1 56 ? -2.996 10.945 21.469 1 98.62 56 GLU B C 1
ATOM 2669 O O . GLU B 1 56 ? -4.227 10.914 21.5 1 98.62 56 GLU B O 1
ATOM 2674 N N . ASP B 1 57 ? -2.289 11.398 20.453 1 98.69 57 ASP B N 1
ATOM 2675 C CA . ASP B 1 57 ? -2.971 11.812 19.234 1 98.69 57 ASP B CA 1
ATOM 2676 C C . ASP B 1 57 ? -3.826 10.688 18.672 1 98.69 57 ASP B C 1
ATOM 2678 O O . ASP B 1 57 ? -4.98 10.898 18.297 1 98.69 57 ASP B O 1
ATOM 2682 N N . ALA B 1 58 ? -3.242 9.484 18.609 1 98.88 58 ALA B N 1
ATOM 2683 C CA . ALA B 1 58 ? -3.936 8.336 18.047 1 98.88 58 ALA B CA 1
ATOM 2684 C C . ALA B 1 58 ? -5.223 8.039 18.797 1 98.88 58 ALA B C 1
ATOM 2686 O O . ALA B 1 58 ? -6.262 7.766 18.203 1 98.88 58 ALA B O 1
ATOM 2687 N N . GLN B 1 59 ? -5.109 8.102 20.094 1 98.75 59 GLN B N 1
ATOM 2688 C CA . GLN B 1 59 ? -6.293 7.879 20.922 1 98.75 59 GLN B CA 1
ATOM 2689 C C . GLN B 1 59 ? -7.352 8.953 20.656 1 98.75 59 GLN B C 1
ATOM 2691 O O . GLN B 1 59 ? -8.547 8.648 20.578 1 98.75 59 GLN B O 1
ATOM 2696 N N . ARG B 1 60 ? -6.93 10.156 20.531 1 98.44 60 ARG B N 1
ATOM 2697 C CA . ARG B 1 60 ? -7.863 11.25 20.281 1 98.44 60 ARG B CA 1
ATOM 2698 C C . ARG B 1 60 ? -8.492 11.133 18.906 1 98.44 60 ARG B C 1
ATOM 2700 O O . ARG B 1 60 ? -9.672 11.461 18.719 1 98.44 60 ARG B O 1
ATOM 2707 N N . ILE B 1 61 ? -7.73 10.695 17.922 1 98.75 61 ILE B N 1
ATOM 2708 C CA . ILE B 1 61 ? -8.273 10.477 16.578 1 98.75 61 ILE B CA 1
ATOM 2709 C C . ILE B 1 61 ? -9.375 9.422 16.641 1 98.75 61 ILE B C 1
ATOM 2711 O O . ILE B 1 61 ? -10.453 9.609 16.062 1 98.75 61 ILE B O 1
ATOM 2715 N N . LYS B 1 62 ? -9.07 8.32 17.344 1 98.81 62 LYS B N 1
ATOM 2716 C CA . LYS B 1 62 ? -10.086 7.285 17.5 1 98.81 62 LYS B CA 1
ATOM 2717 C C . LYS B 1 62 ? -11.367 7.863 18.094 1 98.81 62 LYS B C 1
ATOM 2719 O O . LYS B 1 62 ? -12.453 7.684 17.531 1 98.81 62 LYS B O 1
ATOM 2724 N N . SER B 1 63 ? -11.227 8.602 19.203 1 98.06 63 SER B N 1
ATOM 2725 C CA . SER B 1 63 ? -12.367 9.188 19.891 1 98.06 63 SER B CA 1
ATOM 2726 C C . SER B 1 63 ? -13.109 10.18 18.984 1 98.06 63 SER B C 1
ATOM 2728 O O . SER B 1 63 ? -14.344 10.211 18.969 1 98.06 63 SER B O 1
ATOM 2730 N N . PHE B 1 64 ? -12.383 10.961 18.266 1 98.31 64 PHE B N 1
ATOM 2731 C CA . PHE B 1 64 ? -12.961 11.961 17.375 1 98.31 64 PHE B CA 1
ATOM 2732 C C . PHE B 1 64 ? -13.797 11.297 16.281 1 98.31 64 PHE B C 1
ATOM 2734 O O . PHE B 1 64 ? -14.906 11.742 15.984 1 98.31 64 PHE B O 1
ATOM 2741 N N . ILE B 1 65 ? -13.289 10.195 15.68 1 98.69 65 ILE B N 1
ATOM 2742 C CA . ILE B 1 65 ? -14.016 9.461 14.656 1 98.69 65 ILE B CA 1
ATOM 2743 C C . ILE B 1 65 ? -15.312 8.906 15.242 1 98.69 65 ILE B C 1
ATOM 2745 O O . ILE B 1 65 ? -16.391 9.078 14.664 1 98.69 65 ILE B O 1
ATOM 2749 N N . GLU B 1 66 ? -15.18 8.32 16.422 1 97.75 66 GLU B N 1
ATOM 2750 C CA . GLU B 1 66 ? -16.344 7.711 17.047 1 97.75 66 GLU B CA 1
ATOM 2751 C C . GLU B 1 66 ? -17.406 8.758 17.375 1 97.75 66 GLU B C 1
ATOM 2753 O O . GLU B 1 66 ? -18.594 8.531 17.172 1 97.75 66 GLU B O 1
ATOM 2758 N N . THR B 1 67 ? -16.953 9.891 17.844 1 97.19 67 THR B N 1
ATOM 2759 C CA . THR B 1 67 ? -17.859 10.969 18.219 1 97.19 67 THR B CA 1
ATOM 2760 C C . THR B 1 67 ? -18.547 11.562 16.984 1 97.19 67 THR B C 1
ATOM 2762 O O . THR B 1 67 ? -19.703 11.977 17.062 1 97.19 67 THR B O 1
ATOM 2765 N N . ASN B 1 68 ? -17.859 11.57 15.859 1 97.88 68 ASN B N 1
ATOM 2766 C CA . ASN B 1 68 ? -18.359 12.25 14.672 1 97.88 68 ASN B CA 1
ATOM 2767 C C . ASN B 1 68 ? -18.688 11.258 13.562 1 97.88 68 ASN B C 1
ATOM 2769 O O . ASN B 1 68 ? -18.641 11.602 12.375 1 97.88 68 ASN B O 1
ATOM 2773 N N . ILE B 1 69 ? -18.938 10.039 13.898 1 97.81 69 ILE B N 1
ATOM 2774 C CA . ILE B 1 69 ? -19.016 8.938 12.953 1 97.81 69 ILE B CA 1
ATOM 2775 C C . ILE B 1 69 ? -20.109 9.211 11.922 1 97.81 69 ILE B C 1
ATOM 2777 O O . ILE B 1 69 ? -19.953 8.859 10.75 1 97.81 69 ILE B O 1
ATOM 2781 N N . ASP B 1 70 ? -21.188 9.969 12.242 1 97.12 70 ASP B N 1
ATOM 2782 C CA . ASP B 1 70 ? -22.297 10.25 11.344 1 97.12 70 ASP B CA 1
ATOM 2783 C C . ASP B 1 70 ? -22.016 11.461 10.469 1 97.12 70 ASP B C 1
ATOM 2785 O O . ASP B 1 70 ? -22.656 11.648 9.43 1 97.12 70 ASP B O 1
ATOM 2789 N N . GLN B 1 71 ? -21.094 12.266 10.906 1 97.5 71 GLN B N 1
ATOM 2790 C CA . GLN B 1 71 ? -20.797 13.508 10.195 1 97.5 71 GLN B CA 1
ATOM 2791 C C . GLN B 1 71 ? -19.656 13.312 9.195 1 97.5 71 GLN B C 1
ATOM 2793 O O . GLN B 1 71 ? -19.469 14.141 8.305 1 97.5 71 GLN B O 1
ATOM 2798 N N . ILE B 1 72 ? -18.922 12.266 9.328 1 98.75 72 ILE B N 1
ATOM 2799 C CA . ILE B 1 72 ? -17.781 12.023 8.438 1 98.75 72 ILE B CA 1
ATOM 2800 C C . ILE B 1 72 ? -18.297 11.508 7.09 1 98.75 72 ILE B C 1
ATOM 2802 O O . ILE B 1 72 ? -18.922 10.453 7.016 1 98.75 72 ILE B O 1
ATOM 2806 N N . THR B 1 73 ? -18 12.258 6.051 1 98.62 73 THR B N 1
ATOM 2807 C CA . THR B 1 73 ? -18.422 11.875 4.711 1 98.62 73 THR B CA 1
ATOM 2808 C C . THR B 1 73 ? -17.5 10.812 4.125 1 98.62 73 THR B C 1
ATOM 2810 O O . THR B 1 73 ? -17.953 9.797 3.59 1 98.62 73 THR B O 1
ATOM 2813 N N . ASN B 1 74 ? -16.219 11.008 4.199 1 98.75 74 ASN B N 1
ATOM 2814 C CA . ASN B 1 74 ? -15.18 10.094 3.746 1 98.75 74 ASN B CA 1
ATOM 2815 C C . ASN B 1 74 ? -13.93 10.203 4.617 1 98.75 74 ASN B C 1
ATOM 2817 O O . ASN B 1 74 ? -13.703 11.227 5.266 1 98.75 74 ASN B O 1
ATOM 2821 N N . ILE B 1 75 ? -13.195 9.133 4.672 1 98.94 75 ILE B N 1
ATOM 2822 C CA . ILE B 1 75 ? -11.914 9.133 5.363 1 98.94 75 ILE B CA 1
ATOM 2823 C C . ILE B 1 75 ? -10.789 8.859 4.363 1 98.94 75 ILE B C 1
ATOM 2825 O O . ILE B 1 75 ? -10.859 7.898 3.592 1 98.94 75 ILE B O 1
ATOM 2829 N N . TYR B 1 76 ? -9.859 9.727 4.332 1 98.94 76 TYR B N 1
ATOM 2830 C CA . TYR B 1 76 ? -8.609 9.586 3.586 1 98.94 76 TYR B CA 1
ATOM 2831 C C . TYR B 1 76 ? -7.438 9.328 4.523 1 98.94 76 TYR B C 1
ATOM 2833 O O . TYR B 1 76 ? -7.285 10.016 5.535 1 98.94 76 TYR B O 1
ATOM 2841 N N . VAL B 1 77 ? -6.641 8.344 4.215 1 98.94 77 VAL B N 1
ATOM 2842 C CA . VAL B 1 77 ? -5.465 8.023 5.02 1 98.94 77 VAL B CA 1
ATOM 2843 C C . VAL B 1 77 ? -4.227 7.965 4.125 1 98.94 77 VAL B C 1
ATOM 2845 O O . VAL B 1 77 ? -4.227 7.281 3.1 1 98.94 77 VAL B O 1
ATOM 2848 N N . THR B 1 78 ? -3.242 8.711 4.488 1 98.88 78 THR B N 1
ATOM 2849 C CA . THR B 1 78 ? -1.974 8.609 3.777 1 98.88 78 THR B CA 1
ATOM 2850 C C . THR B 1 78 ? -1.004 7.703 4.531 1 98.88 78 THR B C 1
ATOM 2852 O O . THR B 1 78 ? -1.084 7.582 5.754 1 98.88 78 THR B O 1
ATOM 2855 N N . LEU B 1 79 ? -0.172 7.086 3.82 1 98.88 79 LEU B N 1
ATOM 2856 C CA . LEU B 1 79 ? 0.846 6.199 4.371 1 98.88 79 LEU B CA 1
ATOM 2857 C C . LEU B 1 79 ? 2.221 6.527 3.799 1 98.88 79 LEU B C 1
ATOM 2859 O O . LEU B 1 79 ? 2.438 6.414 2.59 1 98.88 79 LEU B O 1
ATOM 2863 N N . ASP B 1 80 ? 3.082 7 4.684 1 98.88 80 ASP B N 1
ATOM 2864 C CA . ASP B 1 80 ? 4.488 7.086 4.309 1 98.88 80 ASP B CA 1
ATOM 2865 C C . ASP B 1 80 ? 5.066 5.703 4.016 1 98.88 80 ASP B C 1
ATOM 2867 O O . ASP B 1 80 ? 4.961 4.793 4.84 1 98.88 80 ASP B O 1
ATOM 2871 N N . SER B 1 81 ? 5.609 5.523 2.83 1 98.88 81 SER B N 1
ATOM 2872 C CA . SER B 1 81 ? 5.984 4.188 2.369 1 98.88 81 SER B CA 1
ATOM 2873 C C . SER B 1 81 ? 7.363 4.199 1.721 1 98.88 81 SER B C 1
ATOM 2875 O O . SER B 1 81 ? 7.543 4.762 0.638 1 98.88 81 SER B O 1
ATOM 2877 N N . HIS B 1 82 ? 8.289 3.441 2.33 1 98.81 82 HIS B N 1
ATOM 2878 C CA . HIS B 1 82 ? 9.672 3.559 1.869 1 98.81 82 HIS B CA 1
ATOM 2879 C C . HIS B 1 82 ? 10.234 2.199 1.474 1 98.81 82 HIS B C 1
ATOM 2881 O O . HIS B 1 82 ? 9.93 1.187 2.107 1 98.81 82 HIS B O 1
ATOM 2887 N N . GLN B 1 83 ? 11.023 2.299 0.453 1 98.44 83 GLN B N 1
ATOM 2888 C CA . GLN B 1 83 ? 11.984 1.224 0.219 1 98.44 83 GLN B CA 1
ATOM 2889 C C . GLN B 1 83 ? 13.016 1.151 1.341 1 98.44 83 GLN B C 1
ATOM 2891 O O . GLN B 1 83 ? 13.219 2.125 2.068 1 98.44 83 GLN B O 1
ATOM 2896 N N . LEU B 1 84 ? 13.586 -0.039 1.432 1 97.94 84 LEU B N 1
ATOM 2897 C CA . LEU B 1 84 ? 14.648 -0.177 2.422 1 97.94 84 LEU B CA 1
ATOM 2898 C C . LEU B 1 84 ? 15.75 0.85 2.182 1 97.94 84 LEU B C 1
ATOM 2900 O O . LEU B 1 84 ? 16.188 1.522 3.115 1 97.94 84 LEU B O 1
ATOM 2904 N N . VAL B 1 85 ? 16.172 0.915 0.935 1 97.94 85 VAL B N 1
ATOM 2905 C CA . VAL B 1 85 ? 17.125 1.955 0.531 1 97.94 85 VAL B CA 1
ATOM 2906 C C . VAL B 1 85 ? 16.359 3.154 -0.024 1 97.94 85 VAL B C 1
ATOM 2908 O O . VAL B 1 85 ? 15.641 3.035 -1.021 1 97.94 85 VAL B O 1
ATOM 2911 N N . HIS B 1 86 ? 16.469 4.246 0.608 1 98.44 86 HIS B N 1
ATOM 2912 C CA . HIS B 1 86 ? 15.773 5.488 0.274 1 98.44 86 HIS B CA 1
ATOM 2913 C C . HIS B 1 86 ? 16.672 6.699 0.497 1 98.44 86 HIS B C 1
ATOM 2915 O O . HIS B 1 86 ? 17.469 6.719 1.438 1 98.44 86 HIS B O 1
ATOM 2921 N N . ILE B 1 87 ? 16.531 7.684 -0.299 1 98.31 87 ILE B N 1
ATOM 2922 C CA . ILE B 1 87 ? 17.453 8.82 -0.345 1 98.31 87 ILE B CA 1
ATOM 2923 C C . ILE B 1 87 ? 17.453 9.531 1.006 1 98.31 87 ILE B C 1
ATOM 2925 O O . ILE B 1 87 ? 18.406 10.234 1.341 1 98.31 87 ILE B O 1
ATOM 2929 N N . SER B 1 88 ? 16.422 9.344 1.807 1 97.94 88 SER B N 1
ATOM 2930 C CA . SER B 1 88 ? 16.359 9.992 3.111 1 97.94 88 SER B CA 1
ATOM 2931 C C . SER B 1 88 ? 16.781 9.047 4.227 1 97.94 88 SER B C 1
ATOM 2933 O O . SER B 1 88 ? 16.594 9.336 5.406 1 97.94 88 SER B O 1
ATOM 2935 N N . HIS B 1 89 ? 17.328 7.859 3.904 1 98.19 89 HIS B N 1
ATOM 2936 C CA . HIS B 1 89 ? 17.797 6.883 4.887 1 98.19 89 HIS B CA 1
ATOM 2937 C C . HIS B 1 89 ? 19.297 6.656 4.781 1 98.19 89 HIS B C 1
ATOM 2939 O O . HIS B 1 89 ? 19.906 6.949 3.746 1 98.19 89 HIS B O 1
ATOM 2945 N N . PRO B 1 90 ? 19.906 6.074 5.797 1 97.81 90 PRO B N 1
ATOM 2946 C CA . PRO B 1 90 ? 21.359 5.98 5.871 1 97.81 90 PRO B CA 1
ATOM 2947 C C . PRO B 1 90 ? 21.953 5.117 4.758 1 97.81 90 PRO B C 1
ATOM 2949 O O . PRO B 1 90 ? 22.953 5.504 4.141 1 97.81 90 PRO B O 1
ATOM 2952 N N . LEU B 1 91 ? 21.344 4.09 4.352 1 96.81 91 LEU B N 1
ATOM 2953 C CA . LEU B 1 91 ? 21.938 3.09 3.465 1 96.81 91 LEU B CA 1
ATOM 2954 C C . LEU B 1 91 ? 22.109 3.648 2.055 1 96.81 91 LEU B C 1
ATOM 2956 O O . LEU B 1 91 ? 22.844 3.08 1.244 1 96.81 91 LEU B O 1
ATOM 2960 N N . PHE B 1 92 ? 21.469 4.742 1.752 1 98 92 PHE B N 1
ATOM 2961 C CA . PHE B 1 92 ? 21.547 5.359 0.435 1 98 92 PHE B CA 1
ATOM 2962 C C . PHE B 1 92 ? 22.844 6.125 0.274 1 98 92 PHE B C 1
ATOM 2964 O O . PHE B 1 92 ? 23.297 6.383 -0.849 1 98 92 PHE B O 1
ATOM 2971 N N . TRP B 1 93 ? 23.516 6.348 1.411 1 98.19 93 TRP B N 1
ATOM 2972 C CA . TRP B 1 93 ? 24.641 7.27 1.433 1 98.19 93 TRP B CA 1
ATOM 2973 C C . TRP B 1 93 ? 25.891 6.578 1.939 1 98.19 93 TRP B C 1
ATOM 2975 O O . TRP B 1 93 ? 25.828 5.527 2.584 1 98.19 93 TRP B O 1
ATOM 2985 N N . LYS B 1 94 ? 27.016 7.219 1.642 1 97.69 94 LYS B N 1
ATOM 2986 C CA . LYS B 1 94 ? 28.297 6.75 2.178 1 97.69 94 LYS B CA 1
ATOM 2987 C C . LYS B 1 94 ? 29.25 7.914 2.406 1 97.69 94 LYS B C 1
ATOM 2989 O O . LYS B 1 94 ? 29.25 8.891 1.658 1 97.69 94 LYS B O 1
ATOM 2994 N N . GLY B 1 95 ? 30.016 7.781 3.418 1 97.62 95 GLY B N 1
ATOM 2995 C CA . GLY B 1 95 ? 31.125 8.688 3.645 1 97.62 95 GLY B CA 1
ATOM 2996 C C . GLY B 1 95 ? 32.438 8.203 3.021 1 97.62 95 GLY B C 1
ATOM 2997 O O . GLY B 1 95 ? 32.438 7.211 2.287 1 97.62 95 GLY B O 1
ATOM 2998 N N . PRO B 1 96 ? 33.531 8.906 3.291 1 96.25 96 PRO B N 1
ATOM 2999 C CA . PRO B 1 96 ? 34.812 8.578 2.693 1 96.25 96 PRO B CA 1
ATOM 3000 C C . PRO B 1 96 ? 35.312 7.188 3.084 1 96.25 96 PRO B C 1
ATOM 3002 O O . PRO B 1 96 ? 36 6.531 2.299 1 96.25 96 PRO B O 1
ATOM 3005 N N . GLN B 1 97 ? 34.969 6.773 4.219 1 96.81 97 GLN B N 1
ATOM 3006 C CA . GLN B 1 97 ? 35.406 5.453 4.672 1 96.81 97 GLN B CA 1
ATOM 3007 C C . GLN B 1 97 ? 34.281 4.438 4.531 1 96.81 97 GLN B C 1
ATOM 3009 O O . GLN B 1 97 ? 34.25 3.424 5.23 1 96.81 97 GLN B O 1
ATOM 3014 N N . LYS B 1 98 ? 33.219 4.816 3.84 1 94.38 98 LYS B N 1
ATOM 3015 C CA . LYS B 1 98 ? 32.094 3.963 3.514 1 94.38 98 LYS B CA 1
ATOM 3016 C C . LYS B 1 98 ? 31.156 3.824 4.707 1 94.38 98 LYS B C 1
ATOM 3018 O O . LYS B 1 98 ? 30.391 2.855 4.797 1 94.38 98 LYS B O 1
ATOM 3023 N N . GLU B 1 99 ? 31.266 4.773 5.609 1 96.94 99 GLU B N 1
ATOM 3024 C CA . GLU B 1 99 ? 30.328 4.801 6.723 1 96.94 99 GLU B CA 1
ATOM 3025 C C . GLU B 1 99 ? 29 5.449 6.309 1 96.94 99 GLU B C 1
ATOM 3027 O O . GLU B 1 99 ? 28.969 6.258 5.379 1 96.94 99 GLU B O 1
ATOM 3032 N N . THR B 1 100 ? 27.969 5.078 6.957 1 97.31 100 THR B N 1
ATOM 3033 C CA . THR B 1 100 ? 26.672 5.691 6.691 1 97.31 100 THR B CA 1
ATOM 3034 C C . THR B 1 100 ? 26.438 6.883 7.613 1 97.31 100 THR B C 1
ATOM 3036 O O . THR B 1 100 ? 26.938 6.91 8.742 1 97.31 100 THR B O 1
ATOM 3039 N N . PRO B 1 101 ? 25.766 7.887 7.137 1 98.31 101 PRO B N 1
ATOM 3040 C CA . PRO B 1 101 ? 25.422 8.984 8.047 1 98.31 101 PRO B CA 1
ATOM 3041 C C . PRO B 1 101 ? 24.469 8.555 9.156 1 98.31 101 PRO B C 1
ATOM 3043 O O . PRO B 1 101 ? 23.562 7.766 8.922 1 98.31 101 PRO B O 1
ATOM 3046 N N . PRO B 1 102 ? 24.719 9.008 10.336 1 97.44 102 PRO B N 1
ATOM 3047 C CA . PRO B 1 102 ? 23.75 8.734 11.398 1 97.44 102 PRO B CA 1
ATOM 3048 C C . PRO B 1 102 ? 22.406 9.438 11.172 1 97.44 102 PRO B C 1
ATOM 3050 O O . PRO B 1 102 ? 22.344 10.453 10.477 1 97.44 102 PRO B O 1
ATOM 3053 N N . PRO B 1 103 ? 21.375 8.938 11.742 1 97 103 PRO B N 1
ATOM 3054 C CA . PRO B 1 103 ? 20.078 9.633 11.664 1 97 103 PRO B CA 1
ATOM 3055 C C . PRO B 1 103 ? 20.172 11.086 12.117 1 97 103 PRO B C 1
ATOM 3057 O O . PRO B 1 103 ? 20.969 11.422 12.992 1 97 103 PRO B O 1
ATOM 3060 N N . TYR B 1 104 ? 19.375 11.914 11.43 1 95.88 104 TYR B N 1
ATOM 3061 C CA . TYR B 1 104 ? 19.203 13.336 11.711 1 95.88 104 TYR B CA 1
ATOM 3062 C C . TYR B 1 104 ? 20.375 14.148 11.172 1 95.88 104 TYR B C 1
ATOM 3064 O O . TYR B 1 104 ? 20.484 15.352 11.422 1 95.88 104 TYR B O 1
ATOM 3072 N N . THR B 1 105 ? 21.219 13.469 10.461 1 97.38 105 THR B N 1
ATOM 3073 C CA . THR B 1 105 ? 22.25 14.195 9.727 1 97.38 105 THR B CA 1
ATOM 3074 C C . THR B 1 105 ? 21.641 15.062 8.641 1 97.38 105 THR B C 1
ATOM 3076 O O . THR B 1 105 ? 20.781 14.602 7.875 1 97.38 105 THR B O 1
ATOM 3079 N N . VAL B 1 106 ? 22 16.297 8.617 1 96.44 106 VAL B N 1
ATOM 3080 C CA . VAL B 1 106 ? 21.625 17.188 7.52 1 96.44 106 VAL B CA 1
ATOM 3081 C C . VAL B 1 106 ? 22.703 17.172 6.449 1 96.44 106 VAL B C 1
ATOM 3083 O O . VAL B 1 106 ? 23.891 17.359 6.754 1 96.44 106 VAL B O 1
ATOM 3086 N N . ILE B 1 107 ? 22.344 16.922 5.227 1 97.44 107 ILE B N 1
ATOM 3087 C CA . ILE B 1 107 ? 23.312 16.906 4.129 1 97.44 107 ILE B CA 1
ATOM 3088 C C . ILE B 1 107 ? 23.109 18.125 3.238 1 97.44 107 ILE B C 1
ATOM 3090 O O . ILE B 1 107 ? 22.062 18.281 2.607 1 97.44 107 ILE B O 1
ATOM 3094 N N . SER B 1 108 ? 24.141 18.938 3.137 1 96.44 108 SER B N 1
ATOM 3095 C CA . SER B 1 108 ? 24.094 20.156 2.332 1 96.44 108 SER B CA 1
ATOM 3096 C C . SER B 1 108 ? 24.719 19.938 0.959 1 96.44 108 SER B C 1
ATOM 3098 O O . SER B 1 108 ? 25.359 18.906 0.721 1 96.44 108 SER B O 1
ATOM 3100 N N . LYS B 1 109 ? 24.469 20.938 0.182 1 95.38 109 LYS B N 1
ATOM 3101 C CA . LYS B 1 109 ? 25.109 20.938 -1.13 1 95.38 109 LYS B CA 1
ATOM 3102 C C . LYS B 1 109 ? 26.641 20.875 -0.997 1 95.38 109 LYS B C 1
ATOM 3104 O O . LYS B 1 109 ? 27.297 20.156 -1.733 1 95.38 109 LYS B O 1
ATOM 3109 N N . GLU B 1 110 ? 27.188 21.594 -0.082 1 96.06 110 GLU B N 1
ATOM 3110 C CA . GLU B 1 110 ? 28.625 21.609 0.155 1 96.06 110 GLU B CA 1
ATOM 3111 C C . GLU B 1 110 ? 29.125 20.234 0.597 1 96.06 110 GLU B C 1
ATOM 3113 O O . GLU B 1 110 ? 30.219 19.812 0.195 1 96.06 110 GLU B O 1
ATOM 3118 N N . ASP B 1 111 ? 28.328 19.547 1.454 1 97.56 111 ASP B N 1
ATOM 3119 C CA . ASP B 1 111 ? 28.703 18.219 1.921 1 97.56 111 ASP B CA 1
ATOM 3120 C C . ASP B 1 111 ? 28.875 17.25 0.75 1 97.56 111 ASP B C 1
ATOM 3122 O O . ASP B 1 111 ? 29.766 16.406 0.761 1 97.56 111 ASP B O 1
ATOM 3126 N N . VAL B 1 112 ? 28.016 17.375 -0.241 1 97.12 112 VAL B N 1
ATOM 3127 C CA . VAL B 1 112 ? 28.047 16.484 -1.394 1 97.12 112 VAL B CA 1
ATOM 3128 C C . VAL B 1 112 ? 29.188 16.875 -2.328 1 97.12 112 VAL B C 1
ATOM 3130 O O . VAL B 1 112 ? 29.922 16.031 -2.809 1 97.12 112 VAL B O 1
ATOM 3133 N N . LEU B 1 113 ? 29.391 18.172 -2.535 1 95.25 113 LEU B N 1
ATOM 3134 C CA . LEU B 1 113 ? 30.406 18.672 -3.449 1 95.25 113 LEU B CA 1
ATOM 3135 C C . LEU B 1 113 ? 31.812 18.344 -2.945 1 95.25 113 LEU B C 1
ATOM 3137 O O . LEU B 1 113 ? 32.688 18.016 -3.736 1 95.25 113 LEU B O 1
ATOM 3141 N N . CYS B 1 114 ? 31.984 18.375 -1.65 1 96.44 114 CYS B N 1
ATOM 3142 C CA . CYS B 1 114 ? 33.312 18.141 -1.102 1 96.44 114 CYS B CA 1
ATOM 3143 C C . CYS B 1 114 ? 33.531 16.672 -0.818 1 96.44 114 CYS B C 1
ATOM 3145 O O . CYS B 1 114 ? 34.625 16.281 -0.346 1 96.44 114 CYS B O 1
ATOM 3147 N N . GLY B 1 115 ? 32.531 15.891 -0.943 1 95.19 115 GLY B N 1
ATOM 3148 C CA . GLY B 1 115 ? 32.688 14.453 -0.846 1 95.19 115 GLY B CA 1
ATOM 3149 C C . GLY B 1 115 ? 32.469 13.922 0.561 1 95.19 115 GLY B C 1
ATOM 3150 O O . GLY B 1 115 ? 32.812 12.773 0.857 1 95.19 115 GLY B O 1
ATOM 3151 N N . LYS B 1 116 ? 31.953 14.766 1.381 1 97.75 116 LYS B N 1
ATOM 3152 C CA . LYS B 1 116 ? 31.656 14.297 2.732 1 97.75 116 LYS B CA 1
ATOM 3153 C C . LYS B 1 116 ? 30.609 13.188 2.717 1 97.75 116 LYS B C 1
ATOM 3155 O O . LYS B 1 116 ? 30.734 12.211 3.459 1 97.75 116 LYS B O 1
ATOM 3160 N N . TRP B 1 117 ? 29.578 13.383 1.913 1 98.31 117 TRP B N 1
ATOM 3161 C CA . TRP B 1 117 ? 28.547 12.367 1.675 1 98.31 117 TRP B CA 1
ATOM 3162 C C . TRP B 1 117 ? 28.312 12.18 0.182 1 98.31 117 TRP B C 1
ATOM 3164 O O . TRP B 1 117 ? 28.281 13.148 -0.576 1 98.31 117 TRP B O 1
ATOM 3174 N N . SER B 1 118 ? 28.188 10.953 -0.18 1 97.75 118 SER B N 1
ATOM 3175 C CA . SER B 1 118 ? 27.891 10.578 -1.559 1 97.75 118 SER B CA 1
ATOM 3176 C C . SER B 1 118 ? 26.906 9.422 -1.615 1 97.75 118 SER B C 1
ATOM 3178 O O . SER B 1 118 ? 26.656 8.758 -0.605 1 97.75 118 SER B O 1
ATOM 3180 N N . ALA B 1 119 ? 26.312 9.305 -2.736 1 97.75 119 ALA B N 1
ATOM 3181 C CA . ALA B 1 119 ? 25.453 8.125 -2.898 1 97.75 119 ALA B CA 1
ATOM 3182 C C . ALA B 1 119 ? 26.266 6.844 -2.758 1 97.75 119 ALA B C 1
ATOM 3184 O O . ALA B 1 119 ? 27.375 6.742 -3.281 1 97.75 119 ALA B O 1
ATOM 3185 N N . ALA B 1 120 ? 25.719 5.91 -2.072 1 96.75 120 ALA B N 1
ATOM 3186 C CA . ALA B 1 120 ? 26.391 4.617 -1.952 1 96.75 120 ALA B CA 1
ATOM 3187 C C . ALA B 1 120 ? 26.5 3.926 -3.309 1 96.75 120 ALA B C 1
ATOM 3189 O O . ALA B 1 120 ? 27.484 3.232 -3.584 1 96.75 120 ALA B O 1
ATOM 3190 N N . ASP B 1 121 ? 25.469 4.023 -4.113 1 95.44 121 ASP B N 1
ATOM 3191 C CA . ASP B 1 121 ? 25.531 3.596 -5.508 1 95.44 121 ASP B CA 1
ATOM 3192 C C . ASP B 1 121 ? 26.234 4.637 -6.375 1 95.44 121 ASP B C 1
ATOM 3194 O O . ASP B 1 121 ? 25.688 5.703 -6.648 1 95.44 121 ASP B O 1
ATOM 3198 N N . GLU B 1 122 ? 27.297 4.301 -6.895 1 94.12 122 GLU B N 1
ATOM 3199 C CA . GLU B 1 122 ? 28.156 5.234 -7.625 1 94.12 122 GLU B CA 1
ATOM 3200 C C . GLU B 1 122 ? 27.453 5.762 -8.875 1 94.12 122 GLU B C 1
ATOM 3202 O O . GLU B 1 122 ? 27.719 6.883 -9.312 1 94.12 122 GLU B O 1
ATOM 3207 N N . ASN B 1 123 ? 26.562 4.996 -9.336 1 95.5 123 ASN B N 1
ATOM 3208 C CA . ASN B 1 123 ? 25.859 5.406 -10.539 1 95.5 123 ASN B CA 1
ATOM 3209 C C . ASN B 1 123 ? 24.891 6.555 -10.25 1 95.5 123 ASN B C 1
ATOM 3211 O O . ASN B 1 123 ? 24.391 7.195 -11.18 1 95.5 123 ASN B O 1
ATOM 3215 N N . LEU B 1 124 ? 24.703 6.871 -8.961 1 97.38 124 LEU B N 1
ATOM 3216 C CA . LEU B 1 124 ? 23.734 7.891 -8.586 1 97.38 124 LEU B CA 1
ATOM 3217 C C . LEU B 1 124 ? 24.422 9.156 -8.094 1 97.38 124 LEU B C 1
ATOM 3219 O O . LEU B 1 124 ? 23.766 10.078 -7.613 1 97.38 124 LEU B O 1
ATOM 3223 N N . LYS B 1 125 ? 25.703 9.227 -8.195 1 95.81 125 LYS B N 1
ATOM 3224 C CA . LYS B 1 125 ? 26.469 10.359 -7.684 1 95.81 125 LYS B CA 1
ATOM 3225 C C . LYS B 1 125 ? 25.984 11.68 -8.273 1 95.81 125 LYS B C 1
ATOM 3227 O O . LYS B 1 125 ? 25.688 12.617 -7.539 1 95.81 125 LYS B O 1
ATOM 3232 N N . HIS B 1 126 ? 25.844 11.711 -9.594 1 96.81 126 HIS B N 1
ATOM 3233 C CA . HIS B 1 126 ? 25.422 12.938 -10.25 1 96.81 126 HIS B CA 1
ATOM 3234 C C . HIS B 1 126 ? 23.953 13.258 -9.938 1 96.81 126 HIS B C 1
ATOM 3236 O O . HIS B 1 126 ? 23.578 14.422 -9.812 1 96.81 126 HIS B O 1
ATOM 3242 N N . TYR B 1 127 ? 23.188 12.242 -9.828 1 97.56 127 TYR B N 1
ATOM 3243 C CA . TYR B 1 127 ? 21.797 12.445 -9.484 1 97.56 127 TYR B CA 1
ATOM 3244 C C . TYR B 1 127 ? 21.656 13.148 -8.141 1 97.56 127 TYR B C 1
ATOM 3246 O O . TYR B 1 127 ? 20.906 14.133 -8.023 1 97.56 127 TYR B O 1
ATOM 3254 N N . VAL B 1 128 ? 22.391 12.703 -7.191 1 97.31 128 VAL B N 1
ATOM 3255 C CA . VAL B 1 128 ? 22.281 13.219 -5.832 1 97.31 128 VAL B CA 1
ATOM 3256 C C . VAL B 1 128 ? 22.766 14.664 -5.789 1 97.31 128 VAL B C 1
ATOM 3258 O O . VAL B 1 128 ? 22.203 15.5 -5.082 1 97.31 128 VAL B O 1
ATOM 3261 N N . GLU B 1 129 ? 23.797 14.93 -6.492 1 96.31 129 GLU B N 1
ATOM 3262 C CA . GLU B 1 129 ? 24.297 16.312 -6.57 1 96.31 129 GLU B CA 1
ATOM 3263 C C . GLU B 1 129 ? 23.203 17.25 -7.082 1 96.31 129 GLU B C 1
ATOM 3265 O O . GLU B 1 129 ? 22.969 18.312 -6.5 1 96.31 129 GLU B O 1
ATOM 3270 N N . ASN B 1 130 ? 22.562 16.844 -8.141 1 96.25 130 ASN B N 1
ATOM 3271 C CA . ASN B 1 130 ? 21.5 17.641 -8.719 1 96.25 130 ASN B CA 1
ATOM 3272 C C . ASN B 1 130 ? 20.281 17.719 -7.797 1 96.25 130 ASN B C 1
ATOM 3274 O O . ASN B 1 130 ? 19.656 18.766 -7.668 1 96.25 130 ASN B O 1
ATOM 3278 N N . TYR B 1 131 ? 19.984 16.641 -7.168 1 97 131 TYR B N 1
ATOM 3279 C CA . TYR B 1 131 ? 18.859 16.562 -6.242 1 97 131 TYR B CA 1
ATOM 3280 C C . TYR B 1 131 ? 19.031 17.547 -5.098 1 97 131 TYR B C 1
ATOM 3282 O O . TYR B 1 131 ? 18.125 18.344 -4.809 1 97 131 TYR B O 1
ATOM 3290 N N . ILE B 1 132 ? 20.156 17.547 -4.488 1 96.69 132 ILE B N 1
ATOM 3291 C CA . ILE B 1 132 ? 20.422 18.406 -3.344 1 96.69 132 ILE B CA 1
ATOM 3292 C C . ILE B 1 132 ? 20.406 19.875 -3.785 1 96.69 132 ILE B C 1
ATOM 3294 O O . ILE B 1 132 ? 19.875 20.734 -3.08 1 96.69 132 ILE B O 1
ATOM 3298 N N . LYS B 1 133 ? 20.984 20.125 -4.922 1 94.38 133 LYS B N 1
ATOM 3299 C CA . LYS B 1 133 ? 20.984 21.484 -5.465 1 94.38 133 LYS B CA 1
ATOM 3300 C C . LYS B 1 133 ? 19.547 21.984 -5.672 1 94.38 133 LYS B C 1
ATOM 3302 O O . LYS B 1 133 ? 19.234 23.109 -5.297 1 94.38 133 LYS B O 1
ATOM 3307 N N . GLN B 1 134 ? 18.75 21.203 -6.234 1 94.25 134 GLN B N 1
ATOM 3308 C CA . GLN B 1 134 ? 17.359 21.578 -6.473 1 94.25 134 GLN B CA 1
ATOM 3309 C C . GLN B 1 134 ? 16.609 21.797 -5.16 1 94.25 134 GLN B C 1
ATOM 3311 O O . GLN B 1 134 ? 15.844 22.75 -5.031 1 94.25 134 GLN B O 1
ATOM 3316 N N . LEU B 1 135 ? 16.844 20.938 -4.23 1 93.44 135 LEU B N 1
ATOM 3317 C CA . LEU B 1 135 ? 16.203 21.078 -2.924 1 93.44 135 LEU B CA 1
ATOM 3318 C C . LEU B 1 135 ? 16.562 22.406 -2.281 1 93.44 135 LEU B C 1
ATOM 3320 O O . LEU B 1 135 ? 15.68 23.094 -1.751 1 93.44 135 LEU B O 1
ATOM 3324 N N . GLU B 1 136 ? 17.75 22.719 -2.324 1 91.5 136 GLU B N 1
ATOM 3325 C CA . GLU B 1 136 ? 18.203 23.969 -1.706 1 91.5 136 GLU B CA 1
ATOM 3326 C C . GLU B 1 136 ? 17.641 25.188 -2.441 1 91.5 136 GLU B C 1
ATOM 3328 O O . GLU B 1 136 ? 17.375 26.219 -1.824 1 91.5 136 GLU B O 1
ATOM 3333 N N . THR B 1 137 ? 17.484 25.078 -3.713 1 89.56 137 THR B N 1
ATOM 3334 C CA . THR B 1 137 ? 16.953 26.188 -4.512 1 89.56 137 THR B CA 1
ATOM 3335 C C . THR B 1 137 ? 15.508 26.484 -4.129 1 89.56 137 THR B C 1
ATOM 3337 O O . THR B 1 137 ? 15.086 27.641 -4.117 1 89.56 137 THR B O 1
ATOM 3340 N N . THR B 1 138 ? 14.75 25.469 -3.797 1 84.06 138 THR B N 1
ATOM 3341 C CA . THR B 1 138 ? 13.352 25.656 -3.408 1 84.06 138 THR B CA 1
ATOM 3342 C C . THR B 1 138 ? 13.266 26.312 -2.033 1 84.06 138 THR B C 1
ATOM 3344 O O . THR B 1 138 ? 12.305 27.031 -1.744 1 84.06 138 THR B O 1
ATOM 3347 N N . GLY B 1 139 ? 14.227 26.078 -1.206 1 77.62 139 GLY B N 1
ATOM 3348 C CA . GLY B 1 139 ? 14.281 26.672 0.118 1 77.62 139 GLY B CA 1
ATOM 3349 C C . GLY B 1 139 ? 13.297 26.047 1.093 1 77.62 139 GLY B C 1
ATOM 3350 O O . GLY B 1 139 ? 13.07 26.578 2.18 1 77.62 139 GLY B O 1
ATOM 3351 N N . LYS B 1 140 ? 12.719 24.984 0.772 1 73.5 140 LYS B N 1
ATOM 3352 C CA . LYS B 1 140 ? 11.695 24.359 1.613 1 73.5 140 LYS B CA 1
ATOM 3353 C C . LYS B 1 140 ? 12.32 23.688 2.83 1 73.5 140 LYS B C 1
ATOM 3355 O O . LYS B 1 140 ? 11.867 23.891 3.959 1 73.5 140 LYS B O 1
ATOM 3360 N N . PHE B 1 141 ? 13.281 22.828 2.602 1 76.62 141 PHE B N 1
ATOM 3361 C CA . PHE B 1 141 ? 13.977 22.156 3.703 1 76.62 141 PHE B CA 1
ATOM 3362 C C . PHE B 1 141 ? 15.352 21.672 3.264 1 76.62 141 PHE B C 1
ATOM 3364 O O . PHE B 1 141 ? 15.648 21.625 2.066 1 76.62 141 PHE B O 1
ATOM 3371 N N . GLN B 1 142 ? 16.094 21.516 4.262 1 88.44 142 GLN B N 1
ATOM 3372 C CA . GLN B 1 142 ? 17.391 20.859 4.043 1 88.44 142 GLN B CA 1
ATOM 3373 C C . GLN B 1 142 ? 17.25 19.344 4.094 1 88.44 142 GLN B C 1
ATOM 3375 O O . GLN B 1 142 ? 16.453 18.812 4.879 1 88.44 142 GLN B O 1
ATOM 3380 N N . HIS B 1 143 ? 17.984 18.719 3.244 1 95.81 143 HIS B N 1
ATOM 3381 C CA . HIS B 1 143 ? 17.906 17.266 3.215 1 95.81 143 HIS B CA 1
ATOM 3382 C C . HIS B 1 143 ? 18.328 16.656 4.551 1 95.81 143 HIS B C 1
ATOM 3384 O O . HIS B 1 143 ? 19.438 16.922 5.023 1 95.81 143 HIS B O 1
ATOM 3390 N N . THR B 1 144 ? 17.484 15.945 5.121 1 96.06 144 THR B N 1
ATOM 3391 C CA . THR B 1 144 ? 17.719 15.32 6.418 1 96.06 144 THR B CA 1
ATOM 3392 C C . THR B 1 144 ? 17.672 13.805 6.301 1 96.06 144 THR B C 1
ATOM 3394 O O . THR B 1 144 ? 16.797 13.25 5.629 1 96.06 144 THR B O 1
ATOM 3397 N N . ILE B 1 145 ? 18.656 13.141 6.945 1 98 145 ILE B N 1
ATOM 3398 C CA . ILE B 1 145 ? 18.672 11.68 7.027 1 98 145 ILE B CA 1
ATOM 3399 C C . ILE B 1 145 ? 17.844 11.227 8.227 1 98 145 ILE B C 1
ATOM 3401 O O . ILE B 1 145 ? 18.109 11.625 9.359 1 98 145 ILE B O 1
ATOM 3405 N N . TRP B 1 146 ? 16.875 10.43 7.969 1 98.19 146 TRP B N 1
ATOM 3406 C CA . TRP B 1 146 ? 16 9.891 9 1 98.19 146 TRP B CA 1
ATOM 3407 C C . TRP B 1 146 ? 16.344 8.43 9.297 1 98.19 146 TRP B C 1
ATOM 3409 O O . TRP B 1 146 ? 16.906 7.738 8.445 1 98.19 146 TRP B O 1
ATOM 3419 N N . PRO B 1 147 ? 16.062 7.977 10.555 1 98.06 147 PRO B N 1
ATOM 3420 C CA . PRO B 1 147 ? 16.094 6.52 10.719 1 98.06 147 PRO B CA 1
ATOM 3421 C C . PRO B 1 147 ? 15.211 5.797 9.703 1 98.06 147 PRO B C 1
ATOM 3423 O O . PRO B 1 147 ? 14.18 6.328 9.289 1 98.06 147 PRO B O 1
ATOM 3426 N N . GLU B 1 148 ? 15.648 4.594 9.344 1 97.88 148 GLU B N 1
ATOM 3427 C CA . GLU B 1 148 ? 14.758 3.795 8.516 1 97.88 148 GLU B CA 1
ATOM 3428 C C . GLU B 1 148 ? 13.383 3.654 9.164 1 97.88 148 GLU B C 1
ATOM 3430 O O . GLU B 1 148 ? 13.273 3.307 10.336 1 97.88 148 GLU B O 1
ATOM 3435 N N . HIS B 1 149 ? 12.359 3.979 8.438 1 98.75 149 HIS B N 1
ATOM 3436 C CA . HIS B 1 149 ? 11 3.943 8.961 1 98.75 149 HIS B CA 1
ATOM 3437 C C . HIS B 1 149 ? 9.992 3.67 7.852 1 98.75 149 HIS B C 1
ATOM 3439 O O . HIS B 1 149 ? 10.289 3.873 6.672 1 98.75 149 HIS B O 1
ATOM 3445 N N . CYS B 1 150 ? 8.852 3.182 8.25 1 98.75 150 CYS B N 1
ATOM 3446 C CA . CYS B 1 150 ? 7.707 2.955 7.371 1 98.75 150 CYS B CA 1
ATOM 3447 C C . CYS B 1 150 ? 8.125 2.188 6.125 1 98.75 150 CYS B C 1
ATOM 3449 O O . CYS B 1 150 ? 7.734 2.545 5.012 1 98.75 150 CYS B O 1
ATOM 3451 N N . VAL B 1 151 ? 9.039 1.211 6.367 1 98.75 151 VAL B N 1
ATOM 3452 C CA . VAL B 1 151 ? 9.414 0.339 5.258 1 98.75 151 VAL B CA 1
ATOM 3453 C C . VAL B 1 151 ? 8.203 -0.5 4.84 1 98.75 151 VAL B C 1
ATOM 3455 O O . VAL B 1 151 ? 7.535 -1.101 5.684 1 98.75 151 VAL B O 1
ATOM 3458 N N . ILE B 1 152 ? 7.953 -0.523 3.574 1 98.75 152 ILE B N 1
ATOM 3459 C CA . ILE B 1 152 ? 6.742 -1.127 3.021 1 98.75 152 ILE B CA 1
ATOM 3460 C C . ILE B 1 152 ? 6.621 -2.57 3.506 1 98.75 152 ILE B C 1
ATOM 3462 O O . ILE B 1 152 ? 7.59 -3.33 3.465 1 98.75 152 ILE B O 1
ATOM 3466 N N . SER B 1 153 ? 5.438 -2.908 4.02 1 98.25 153 SER B N 1
ATOM 3467 C CA . SER B 1 153 ? 4.957 -4.246 4.352 1 98.25 153 SER B CA 1
ATOM 3468 C C . SER B 1 153 ? 5.605 -4.762 5.629 1 98.25 153 SER B C 1
ATOM 3470 O O . SER B 1 153 ? 5.605 -5.969 5.891 1 98.25 153 SER B O 1
ATOM 3472 N N . THR B 1 154 ? 6.289 -3.916 6.422 1 98.69 154 THR B N 1
ATOM 3473 C CA . THR B 1 154 ? 6.711 -4.23 7.781 1 98.69 154 THR B CA 1
ATOM 3474 C C . THR B 1 154 ? 5.672 -3.758 8.797 1 98.69 154 THR B C 1
ATOM 3476 O O . THR B 1 154 ? 4.73 -3.047 8.438 1 98.69 154 THR B O 1
ATOM 3479 N N . ARG B 1 155 ? 5.879 -4.156 10.008 1 98.06 155 ARG B N 1
ATOM 3480 C CA . ARG B 1 155 ? 4.984 -3.725 11.078 1 98.06 155 ARG B CA 1
ATOM 3481 C C . ARG B 1 155 ? 4.996 -2.207 11.227 1 98.06 155 ARG B C 1
ATOM 3483 O O . ARG B 1 155 ? 3.957 -1.596 11.477 1 98.06 155 ARG B O 1
ATOM 3490 N N . GLY B 1 156 ? 6.121 -1.591 11.078 1 98.75 156 GLY B N 1
ATOM 3491 C CA . GLY B 1 156 ? 6.25 -0.146 11.195 1 98.75 156 GLY B CA 1
ATOM 3492 C C . GLY B 1 156 ? 5.41 0.609 10.18 1 98.75 156 GLY B C 1
ATOM 3493 O O . GLY B 1 156 ? 5.078 1.776 10.391 1 98.75 156 GLY B O 1
ATOM 3494 N N . HIS B 1 157 ? 5.086 -0.058 9.078 1 98.81 157 HIS B N 1
ATOM 3495 C CA . HIS B 1 157 ? 4.32 0.508 7.977 1 98.81 157 HIS B CA 1
ATOM 3496 C C . HIS B 1 157 ? 2.822 0.466 8.266 1 98.81 157 HIS B C 1
ATOM 3498 O O . HIS B 1 157 ? 2.037 1.146 7.602 1 98.81 157 HIS B O 1
ATOM 3504 N N . CYS B 1 158 ? 2.359 -0.212 9.297 1 98.88 158 CYS B N 1
ATOM 3505 C CA . CYS B 1 158 ? 0.951 -0.38 9.633 1 98.88 158 CYS B CA 1
ATOM 3506 C C . CYS B 1 158 ? 0.397 0.875 10.297 1 98.88 158 CYS B C 1
ATOM 3508 O O . CYS B 1 158 ? 1.155 1.686 10.836 1 98.88 158 CYS B O 1
ATOM 3510 N N . ILE B 1 159 ? -0.857 0.961 10.219 1 98.94 159 ILE B N 1
ATOM 3511 C CA . ILE B 1 159 ? -1.553 1.997 10.977 1 98.94 159 ILE B CA 1
ATOM 3512 C C . ILE B 1 159 ? -1.609 1.609 12.445 1 98.94 159 ILE B C 1
ATOM 3514 O O . ILE B 1 159 ? -1.844 0.446 12.781 1 98.94 159 ILE B O 1
ATOM 3518 N N . VAL B 1 160 ? -1.418 2.508 13.281 1 98.94 160 VAL B N 1
ATOM 3519 C CA . VAL B 1 160 ? -1.413 2.254 14.719 1 98.94 160 VAL B CA 1
ATOM 3520 C C . VAL B 1 160 ? -2.803 1.812 15.172 1 98.94 160 VAL B C 1
ATOM 3522 O O . VAL B 1 160 ? -3.812 2.26 14.625 1 98.94 160 VAL B O 1
ATOM 3525 N N . GLY B 1 161 ? -2.887 1.064 16.188 1 98.75 161 GLY B N 1
ATOM 3526 C CA . GLY B 1 161 ? -4.066 0.343 16.641 1 98.75 161 GLY B CA 1
ATOM 3527 C C . GLY B 1 161 ? -5.277 1.239 16.828 1 98.75 161 GLY B C 1
ATOM 3528 O O . GLY B 1 161 ? -6.328 1.012 16.219 1 98.75 161 GLY B O 1
ATOM 3529 N N . PRO B 1 162 ? -5.191 2.309 17.656 1 98.88 162 PRO B N 1
ATOM 3530 C CA . PRO B 1 162 ? -6.359 3.145 17.938 1 98.88 162 PRO B CA 1
ATOM 3531 C C . PRO B 1 162 ? -6.957 3.773 16.688 1 98.88 162 PRO B C 1
ATOM 3533 O O . PRO B 1 162 ? -8.18 3.783 16.531 1 98.88 162 PRO B O 1
ATOM 3536 N N . VAL B 1 163 ? -6.105 4.238 15.805 1 98.94 163 VAL B N 1
ATOM 3537 C CA . VAL B 1 163 ? -6.609 4.855 14.578 1 98.94 163 VAL B CA 1
ATOM 3538 C C . VAL B 1 163 ? -7.285 3.799 13.711 1 98.94 163 VAL B C 1
ATOM 3540 O O . VAL B 1 163 ? -8.359 4.039 13.148 1 98.94 163 VAL B O 1
ATOM 3543 N N . LEU B 1 164 ? -6.645 2.686 13.633 1 98.81 164 LEU B N 1
ATOM 3544 C CA . LEU B 1 164 ? -7.215 1.584 12.867 1 98.81 164 LEU B CA 1
ATOM 3545 C C . LEU B 1 164 ? -8.594 1.214 13.391 1 98.81 164 LEU B C 1
ATOM 3547 O O . LEU B 1 164 ? -9.531 1.013 12.609 1 98.81 164 LEU B O 1
ATOM 3551 N N . GLU B 1 165 ? -8.719 1.141 14.672 1 98.75 165 GLU B N 1
ATOM 3552 C CA . GLU B 1 165 ? -10.008 0.831 15.297 1 98.75 165 GLU B CA 1
ATOM 3553 C C . GLU B 1 165 ? -11.062 1.864 14.914 1 98.75 165 GLU B C 1
ATOM 3555 O O . GLU B 1 165 ? -12.203 1.51 14.602 1 98.75 165 GLU B O 1
ATOM 3560 N N . GLY B 1 166 ? -10.703 3.111 14.953 1 98.88 166 GLY B N 1
ATOM 3561 C CA . GLY B 1 166 ? -11.625 4.176 14.609 1 98.88 166 GLY B CA 1
ATOM 3562 C C . GLY B 1 166 ? -12.094 4.113 13.164 1 98.88 166 GLY B C 1
ATOM 3563 O O . GLY B 1 166 ? -13.297 4.176 12.898 1 98.88 166 GLY B O 1
ATOM 3564 N N . ILE B 1 167 ? -11.141 3.924 12.227 1 98.81 167 ILE B N 1
ATOM 3565 C CA . ILE B 1 167 ? -11.523 3.965 10.82 1 98.81 167 ILE B CA 1
ATOM 3566 C C . ILE B 1 167 ? -12.289 2.697 10.453 1 98.81 167 ILE B C 1
ATOM 3568 O O . ILE B 1 167 ? -13.188 2.729 9.609 1 98.81 167 ILE B O 1
ATOM 3572 N N . HIS B 1 168 ? -11.945 1.598 11.102 1 98.25 168 HIS B N 1
ATOM 3573 C CA . HIS B 1 168 ? -12.688 0.368 10.852 1 98.25 168 HIS B CA 1
ATOM 3574 C C . HIS B 1 168 ? -14.109 0.456 11.406 1 98.25 168 HIS B C 1
ATOM 3576 O O . HIS B 1 168 ? -15.047 -0.071 10.805 1 98.25 168 HIS B O 1
ATOM 3582 N N . ALA B 1 169 ? -14.258 1.081 12.578 1 98.31 169 ALA B N 1
ATOM 3583 C CA . ALA B 1 169 ? -15.594 1.303 13.109 1 98.31 169 ALA B CA 1
ATOM 3584 C C . ALA B 1 169 ? -16.438 2.133 12.148 1 98.31 169 ALA B C 1
ATOM 3586 O O . ALA B 1 169 ? -17.609 1.831 11.93 1 98.31 169 ALA B O 1
ATOM 3587 N N . TRP B 1 170 ? -15.836 3.113 11.594 1 98.62 170 TRP B N 1
ATOM 3588 C CA . TRP B 1 170 ? -16.531 3.955 10.625 1 98.62 170 TRP B CA 1
ATOM 3589 C C . TRP B 1 170 ? -16.938 3.148 9.398 1 98.62 170 TRP B C 1
ATOM 3591 O O . TRP B 1 170 ? -18.078 3.227 8.953 1 98.62 170 TRP B O 1
ATOM 3601 N N . THR B 1 171 ? -16.031 2.328 8.867 1 97.69 171 THR B N 1
ATOM 3602 C CA . THR B 1 171 ? -16.312 1.505 7.699 1 97.69 171 THR B CA 1
ATOM 3603 C C . THR B 1 171 ? -17.391 0.475 8.016 1 97.69 171 THR B C 1
ATOM 3605 O O . THR B 1 171 ? -18.266 0.207 7.184 1 97.69 171 THR B O 1
ATOM 3608 N N . ALA B 1 172 ? -17.281 -0.096 9.148 1 95.06 172 ALA B N 1
ATOM 3609 C CA . ALA B 1 172 ? -18.281 -1.092 9.539 1 95.06 172 ALA B CA 1
ATOM 3610 C C . ALA B 1 172 ? -19.688 -0.486 9.57 1 95.06 172 ALA B C 1
ATOM 3612 O O . ALA B 1 172 ? -20.656 -1.146 9.211 1 95.06 172 ALA B O 1
ATOM 3613 N N . LYS B 1 173 ? -19.75 0.726 9.961 1 95 173 LYS B N 1
ATOM 3614 C CA . LYS B 1 173 ? -21.047 1.397 10.086 1 95 173 LYS B CA 1
ATOM 3615 C C . LYS B 1 173 ? -21.547 1.894 8.727 1 95 173 LYS B C 1
ATOM 3617 O O . LYS B 1 173 ? -22.703 1.698 8.375 1 95 173 LYS B O 1
ATOM 3622 N N . THR B 1 174 ? -20.672 2.494 7.977 1 95.19 174 THR B N 1
ATOM 3623 C CA . THR B 1 174 ? -21.094 3.211 6.773 1 95.19 174 THR B CA 1
ATOM 3624 C C . THR B 1 174 ? -20.984 2.311 5.547 1 95.19 174 THR B C 1
ATOM 3626 O O . THR B 1 174 ? -21.547 2.629 4.492 1 95.19 174 THR B O 1
ATOM 3629 N N . ARG B 1 175 ? -20.109 1.277 5.703 1 93.5 175 ARG B N 1
ATOM 3630 C CA . ARG B 1 175 ? -19.812 0.342 4.625 1 93.5 175 ARG B CA 1
ATOM 3631 C C . ARG B 1 175 ? -19.016 1.024 3.52 1 93.5 175 ARG B C 1
ATOM 3633 O O . ARG B 1 175 ? -18.859 0.476 2.426 1 93.5 175 ARG B O 1
ATOM 3640 N N . LYS B 1 176 ? -18.516 2.227 3.764 1 95.75 176 LYS B N 1
ATOM 3641 C CA . LYS B 1 176 ? -17.703 2.955 2.799 1 95.75 176 LYS B CA 1
ATOM 3642 C C . LYS B 1 176 ? -16.234 2.57 2.926 1 95.75 176 LYS B C 1
ATOM 3644 O O . LYS B 1 176 ? -15.75 2.266 4.023 1 95.75 176 LYS B O 1
ATOM 3649 N N . PRO B 1 177 ? -15.57 2.588 1.811 1 97.69 177 PRO B N 1
ATOM 3650 C CA . PRO B 1 177 ? -14.141 2.291 1.862 1 97.69 177 PRO B CA 1
ATOM 3651 C C . PRO B 1 177 ? -13.312 3.455 2.402 1 97.69 177 PRO B C 1
ATOM 3653 O O . PRO B 1 177 ? -13.75 4.605 2.346 1 97.69 177 PRO B O 1
ATOM 3656 N N . ILE B 1 178 ? -12.188 3.08 2.965 1 98.69 178 ILE B N 1
ATOM 3657 C CA . ILE B 1 178 ? -11.172 4.078 3.264 1 98.69 178 ILE B CA 1
ATOM 3658 C C . ILE B 1 178 ? -10.383 4.41 1.995 1 98.69 178 ILE B C 1
ATOM 3660 O O . ILE B 1 178 ? -10.039 3.518 1.219 1 98.69 178 ILE B O 1
ATOM 3664 N N . HIS B 1 179 ? -10.117 5.699 1.775 1 98.5 179 HIS B N 1
ATOM 3665 C CA . HIS B 1 179 ? -9.258 6.117 0.679 1 98.5 179 HIS B CA 1
ATOM 3666 C C . HIS B 1 179 ? -7.793 6.145 1.112 1 98.5 179 HIS B C 1
ATOM 3668 O O . HIS B 1 179 ? -7.336 7.129 1.7 1 98.5 179 HIS B O 1
ATOM 3674 N N . TYR B 1 180 ? -7.078 5.117 0.771 1 98.56 180 TYR B N 1
ATOM 3675 C CA . TYR B 1 180 ? -5.672 5.016 1.137 1 98.56 180 TYR B CA 1
ATOM 3676 C C . TYR B 1 180 ? -4.785 5.652 0.072 1 98.56 180 TYR B C 1
ATOM 3678 O O . TYR B 1 180 ? -5.023 5.488 -1.126 1 98.56 180 TYR B O 1
ATOM 3686 N N . HIS B 1 181 ? -3.756 6.379 0.513 1 98.44 181 HIS B N 1
ATOM 3687 C CA . HIS B 1 181 ? -2.783 6.992 -0.384 1 98.44 181 HIS B CA 1
ATOM 3688 C C . HIS B 1 181 ? -1.357 6.73 0.09 1 98.44 181 HIS B C 1
ATOM 3690 O O . HIS B 1 181 ? -0.931 7.27 1.113 1 98.44 181 HIS B O 1
ATOM 3696 N N . TRP B 1 182 ? -0.625 5.953 -0.662 1 98.38 182 TRP B N 1
ATOM 3697 C CA . TRP B 1 182 ? 0.78 5.68 -0.382 1 98.38 182 TRP B CA 1
ATOM 3698 C C . TRP B 1 182 ? 1.676 6.754 -0.989 1 98.38 182 TRP B C 1
ATOM 3700 O O . TRP B 1 182 ? 1.478 7.16 -2.137 1 98.38 182 TRP B O 1
ATOM 3710 N N . LYS B 1 183 ? 2.6 7.176 -0.272 1 98.44 183 LYS B N 1
ATOM 3711 C CA . LYS B 1 183 ? 3.574 8.156 -0.736 1 98.44 183 LYS B CA 1
ATOM 3712 C C . LYS B 1 183 ? 4.992 7.746 -0.36 1 98.44 183 LYS B C 1
ATOM 3714 O O . LYS B 1 183 ? 5.188 6.898 0.513 1 98.44 183 LYS B O 1
ATOM 3719 N N . GLY B 1 184 ? 5.945 8.328 -1.052 1 98.44 184 GLY B N 1
ATOM 3720 C CA . GLY B 1 184 ? 7.34 8.148 -0.678 1 98.44 184 GLY B CA 1
ATOM 3721 C C . GLY B 1 184 ? 7.918 6.832 -1.165 1 98.44 184 GLY B C 1
ATOM 3722 O O . GLY B 1 184 ? 8.992 6.418 -0.723 1 98.44 184 GLY B O 1
ATOM 3723 N N . ILE B 1 185 ? 7.293 6.234 -2.08 1 98.31 185 ILE B N 1
ATOM 3724 C CA . ILE B 1 185 ? 7.715 4.918 -2.551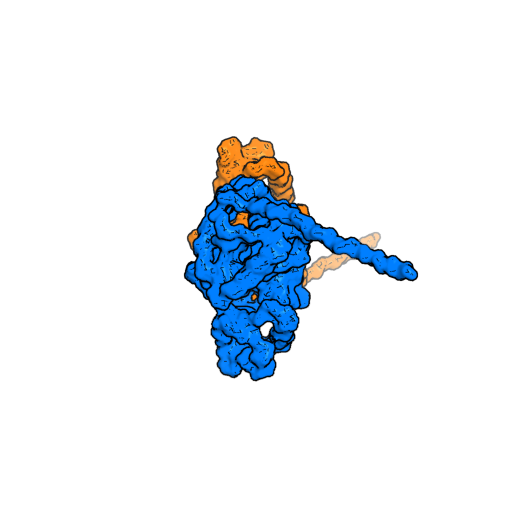 1 98.31 185 ILE B CA 1
ATOM 3725 C C . ILE B 1 185 ? 8.984 5.055 -3.383 1 98.31 185 ILE B C 1
ATOM 3727 O O . ILE B 1 185 ? 9.883 4.203 -3.307 1 98.31 185 ILE B O 1
ATOM 3731 N N . ASN B 1 186 ? 9.055 6.121 -4.215 1 98.31 186 ASN B N 1
ATOM 3732 C CA . ASN B 1 186 ? 10.234 6.336 -5.043 1 98.31 186 ASN B CA 1
ATOM 3733 C C . ASN B 1 186 ? 11.469 6.641 -4.191 1 98.31 186 ASN B C 1
ATOM 3735 O O . ASN B 1 186 ? 11.5 7.645 -3.477 1 98.31 186 ASN B O 1
ATOM 3739 N N . ALA B 1 187 ? 12.461 5.871 -4.297 1 98.06 187 ALA B N 1
ATOM 3740 C CA . ALA B 1 187 ? 13.609 5.91 -3.4 1 98.06 187 ALA B CA 1
ATOM 3741 C C . ALA B 1 187 ? 14.5 7.109 -3.703 1 98.06 187 ALA B C 1
ATOM 3743 O O . ALA B 1 187 ? 15.398 7.441 -2.92 1 98.06 187 ALA B O 1
ATOM 3744 N N . LEU B 1 188 ? 14.266 7.836 -4.797 1 98.19 188 LEU B N 1
ATOM 3745 C CA . LEU B 1 188 ? 15.211 8.828 -5.289 1 98.19 188 LEU B CA 1
ATOM 3746 C C . LEU B 1 188 ? 14.812 10.234 -4.84 1 98.19 188 LEU B C 1
ATOM 3748 O O . LEU B 1 188 ? 15.508 11.203 -5.145 1 98.19 188 LEU B O 1
ATOM 3752 N N . THR B 1 189 ? 13.719 10.359 -4.152 1 97.94 189 THR B N 1
ATOM 3753 C CA . THR B 1 189 ? 13.266 11.672 -3.709 1 97.94 189 THR B CA 1
ATOM 3754 C C . THR B 1 189 ? 12.5 11.562 -2.396 1 97.94 189 THR B C 1
ATOM 3756 O O . THR B 1 189 ? 11.766 10.594 -2.18 1 97.94 189 THR B O 1
ATOM 3759 N N . GLU B 1 190 ? 12.672 12.508 -1.575 1 97 190 GLU B N 1
ATOM 3760 C CA . GLU B 1 190 ? 11.844 12.625 -0.377 1 97 190 GLU B CA 1
ATOM 3761 C C . GLU B 1 190 ? 10.453 13.141 -0.716 1 97 190 GLU B C 1
ATOM 3763 O O . GLU B 1 190 ? 10.289 13.945 -1.642 1 97 190 GLU B O 1
ATOM 3768 N N . MET B 1 191 ? 9.453 12.688 0.021 1 97.44 191 MET B N 1
ATOM 3769 C CA . MET B 1 191 ? 8.07 13.07 -0.236 1 97.44 191 MET B CA 1
ATOM 3770 C C . MET B 1 191 ? 7.301 13.234 1.069 1 97.44 191 MET B C 1
ATOM 3772 O O . MET B 1 191 ? 6.508 12.367 1.438 1 97.44 191 MET B O 1
ATOM 3776 N N . TYR B 1 192 ? 7.469 14.359 1.7 1 97.44 192 TYR B N 1
ATOM 3777 C CA . TYR B 1 192 ? 6.695 14.641 2.904 1 97.44 192 TYR B CA 1
ATOM 3778 C C . TYR B 1 192 ? 5.219 14.82 2.572 1 97.44 192 TYR B C 1
ATOM 3780 O O . TYR B 1 192 ? 4.352 14.25 3.238 1 97.44 192 TYR B O 1
ATOM 3788 N N . SER B 1 193 ? 4.988 15.609 1.53 1 98.06 193 SER B N 1
ATOM 3789 C CA . SER B 1 193 ? 3.625 15.891 1.091 1 98.06 193 SER B CA 1
ATOM 3790 C C . SER B 1 193 ? 3.014 14.672 0.396 1 98.06 193 SER B C 1
ATOM 3792 O O . SER B 1 193 ? 3.676 14.016 -0.408 1 98.06 193 SER B O 1
ATOM 3794 N N . VAL B 1 194 ? 1.774 14.406 0.662 1 98.62 194 VAL B N 1
ATOM 3795 C CA . VAL B 1 194 ? 1.089 13.328 -0.046 1 98.62 194 VAL B CA 1
ATOM 3796 C C . VAL B 1 194 ? 0.809 13.75 -1.486 1 98.62 194 VAL B C 1
ATOM 3798 O O . VAL B 1 194 ? 0.524 12.914 -2.344 1 98.62 194 VAL B O 1
ATOM 3801 N N . PHE B 1 195 ? 1.031 15.031 -1.833 1 98.38 195 PHE B N 1
ATOM 3802 C CA . PHE B 1 195 ? 0.58 15.516 -3.131 1 98.38 195 PHE B CA 1
ATOM 3803 C C . PHE B 1 195 ? 1.733 15.555 -4.125 1 98.38 195 PHE B C 1
ATOM 3805 O O . PHE B 1 195 ? 1.518 15.469 -5.336 1 98.38 195 PHE B O 1
ATOM 3812 N N . GLN B 1 196 ? 2.932 15.695 -3.6 1 96.81 196 GLN B N 1
ATOM 3813 C CA . GLN B 1 196 ? 4.07 15.742 -4.508 1 96.81 196 GLN B CA 1
ATOM 3814 C C . GLN B 1 196 ? 5.387 15.57 -3.754 1 96.81 196 GLN B C 1
ATOM 3816 O O . GLN B 1 196 ? 5.488 15.945 -2.584 1 96.81 196 GLN B O 1
ATOM 3821 N N . ALA B 1 197 ? 6.348 15.086 -4.469 1 97 197 ALA B N 1
ATOM 3822 C CA . ALA B 1 197 ? 7.688 14.945 -3.908 1 97 197 ALA B CA 1
ATOM 3823 C C . ALA B 1 197 ? 8.391 16.297 -3.824 1 97 197 ALA B C 1
ATOM 3825 O O . ALA B 1 197 ? 7.98 17.266 -4.469 1 97 197 ALA B O 1
ATOM 3826 N N . GLU B 1 198 ? 9.383 16.297 -3.025 1 93.44 198 GLU B N 1
ATOM 3827 C CA . GLU B 1 198 ? 10.164 17.531 -2.871 1 93.44 198 GLU B CA 1
ATOM 3828 C C . GLU B 1 198 ? 10.836 17.922 -4.184 1 93.44 198 GLU B C 1
ATOM 3830 O O . GLU B 1 198 ? 10.898 19.109 -4.52 1 93.44 198 GLU B O 1
ATOM 3835 N N . VAL B 1 199 ? 11.391 16.938 -4.816 1 95.19 199 VAL B N 1
ATOM 3836 C CA . VAL B 1 199 ? 11.914 17.062 -6.172 1 95.19 199 VAL B CA 1
ATOM 3837 C C . VAL B 1 199 ? 11.32 15.961 -7.051 1 95.19 199 VAL B C 1
ATOM 3839 O O . VAL B 1 199 ? 11.734 14.797 -6.961 1 95.19 199 VAL B O 1
ATOM 3842 N N . PRO B 1 200 ? 10.414 16.344 -7.891 1 95.81 200 PRO B N 1
ATOM 3843 C CA . PRO B 1 200 ? 9.828 15.312 -8.75 1 95.81 200 PRO B CA 1
ATOM 3844 C C . PRO B 1 200 ? 10.859 14.602 -9.617 1 95.81 200 PRO B C 1
ATOM 3846 O O . PRO B 1 200 ? 11.805 15.234 -10.094 1 95.81 200 PRO B O 1
ATOM 3849 N N . VAL B 1 201 ? 10.719 13.312 -9.781 1 97.31 201 VAL B N 1
ATOM 3850 C CA . VAL B 1 201 ? 11.617 12.492 -10.586 1 97.31 201 VAL B CA 1
ATOM 3851 C C . VAL B 1 201 ? 11.047 12.32 -11.992 1 97.31 201 VAL B C 1
ATOM 3853 O O . VAL B 1 201 ? 9.953 11.781 -12.156 1 97.31 201 VAL B O 1
ATOM 3856 N N . PRO B 1 202 ? 11.797 12.719 -13.008 1 94.44 202 PRO B N 1
ATOM 3857 C CA . PRO B 1 202 ? 11.297 12.547 -14.375 1 94.44 202 PRO B CA 1
ATOM 3858 C C . PRO B 1 202 ? 10.922 11.102 -14.688 1 94.44 202 PRO B C 1
ATOM 3860 O O . PRO B 1 202 ? 11.664 10.18 -14.336 1 94.44 202 PRO B O 1
ATOM 3863 N N . GLY B 1 203 ? 9.773 10.953 -15.266 1 94.38 203 GLY B N 1
ATOM 3864 C CA . GLY B 1 203 ? 9.328 9.617 -15.641 1 94.38 203 GLY B CA 1
ATOM 3865 C C . GLY B 1 203 ? 8.594 8.898 -14.531 1 94.38 203 GLY B C 1
ATOM 3866 O O . GLY B 1 203 ? 8.164 7.754 -14.695 1 94.38 203 GLY B O 1
ATOM 3867 N N . SER B 1 204 ? 8.43 9.547 -13.414 1 96.62 204 SER B N 1
ATOM 3868 C CA . SER B 1 204 ? 7.738 8.977 -12.258 1 96.62 204 SER B CA 1
ATOM 3869 C C . SER B 1 204 ? 6.559 9.844 -11.844 1 96.62 204 SER B C 1
ATOM 3871 O O . SER B 1 204 ? 6.664 10.633 -10.898 1 96.62 204 SER B O 1
ATOM 3873 N N . PRO B 1 205 ? 5.43 9.578 -12.438 1 95.31 205 PRO B N 1
ATOM 3874 C CA . PRO B 1 205 ? 4.281 10.453 -12.227 1 95.31 205 PRO B CA 1
ATOM 3875 C C . PRO B 1 205 ? 3.824 10.492 -10.766 1 95.31 205 PRO B C 1
ATOM 3877 O O . PRO B 1 205 ? 3.293 11.508 -10.312 1 95.31 205 PRO B O 1
ATOM 3880 N N . GLU B 1 206 ? 4.113 9.422 -10.055 1 95.62 206 GLU B N 1
ATOM 3881 C CA . GLU B 1 206 ? 3.668 9.352 -8.664 1 95.62 206 GLU B CA 1
ATOM 3882 C C . GLU B 1 206 ? 4.402 10.367 -7.793 1 95.62 206 GLU B C 1
ATOM 3884 O O . GLU B 1 206 ? 3.998 10.625 -6.66 1 95.62 206 GLU B O 1
ATOM 3889 N N . THR B 1 207 ? 5.465 11.016 -8.328 1 97.88 207 THR B N 1
ATOM 3890 C CA . THR B 1 207 ? 6.219 12.008 -7.566 1 97.88 207 THR B CA 1
ATOM 3891 C C . THR B 1 207 ? 5.754 13.422 -7.91 1 97.88 207 THR B C 1
ATOM 3893 O O . THR B 1 207 ? 6.16 14.383 -7.262 1 97.88 207 THR B O 1
ATOM 3896 N N . GLU B 1 208 ? 4.938 13.531 -8.953 1 97.44 208 GLU B N 1
ATOM 3897 C CA . GLU B 1 208 ? 4.379 14.812 -9.367 1 97.44 208 GLU B CA 1
ATOM 3898 C C . GLU B 1 208 ? 3.096 15.125 -8.609 1 97.44 208 GLU B C 1
ATOM 3900 O O . GLU B 1 208 ? 2.609 14.297 -7.832 1 97.44 208 GLU B O 1
ATOM 3905 N N . MET B 1 209 ? 2.582 16.281 -8.859 1 97.12 209 MET B N 1
ATOM 3906 C CA . MET B 1 209 ? 1.376 16.703 -8.164 1 97.12 209 MET B CA 1
ATOM 3907 C C . MET B 1 209 ? 0.224 15.742 -8.422 1 97.12 209 MET B C 1
ATOM 3909 O O . MET B 1 209 ? -0.064 15.406 -9.57 1 97.12 209 MET B O 1
ATOM 3913 N N . ASN B 1 210 ? -0.389 15.328 -7.375 1 97.69 210 ASN B N 1
ATOM 3914 C CA . ASN B 1 210 ? -1.546 14.445 -7.469 1 97.69 210 ASN B CA 1
ATOM 3915 C C . ASN B 1 210 ? -2.844 15.234 -7.625 1 97.69 210 ASN B C 1
ATOM 3917 O O . ASN B 1 210 ? -3.607 15.375 -6.672 1 97.69 210 ASN B O 1
ATOM 3921 N N . ASP B 1 211 ? -3.178 15.57 -8.789 1 97.06 211 ASP B N 1
ATOM 3922 C CA . ASP B 1 211 ? -4.34 16.406 -9.086 1 97.06 211 ASP B CA 1
ATOM 3923 C C . ASP B 1 211 ? -5.641 15.656 -8.797 1 97.06 211 ASP B C 1
ATOM 3925 O O . ASP B 1 211 ? -6.637 16.266 -8.398 1 97.06 211 ASP B O 1
ATOM 3929 N N . ASP B 1 212 ? -5.578 14.398 -8.945 1 96.5 212 ASP B N 1
ATOM 3930 C CA . ASP B 1 212 ? -6.781 13.609 -8.695 1 96.5 212 ASP B CA 1
ATOM 3931 C C . ASP B 1 212 ? -7.172 13.656 -7.223 1 96.5 212 ASP B C 1
ATOM 3933 O O . ASP B 1 212 ? -8.352 13.828 -6.895 1 96.5 212 ASP B O 1
ATOM 3937 N N . LEU B 1 213 ? -6.18 13.508 -6.379 1 98.06 213 LEU B N 1
ATOM 3938 C CA . LEU B 1 213 ? -6.465 13.578 -4.949 1 98.06 213 LEU B CA 1
ATOM 3939 C C . LEU B 1 213 ? -6.941 14.977 -4.562 1 98.06 213 LEU B C 1
ATOM 3941 O O . LEU B 1 213 ? -7.867 15.125 -3.764 1 98.06 213 LEU B O 1
ATOM 3945 N N . VAL B 1 214 ? -6.355 15.984 -5.121 1 98.25 214 VAL B N 1
ATOM 3946 C CA . VAL B 1 214 ? -6.777 17.359 -4.863 1 98.25 214 VAL B CA 1
ATOM 3947 C C . VAL B 1 214 ? -8.242 17.531 -5.246 1 98.25 214 VAL B C 1
ATOM 3949 O O . VAL B 1 214 ? -9.039 18.047 -4.461 1 98.25 214 VAL B O 1
ATOM 3952 N N . LYS B 1 215 ? -8.578 17.062 -6.402 1 98 215 LYS B N 1
ATOM 3953 C CA . LYS B 1 215 ? -9.945 17.188 -6.891 1 98 215 LYS B CA 1
ATOM 3954 C C . LYS B 1 215 ? -10.93 16.484 -5.961 1 98 215 LYS B C 1
ATOM 3956 O O . LYS B 1 215 ? -12.008 17 -5.672 1 98 215 LYS B O 1
ATOM 3961 N N . GLN B 1 216 ? -10.555 15.344 -5.496 1 98.19 216 GLN B N 1
ATOM 3962 C CA . GLN B 1 216 ? -11.406 14.586 -4.586 1 98.19 216 GLN B CA 1
ATOM 3963 C C . GLN B 1 216 ? -11.641 15.352 -3.283 1 98.19 216 GLN B C 1
ATOM 3965 O O . GLN B 1 216 ? -12.773 15.445 -2.807 1 98.19 216 GLN B O 1
ATOM 3970 N N . LEU B 1 217 ? -10.578 15.883 -2.766 1 98.75 217 LEU B N 1
ATOM 3971 C CA . LEU B 1 217 ? -10.68 16.594 -1.497 1 98.75 217 LEU B CA 1
ATOM 3972 C C . LEU B 1 217 ? -11.445 17.906 -1.668 1 98.75 217 LEU B C 1
ATOM 3974 O O . LEU B 1 217 ? -12.258 18.266 -0.812 1 98.75 217 LEU B O 1
ATOM 3978 N N . VAL B 1 218 ? -11.258 18.547 -2.801 1 98.31 218 VAL B N 1
ATOM 3979 C CA . VAL B 1 218 ? -11.953 19.797 -3.068 1 98.31 218 VAL B CA 1
ATOM 3980 C C . VAL B 1 218 ? -13.445 19.547 -3.227 1 98.31 218 VAL B C 1
ATOM 3982 O O . VAL B 1 218 ? -14.273 20.406 -2.906 1 98.31 218 VAL B O 1
ATOM 3985 N N . ALA B 1 219 ? -13.82 18.422 -3.66 1 98.31 219 ALA B N 1
ATOM 3986 C CA . ALA B 1 219 ? -15.227 18.078 -3.848 1 98.31 219 ALA B CA 1
ATOM 3987 C C . ALA B 1 219 ? -15.914 17.859 -2.506 1 98.31 219 ALA B C 1
ATOM 3989 O O . ALA B 1 219 ? -17.141 17.828 -2.432 1 98.31 219 ALA B O 1
ATOM 3990 N N . GLU B 1 220 ? -15.164 17.594 -1.429 1 98.38 220 GLU B N 1
ATOM 3991 C CA . GLU B 1 220 ? -15.727 17.422 -0.093 1 98.38 220 GLU B CA 1
ATOM 3992 C C . GLU B 1 220 ? -16.281 18.734 0.452 1 98.38 220 GLU B C 1
ATOM 3994 O O . GLU B 1 220 ? -15.742 19.812 0.158 1 98.38 220 GLU B O 1
ATOM 3999 N N . PRO B 1 221 ? -17.344 18.734 1.244 1 97.75 221 PRO B N 1
ATOM 4000 C CA . PRO B 1 221 ? -17.859 19.969 1.81 1 97.75 221 PRO B CA 1
ATOM 4001 C C . PRO B 1 221 ? -16.844 20.688 2.691 1 97.75 221 PRO B C 1
ATOM 4003 O O . PRO B 1 221 ? -16.734 21.922 2.646 1 97.75 221 PRO B O 1
ATOM 4006 N N . ARG B 1 222 ? -16.156 19.953 3.486 1 97.81 222 ARG B N 1
ATOM 4007 C CA . ARG B 1 222 ? -15.109 20.391 4.398 1 97.81 222 ARG B CA 1
ATOM 4008 C C . ARG B 1 222 ? -14.07 19.281 4.582 1 97.81 222 ARG B C 1
ATOM 4010 O O . ARG B 1 222 ? -14.391 18.094 4.5 1 97.81 222 ARG B O 1
ATOM 4017 N N . VAL B 1 223 ? -12.844 19.734 4.812 1 98.56 223 VAL B N 1
ATOM 4018 C CA . VAL B 1 223 ? -11.789 18.766 5.066 1 98.56 223 VAL B CA 1
ATOM 4019 C C . VAL B 1 223 ? -11.086 19.094 6.383 1 98.56 223 VAL B C 1
ATOM 4021 O O . VAL B 1 223 ? -10.531 20.188 6.543 1 98.56 223 VAL B O 1
ATOM 4024 N N . LEU B 1 224 ? -11.156 18.203 7.324 1 98.5 224 LEU B N 1
ATOM 4025 C CA . LEU B 1 224 ? -10.391 18.297 8.562 1 98.5 224 LEU B CA 1
ATOM 4026 C C . LEU B 1 224 ? -9.18 17.375 8.523 1 98.5 224 LEU B C 1
ATOM 4028 O O . LEU B 1 224 ? -9.266 16.25 8.031 1 98.5 224 LEU B O 1
ATOM 4032 N N . ILE B 1 225 ? -8.055 17.906 9.016 1 98.75 225 ILE B N 1
ATOM 4033 C CA . ILE B 1 225 ? -6.781 17.234 8.797 1 98.75 225 ILE B CA 1
ATOM 4034 C C . ILE B 1 225 ? -6.07 17.016 10.133 1 98.75 225 ILE B C 1
ATOM 4036 O O . ILE B 1 225 ? -6.062 17.906 10.984 1 98.75 225 ILE B O 1
ATOM 4040 N N . CYS B 1 226 ? -5.5 15.859 10.32 1 98.75 226 CYS B N 1
ATOM 4041 C CA . CYS B 1 226 ? -4.668 15.531 11.477 1 98.75 226 CYS B CA 1
ATOM 4042 C C . CYS B 1 226 ? -3.619 14.484 11.109 1 98.75 226 CYS B C 1
ATOM 4044 O O . CYS B 1 226 ? -3.561 14.031 9.969 1 98.75 226 CYS B O 1
ATOM 4046 N N . GLY B 1 227 ? -2.771 14.172 12.055 1 98.81 227 GLY B N 1
ATOM 4047 C CA . GLY B 1 227 ? -1.822 13.086 11.859 1 98.81 227 GLY B CA 1
ATOM 4048 C C . GLY B 1 227 ? -0.405 13.453 12.25 1 98.81 227 GLY B C 1
ATOM 4049 O O . GLY B 1 227 ? -0.197 14.281 13.141 1 98.81 227 GLY B O 1
ATOM 4050 N N . GLN B 1 228 ? 0.53 12.656 11.641 1 98.81 228 GLN B N 1
ATOM 4051 C CA . GLN B 1 228 ? 1.945 12.812 11.953 1 98.81 228 GLN B CA 1
ATOM 4052 C C . GLN B 1 228 ? 2.76 13.125 10.703 1 98.81 228 GLN B C 1
ATOM 4054 O O . GLN B 1 228 ? 2.496 12.57 9.633 1 98.81 228 GLN B O 1
ATOM 4059 N N . ALA B 1 229 ? 3.711 13.961 10.891 1 97.19 229 ALA B N 1
ATOM 4060 C CA . ALA B 1 229 ? 3.955 14.867 12.008 1 97.19 229 ALA B CA 1
ATOM 4061 C C . ALA B 1 229 ? 3.561 16.297 11.656 1 97.19 229 ALA B C 1
ATOM 4063 O O . ALA B 1 229 ? 3.607 16.688 10.484 1 97.19 229 ALA B O 1
ATOM 4064 N N . LEU B 1 230 ? 3.215 17.031 12.602 1 98.75 230 LEU B N 1
ATOM 4065 C CA . LEU B 1 230 ? 2.771 18.406 12.438 1 98.75 230 LEU B CA 1
ATOM 4066 C C . LEU B 1 230 ? 3.855 19.25 11.773 1 98.75 230 LEU B C 1
ATOM 4068 O O . LEU B 1 230 ? 3.553 20.156 10.992 1 98.75 230 LEU B O 1
ATOM 4072 N N . SER B 1 231 ? 5.137 18.891 12 1 97.56 231 SER B N 1
ATOM 4073 C CA . SER B 1 231 ? 6.27 19.688 11.539 1 97.56 231 SER B CA 1
ATOM 4074 C C . SER B 1 231 ? 6.645 19.328 10.102 1 97.56 231 SER B C 1
ATOM 4076 O O . SER B 1 231 ? 7.375 20.078 9.445 1 97.56 231 SER B O 1
ATOM 4078 N N . HIS B 1 232 ? 6.258 18.156 9.578 1 97.19 232 HIS B N 1
ATOM 4079 C CA . HIS B 1 232 ? 6.727 17.703 8.273 1 97.19 232 HIS B CA 1
ATOM 4080 C C . HIS B 1 232 ? 5.566 17.266 7.391 1 97.19 232 HIS B C 1
ATOM 4082 O O . HIS B 1 232 ? 4.926 18.094 6.742 1 97.19 232 HIS B O 1
ATOM 4088 N N . CYS B 1 233 ? 5.16 16 7.473 1 98.31 233 CYS B N 1
ATOM 4089 C CA . CYS B 1 233 ? 4.215 15.445 6.512 1 98.31 233 CYS B CA 1
ATOM 4090 C C . CYS B 1 233 ? 2.879 16.188 6.57 1 98.31 233 CYS B C 1
ATOM 4092 O O . CYS B 1 233 ? 2.271 16.453 5.535 1 98.31 233 CYS B O 1
ATOM 4094 N N . VAL B 1 234 ? 2.385 16.469 7.766 1 98.81 234 VAL B N 1
ATOM 4095 C CA . VAL B 1 234 ? 1.143 17.219 7.887 1 98.81 234 VAL B CA 1
ATOM 4096 C C . VAL B 1 234 ? 1.331 18.625 7.305 1 98.81 234 VAL B C 1
ATOM 4098 O O . VAL B 1 234 ? 0.558 19.047 6.449 1 98.81 234 VAL B O 1
ATOM 4101 N N . ASN B 1 235 ? 2.402 19.281 7.715 1 98.06 235 ASN B N 1
ATOM 4102 C CA . ASN B 1 235 ? 2.73 20.641 7.281 1 98.06 235 ASN B CA 1
ATOM 4103 C C . ASN B 1 235 ? 2.791 20.734 5.762 1 98.06 235 ASN B C 1
ATOM 4105 O O . ASN B 1 235 ? 2.006 21.469 5.148 1 98.06 235 ASN B O 1
ATOM 4109 N N . PHE B 1 236 ? 3.557 19.906 5.16 1 97.19 236 PHE B N 1
ATOM 4110 C CA . PHE B 1 236 ? 3.836 20.078 3.738 1 97.19 236 PHE B CA 1
ATOM 4111 C C . PHE B 1 236 ? 2.67 19.562 2.896 1 97.19 236 PHE B C 1
ATOM 4113 O O . PHE B 1 236 ? 2.393 20.109 1.823 1 97.19 236 PHE B O 1
ATOM 4120 N N . SER B 1 237 ? 1.941 18.578 3.398 1 98.56 237 SER B N 1
ATOM 4121 C CA . SER B 1 237 ? 0.747 18.141 2.686 1 98.56 237 SER B CA 1
ATOM 4122 C C . SER B 1 237 ? -0.321 19.219 2.67 1 98.56 237 SER B C 1
ATOM 4124 O O . SER B 1 237 ? -0.914 19.5 1.625 1 98.56 237 SER B O 1
ATOM 4126 N N . VAL B 1 238 ? -0.533 19.828 3.791 1 98.38 238 VAL B N 1
ATOM 4127 C CA . VAL B 1 238 ? -1.586 20.828 3.895 1 98.38 238 VAL B CA 1
ATOM 4128 C C . VAL B 1 238 ? -1.209 22.062 3.07 1 98.38 238 VAL B C 1
ATOM 4130 O O . VAL B 1 238 ? -2.055 22.641 2.383 1 98.38 238 VAL B O 1
ATOM 4133 N N . ARG B 1 239 ? 0.066 22.453 3.086 1 96.5 239 ARG B N 1
ATOM 4134 C CA . ARG B 1 239 ? 0.511 23.594 2.277 1 96.5 239 ARG B CA 1
ATOM 4135 C C . ARG B 1 239 ? 0.265 23.328 0.794 1 96.5 239 ARG B C 1
ATOM 4137 O O . ARG B 1 239 ? -0.247 24.203 0.085 1 96.5 239 ARG B O 1
ATOM 4144 N N . ASP B 1 240 ? 0.622 22.141 0.344 1 96.75 240 ASP B N 1
ATOM 4145 C CA . ASP B 1 240 ? 0.404 21.812 -1.061 1 96.75 240 ASP B CA 1
ATOM 4146 C C . ASP B 1 240 ? -1.086 21.781 -1.396 1 96.75 240 ASP B C 1
ATOM 4148 O O . ASP B 1 240 ? -1.493 22.25 -2.463 1 96.75 240 ASP B O 1
ATOM 4152 N N . LEU B 1 241 ? -1.877 21.234 -0.483 1 97.94 241 LEU B N 1
ATOM 4153 C CA . LEU B 1 241 ? -3.32 21.219 -0.687 1 97.94 241 LEU B CA 1
ATOM 4154 C C . LEU B 1 241 ? -3.863 22.641 -0.795 1 97.94 241 LEU B C 1
ATOM 4156 O O . LEU B 1 241 ? -4.652 22.938 -1.692 1 97.94 241 LEU B O 1
ATOM 4160 N N . MET B 1 242 ? -3.434 23.5 0.058 1 96.12 242 MET B N 1
ATOM 4161 C CA . MET B 1 242 ? -3.939 24.859 0.129 1 96.12 242 MET B CA 1
ATOM 4162 C C . MET B 1 242 ? -3.555 25.656 -1.118 1 96.12 242 MET B C 1
ATOM 4164 O O . MET B 1 242 ? -4.297 26.531 -1.556 1 96.12 242 MET B O 1
ATOM 4168 N N . LEU B 1 243 ? -2.439 25.266 -1.714 1 92.88 243 LEU B N 1
ATOM 4169 C CA . LEU B 1 243 ? -2.029 25.906 -2.959 1 92.88 243 LEU B CA 1
ATOM 4170 C C . LEU B 1 243 ? -3.043 25.656 -4.066 1 92.88 243 LEU B C 1
ATOM 4172 O O . LEU B 1 243 ? -3.268 26.5 -4.926 1 92.88 243 LEU B O 1
ATOM 4176 N N . ALA B 1 244 ? -3.635 24.516 -3.951 1 95.06 244 ALA B N 1
ATOM 4177 C CA . ALA B 1 244 ? -4.562 24.125 -5.008 1 95.06 244 ALA B CA 1
ATOM 4178 C C . ALA B 1 244 ? -6.012 24.328 -4.574 1 95.06 244 ALA B C 1
ATOM 4180 O O . ALA B 1 244 ? -6.938 24.125 -5.359 1 95.06 244 ALA B O 1
ATOM 4181 N N . TRP B 1 245 ? -6.219 24.734 -3.355 1 97.12 245 TRP B N 1
ATOM 4182 C CA . TRP B 1 245 ? -7.547 24.891 -2.773 1 97.12 245 TRP B CA 1
ATOM 4183 C C . TRP B 1 245 ? -8.195 26.203 -3.215 1 97.12 245 TRP B C 1
ATOM 4185 O O . TRP B 1 245 ? -7.531 27.234 -3.268 1 97.12 245 TRP B O 1
ATOM 4195 N N . PRO B 1 246 ? -9.539 26.25 -3.551 1 96.94 246 PRO B N 1
ATOM 4196 C CA . PRO B 1 246 ? -10.203 27.516 -3.881 1 96.94 246 PRO B CA 1
ATOM 4197 C C . PRO B 1 246 ? -10.164 28.516 -2.729 1 96.94 246 PRO B C 1
ATOM 4199 O O . PRO B 1 246 ? -10.594 28.203 -1.616 1 96.94 246 PRO B O 1
ATOM 4202 N N . ARG B 1 247 ? -9.797 29.703 -3.029 1 94.88 247 ARG B N 1
ATOM 4203 C CA . ARG B 1 247 ? -9.594 30.719 -2 1 94.88 247 ARG B CA 1
ATOM 4204 C C . ARG B 1 247 ? -10.891 31.031 -1.266 1 94.88 247 ARG B C 1
ATOM 4206 O O . ARG B 1 247 ? -10.883 31.25 -0.053 1 94.88 247 ARG B O 1
ATOM 4213 N N . GLU B 1 248 ? -11.914 30.984 -2.002 1 96.25 248 GLU B N 1
ATOM 4214 C CA . GLU B 1 248 ? -13.211 31.328 -1.427 1 96.25 248 GLU B CA 1
ATOM 4215 C C . GLU B 1 248 ? -13.672 30.281 -0.429 1 96.25 248 GLU B C 1
ATOM 4217 O O . GLU B 1 248 ? -14.594 30.516 0.355 1 96.25 248 GLU B O 1
ATOM 4222 N N . ARG B 1 249 ? -12.977 29.109 -0.473 1 96.81 249 ARG B N 1
ATOM 4223 C CA . ARG B 1 249 ? -13.383 28 0.398 1 96.81 249 ARG B CA 1
ATOM 4224 C C . ARG B 1 249 ? -12.312 27.719 1.445 1 96.81 249 ARG B C 1
ATOM 4226 O O . ARG B 1 249 ? -12.281 26.625 2.02 1 96.81 249 ARG B O 1
ATOM 4233 N N . ILE B 1 250 ? -11.438 28.594 1.683 1 96.62 250 ILE B N 1
ATOM 4234 C CA . ILE B 1 250 ? -10.305 28.375 2.574 1 96.62 250 ILE B CA 1
ATOM 4235 C C . ILE B 1 250 ? -10.812 28.047 3.977 1 96.62 250 ILE B C 1
ATOM 4237 O O . ILE B 1 250 ? -10.172 27.281 4.711 1 96.62 250 ILE B O 1
ATOM 4241 N N . GLY B 1 251 ? -11.969 28.547 4.398 1 95.44 251 GLY B N 1
ATOM 4242 C CA . GLY B 1 251 ? -12.555 28.297 5.703 1 95.44 251 GLY B CA 1
ATOM 4243 C C . GLY B 1 251 ? -13.047 26.875 5.867 1 95.44 251 GLY B C 1
ATOM 4244 O O . GLY B 1 251 ? -13.352 26.438 6.98 1 95.44 251 GLY B O 1
ATOM 4245 N N . ASP B 1 252 ? -13.07 26.109 4.734 1 96.81 252 ASP B N 1
ATOM 4246 C CA . ASP B 1 252 ? -13.539 24.734 4.746 1 96.81 252 ASP B CA 1
ATOM 4247 C C . ASP B 1 252 ? -12.391 23.766 5.02 1 96.81 252 ASP B C 1
ATOM 4249 O O . ASP B 1 252 ? -12.594 22.547 5.074 1 96.81 252 ASP B O 1
ATOM 4253 N N . VAL B 1 253 ? -11.219 24.297 5.188 1 97.75 253 VAL B N 1
ATOM 4254 C CA . VAL B 1 253 ? -10.062 23.484 5.555 1 97.75 253 VAL B CA 1
ATOM 4255 C C . VAL B 1 253 ? -9.727 23.719 7.027 1 97.75 253 VAL B C 1
ATOM 4257 O O . VAL B 1 253 ? -9.602 24.859 7.477 1 97.75 253 VAL B O 1
ATOM 4260 N N . GLY B 1 254 ? -9.586 22.641 7.77 1 97.31 254 GLY B N 1
ATOM 4261 C CA . GLY B 1 254 ? -9.289 22.766 9.188 1 97.31 254 GLY B CA 1
ATOM 4262 C C . GLY B 1 254 ? -8.203 21.828 9.664 1 97.31 254 GLY B C 1
ATOM 4263 O O . GLY B 1 254 ? -8.172 20.656 9.266 1 97.31 254 GLY B O 1
ATOM 4264 N N . LEU B 1 255 ? -7.332 22.328 10.445 1 98.06 255 LEU B N 1
ATOM 4265 C CA . LEU B 1 255 ? -6.305 21.547 11.125 1 98.06 255 LEU B CA 1
ATOM 4266 C C . LEU B 1 255 ? -6.746 21.172 12.539 1 98.06 255 LEU B C 1
ATOM 4268 O O . LEU B 1 255 ? -7.121 22.047 13.32 1 98.06 255 LEU B O 1
ATOM 4272 N N . LEU B 1 256 ? -6.754 19.891 12.789 1 97.94 256 LEU B N 1
ATOM 4273 C CA . LEU B 1 256 ? -7.008 19.422 14.148 1 97.94 256 LEU B CA 1
ATOM 4274 C C . LEU B 1 256 ? -5.715 19.359 14.953 1 97.94 256 LEU B C 1
ATOM 4276 O O . LEU B 1 256 ? -5.047 18.328 14.984 1 97.94 256 LEU B O 1
ATOM 4280 N N . LEU B 1 257 ? -5.445 20.406 15.617 1 97.44 257 LEU B N 1
ATOM 4281 C CA . LEU B 1 257 ? -4.148 20.609 16.25 1 97.44 257 LEU B CA 1
ATOM 4282 C C . LEU B 1 257 ? -3.936 19.641 17.406 1 97.44 257 LEU B C 1
ATOM 4284 O O . LEU B 1 257 ? -2.824 19.141 17.609 1 97.44 257 LEU B O 1
ATOM 4288 N N . GLY B 1 258 ? -4.934 19.312 18.141 1 96.62 258 GLY B N 1
ATOM 4289 C CA . GLY B 1 258 ? -4.836 18.438 19.297 1 96.62 258 GLY B CA 1
ATOM 4290 C C . GLY B 1 258 ? -4.582 16.984 18.938 1 96.62 258 GLY B C 1
ATOM 4291 O O . GLY B 1 258 ? -4.434 16.141 19.812 1 96.62 258 GLY B O 1
ATOM 4292 N N . MET B 1 259 ? -4.496 16.703 17.656 1 98.06 259 MET B N 1
ATOM 4293 C CA . MET B 1 259 ? -4.312 15.344 17.172 1 98.06 259 MET B CA 1
ATOM 4294 C C . MET B 1 259 ? -3.104 15.25 16.234 1 98.06 259 MET B C 1
ATOM 4296 O O . MET B 1 259 ? -3.035 14.375 15.383 1 98.06 259 MET B O 1
ATOM 4300 N N . SER B 1 260 ? -2.205 16.203 16.375 1 98.5 260 SER B N 1
ATOM 4301 C CA . SER B 1 260 ? -0.993 16.312 15.57 1 98.5 260 SER B CA 1
ATOM 4302 C C . SER B 1 260 ? 0.189 16.781 16.406 1 98.5 260 SER B C 1
ATOM 4304 O O . SER B 1 260 ? 0.072 17.75 17.172 1 98.5 260 SER B O 1
ATOM 4306 N N . SER B 1 261 ? 1.302 16.125 16.281 1 98.69 261 SER B N 1
ATOM 4307 C CA . SER B 1 261 ? 2.484 16.484 17.062 1 98.69 261 SER B CA 1
ATOM 4308 C C . SER B 1 261 ? 3.709 16.641 16.172 1 98.69 261 SER B C 1
ATOM 4310 O O . SER B 1 261 ? 3.789 16.016 15.109 1 98.69 261 SER B O 1
ATOM 4312 N N . PRO B 1 262 ? 4.59 17.547 16.547 1 98.5 262 PRO B N 1
ATOM 4313 C CA . PRO B 1 262 ? 5.805 17.734 15.75 1 98.5 262 PRO B CA 1
ATOM 4314 C C . PRO B 1 262 ? 6.898 16.719 16.094 1 98.5 262 PRO B C 1
ATOM 4316 O O . PRO B 1 262 ? 6.93 16.188 17.203 1 98.5 262 PRO B O 1
ATOM 4319 N N . VAL B 1 263 ? 7.75 16.438 15.133 1 97.62 263 VAL B N 1
ATOM 4320 C CA . VAL B 1 263 ? 8.977 15.703 15.43 1 97.62 263 VAL B CA 1
ATOM 4321 C C . VAL B 1 263 ? 9.805 16.484 16.453 1 97.62 263 VAL B C 1
ATOM 4323 O O . VAL B 1 263 ? 9.945 17.703 16.344 1 97.62 263 VAL B O 1
ATOM 4326 N N . GLN B 1 264 ? 10.359 15.727 17.438 1 95.62 264 GLN B N 1
ATOM 4327 C CA . GLN B 1 264 ? 11.188 16.375 18.438 1 95.62 264 GLN B CA 1
ATOM 4328 C C . GLN B 1 264 ? 12.328 17.156 17.797 1 95.62 264 GLN B C 1
ATOM 4330 O O . GLN B 1 264 ? 13.031 16.625 16.922 1 95.62 264 GLN B O 1
ATOM 4335 N N . GLY B 1 265 ? 12.469 18.391 18.188 1 94.56 265 GLY B N 1
ATOM 4336 C CA . GLY B 1 265 ? 13.523 19.219 17.625 1 94.56 265 GLY B CA 1
ATOM 4337 C C . GLY B 1 265 ? 13.047 20.094 16.484 1 94.56 265 GLY B C 1
ATOM 4338 O O . GLY B 1 265 ? 13.773 20.984 16.031 1 94.56 265 GLY B O 1
ATOM 4339 N N . PHE B 1 266 ? 11.828 19.875 16.047 1 95.88 266 PHE B N 1
ATOM 4340 C CA . PHE B 1 266 ? 11.297 20.641 14.93 1 95.88 266 PHE B CA 1
ATOM 4341 C C . PHE B 1 266 ? 10.047 21.391 15.344 1 95.88 266 PHE B C 1
ATOM 4343 O O . PHE B 1 266 ? 9.141 21.594 14.531 1 95.88 266 PHE B O 1
ATOM 4350 N N . GLU B 1 267 ? 9.938 21.812 16.594 1 97.38 267 GLU B N 1
ATOM 4351 C CA . GLU B 1 267 ? 8.781 22.516 17.125 1 97.38 267 GLU B CA 1
ATOM 4352 C C . GLU B 1 267 ? 8.594 23.859 16.438 1 97.38 267 GLU B C 1
ATOM 4354 O O . GLU B 1 267 ? 7.461 24.297 16.219 1 97.38 267 GLU B O 1
ATOM 4359 N N . ASP B 1 268 ? 9.695 24.484 16.062 1 96.56 268 ASP B N 1
ATOM 4360 C CA . ASP B 1 268 ? 9.602 25.781 15.406 1 96.56 268 ASP B CA 1
ATOM 4361 C C . ASP B 1 268 ? 8.922 25.672 14.039 1 96.56 268 ASP B C 1
ATOM 4363 O O . ASP B 1 268 ? 8.141 26.531 13.656 1 96.56 268 ASP B O 1
ATOM 4367 N N . ASP B 1 269 ? 9.25 24.594 13.336 1 95.31 269 ASP B N 1
ATOM 4368 C CA . ASP B 1 269 ? 8.617 24.344 12.047 1 95.31 269 ASP B CA 1
ATOM 4369 C C . ASP B 1 269 ? 7.105 24.172 12.203 1 95.31 269 ASP B C 1
ATOM 4371 O O . ASP B 1 269 ? 6.324 24.719 11.422 1 95.31 269 ASP B O 1
ATOM 4375 N N . ALA B 1 270 ? 6.727 23.484 13.227 1 97.94 270 ALA B N 1
ATOM 4376 C CA . ALA B 1 270 ? 5.312 23.266 13.516 1 97.94 270 ALA B CA 1
ATOM 4377 C C . ALA B 1 270 ? 4.613 24.578 13.844 1 97.94 270 ALA B C 1
ATOM 4379 O O . ALA B 1 270 ? 3.51 24.844 13.359 1 97.94 270 ALA B O 1
ATOM 4380 N N . GLU B 1 271 ? 5.242 25.391 14.609 1 97.94 271 GLU B N 1
ATOM 4381 C CA . GLU B 1 271 ? 4.668 26.672 15 1 97.94 271 GLU B CA 1
ATOM 4382 C C . GLU B 1 271 ? 4.484 27.578 13.781 1 97.94 271 GLU B C 1
ATOM 4384 O O . GLU B 1 271 ? 3.459 28.25 13.656 1 97.94 271 GLU B O 1
ATOM 4389 N N . ARG B 1 272 ? 5.461 27.578 12.938 1 96.94 272 ARG B N 1
ATOM 4390 C CA . ARG B 1 272 ? 5.371 28.375 11.719 1 96.94 272 ARG B CA 1
ATOM 4391 C C . ARG B 1 272 ? 4.227 27.891 10.836 1 96.94 272 ARG B C 1
ATOM 4393 O O . ARG B 1 272 ? 3.525 28.703 10.227 1 96.94 272 ARG B O 1
ATOM 4400 N N . PHE B 1 273 ? 4.074 26.641 10.773 1 97.94 273 PHE B N 1
ATOM 4401 C CA . PHE B 1 273 ? 2.994 26.062 9.984 1 97.94 273 PHE B CA 1
ATOM 4402 C C . PHE B 1 273 ? 1.636 26.453 10.555 1 97.94 273 PHE B C 1
ATOM 4404 O O . PHE B 1 273 ? 0.738 26.859 9.805 1 97.94 273 PHE B O 1
ATOM 4411 N N . VAL B 1 274 ? 1.489 26.375 11.859 1 98.19 274 VAL B N 1
ATOM 4412 C CA . VAL B 1 274 ? 0.23 26.734 12.492 1 98.19 274 VAL B CA 1
ATOM 4413 C C . VAL B 1 274 ? -0.061 28.219 12.25 1 98.19 274 VAL B C 1
ATOM 4415 O O . VAL B 1 274 ? -1.198 28.594 11.953 1 98.19 274 VAL B O 1
ATOM 4418 N N . ALA B 1 275 ? 0.951 29.031 12.328 1 97.94 275 ALA B N 1
ATOM 4419 C CA . ALA B 1 275 ? 0.799 30.453 12.039 1 97.94 275 ALA B CA 1
ATOM 4420 C C . ALA B 1 275 ? 0.36 30.672 10.594 1 97.94 275 ALA B C 1
ATOM 4422 O O . ALA B 1 275 ? -0.522 31.484 10.32 1 97.94 275 ALA B O 1
ATOM 4423 N N . PHE B 1 276 ? 0.993 29.922 9.695 1 97.06 276 PHE B N 1
ATOM 4424 C CA . PHE B 1 276 ? 0.634 29.984 8.289 1 97.06 276 PHE B CA 1
ATOM 4425 C C . PHE B 1 276 ? -0.842 29.656 8.086 1 97.06 276 PHE B C 1
ATOM 4427 O O . PHE B 1 276 ? -1.544 30.344 7.348 1 97.06 276 PHE B O 1
ATOM 4434 N N . MET B 1 277 ? -1.321 28.641 8.781 1 96.94 277 MET B N 1
ATOM 4435 C CA . MET B 1 277 ? -2.721 28.234 8.68 1 96.94 277 MET B CA 1
ATOM 4436 C C . MET B 1 277 ? -3.648 29.359 9.141 1 96.94 277 MET B C 1
ATOM 4438 O O . MET B 1 277 ? -4.602 29.703 8.438 1 96.94 277 MET B O 1
ATOM 4442 N N . ARG B 1 278 ? -3.311 29.922 10.211 1 95.81 278 ARG B N 1
ATOM 4443 C CA . ARG B 1 278 ? -4.125 31 10.773 1 95.81 278 ARG B CA 1
ATOM 4444 C C . ARG B 1 278 ? -4.141 32.219 9.859 1 95.81 278 ARG B C 1
ATOM 4446 O O . ARG B 1 278 ? -5.203 32.781 9.602 1 95.81 278 ARG B O 1
ATOM 4453 N N . GLU B 1 279 ? -3.064 32.531 9.305 1 96.5 279 GLU B N 1
ATOM 4454 C CA . GLU B 1 279 ? -2.932 33.688 8.461 1 96.5 279 GLU B CA 1
ATOM 4455 C C . GLU B 1 279 ? -3.629 33.5 7.121 1 96.5 279 GLU B C 1
ATOM 4457 O O . GLU B 1 279 ? -4.07 34.469 6.496 1 96.5 279 GLU B O 1
ATOM 4462 N N . SER B 1 280 ? -3.74 32.25 6.715 1 95.81 280 SER B N 1
ATOM 4463 C CA . SER B 1 280 ? -4.348 31.953 5.426 1 95.81 280 SER B CA 1
ATOM 4464 C C . SER B 1 280 ? -5.871 32 5.508 1 95.81 280 SER B C 1
ATOM 4466 O O . SER B 1 280 ? -6.551 32.062 4.48 1 95.81 280 SER B O 1
ATOM 4468 N N . GLY B 1 281 ? -6.406 31.969 6.723 1 95.06 281 GLY B N 1
ATOM 4469 C CA . GLY B 1 281 ? -7.848 31.953 6.906 1 95.06 281 GLY B CA 1
ATOM 4470 C C . GLY B 1 281 ? -8.406 30.562 7.102 1 95.06 281 GLY B C 1
ATOM 4471 O O . GLY B 1 281 ? -9.617 30.391 7.262 1 95.06 281 GLY B O 1
ATOM 4472 N N . ALA B 1 282 ? -7.582 29.562 7.055 1 96.25 282 ALA B N 1
ATOM 4473 C CA . ALA B 1 282 ? -8.008 28.203 7.379 1 96.25 282 ALA B CA 1
ATOM 4474 C C . ALA B 1 282 ? -8.32 28.062 8.867 1 96.25 282 ALA B C 1
ATOM 4476 O O . ALA B 1 282 ? -8 28.953 9.656 1 96.25 282 ALA B O 1
ATOM 4477 N N . GLN B 1 283 ? -8.977 27.016 9.172 1 95.12 283 GLN B N 1
ATOM 4478 C CA . GLN B 1 283 ? -9.383 26.797 10.555 1 95.12 283 GLN B CA 1
ATOM 4479 C C . GLN B 1 283 ? -8.32 26.016 11.32 1 95.12 283 GLN B C 1
ATOM 4481 O O . GLN B 1 283 ? -7.727 25.062 10.781 1 95.12 283 GLN B O 1
ATOM 4486 N N . VAL B 1 284 ? -8.047 26.453 12.477 1 96.5 284 VAL B N 1
ATOM 4487 C CA . VAL B 1 284 ? -7.203 25.719 13.414 1 96.5 284 VAL B CA 1
ATOM 4488 C C . VAL B 1 284 ? -8 25.375 14.664 1 96.5 284 VAL B C 1
ATOM 4490 O O . VAL B 1 284 ? -8.422 26.266 15.406 1 96.5 284 VAL B O 1
ATOM 4493 N N . VAL B 1 285 ? -8.18 24.047 14.867 1 93.06 285 VAL B N 1
ATOM 4494 C CA . VAL B 1 285 ? -8.992 23.562 15.977 1 93.06 285 VAL B CA 1
ATOM 4495 C C . VAL B 1 285 ? -8.078 23.062 17.094 1 93.06 285 VAL B C 1
ATOM 4497 O O . VAL B 1 285 ? -7.348 22.078 16.922 1 93.06 285 VAL B O 1
ATOM 4500 N N . GLU B 1 286 ? -7.984 23.656 18.219 1 85.19 286 GLU B N 1
ATOM 4501 C CA . GLU B 1 286 ? -7.051 23.359 19.297 1 85.19 286 GLU B CA 1
ATOM 4502 C C . GLU B 1 286 ? -7.637 22.344 20.266 1 85.19 286 GLU B C 1
ATOM 4504 O O . GLU B 1 286 ? -6.914 21.5 20.812 1 85.19 286 GLU B O 1
ATOM 4509 N N . LYS B 1 287 ? -8.805 22.656 20.891 1 68.75 287 LYS B N 1
ATOM 4510 C CA . LYS B 1 287 ? -9.391 21.797 21.906 1 68.75 287 LYS B CA 1
ATOM 4511 C C . LYS B 1 287 ? -10.562 21 21.344 1 68.75 287 LYS B C 1
ATOM 4513 O O . LYS B 1 287 ? -11.508 21.578 20.812 1 68.75 287 LYS B O 1
ATOM 4518 N N . GLU B 1 288 ? -10.203 19.812 20.938 1 53.66 288 GLU B N 1
ATOM 4519 C CA . GLU B 1 288 ? -11.32 18.938 20.562 1 53.66 288 GLU B CA 1
ATOM 4520 C C . GLU B 1 288 ? -11.906 18.25 21.797 1 53.66 288 GLU B C 1
ATOM 4522 O O . GLU B 1 288 ? -11.234 18.094 22.812 1 53.66 288 GLU B O 1
#

Radius of gyration: 27.47 Å; Cα contacts (8 Å, |Δi|>4): 1190; chains: 2; bounding box: 69×117×88 Å

Secondary structure (DSSP, 8-state):
---------------------SEETTEESS-EEEEEE--BGGGSTTSTT--TTHHHHHHHHHHHHHHTTTTEEEEEEEEE-B-SS-TTSGGGEE-TTSPPPPTT-EE-HHHHHTTSSEESSGGGHHHHHHHHHHHHHHTS--EE---S--BTTSGGGSBPHHHHHHHHHHHHHH-PPPEEEEE---TTS---SSS--SSPPTT-GGGS--HHHHHHHHTSS-EEEEEE-TTTHHHHHHHHHHHHS-GGGGGGEEEEEEEEEPPTT-HHHHHHHHHHHHHHT-EEE---/---------------------SEETTEESS-EEEEEE--BGGGSTTSTT--TTHHHHHHHHHHHHHHTTTTEEEEEEEEE-B-SS-TTSGGGEE-TTSPPPPTT-EE-HHHHHTTSSEESSGGGHHHHHHHHHHHHHHTS--EE---S--BTTSGGGSBPHHHHHHHHHHHHHH-PPPEEEEE---TTS---SSS--SSPPTT-GGGS--HHHHHHHHTSS-EEEEEE-TTTHHHHHHHHHHHHS-GGGGGGEEEEEEEEEPPTT-HHHHHHHHHHHHHHT-EEE---

Sequence (576 aa):
MSAVHHDPPPSRINDAKPSQSIVQNGKATAPFALLIIDPQVDFHEGGSLAIAGADEDAQRIKSFIETNIDQITNIYVTLDSHQLVHISHPLFWKGPQKETPPPYTVISKEDVLCGKWSAADENLKHYVENYIKQLETTGKFQHTIWPEHCVISTRGHCIVGPVLEGIHAWTAKTRKPIHYHWKGINALTEMYSVFQAEVPVPGSPETEMNDDLVKQLVAEPRVLICGQALSHCVNFSVRDLMLAWPRERIGDVGLLLGMSSPVQGFEDDAERFVAFMRESGAQVVEKEMSAVHHDPPPSRINDAKPSQSIVQNGKATAPFALLIIDPQVDFHEGGSLAIAGADEDAQRIKSFIETNIDQITNIYVTLDSHQLVHISHPLFWKGPQKETPPPYTVISKEDVLCGKWSAADENLKHYVENYIKQLETTGKFQHTIWPEHCVISTRGHCIVGPVLEGIHAWTAKTRKPIHYHWKGINALTEMYSVFQAEVPVPGSPETEMNDDLVKQLVAEPRVLICGQALSHCVNFSVRDLMLAWPRERIGDVGLLLGMSSPVQGFEDDAERFVAFMRESGAQVVEKE

Organism: NCBI:txid72520

Solvent-accessible surface area (backbone atoms only — not comparable to full-atom values): 30080 Å² total; per-residue (Å²): 136,79,78,72,76,75,73,76,78,82,77,77,80,73,80,74,66,79,77,75,69,61,56,55,91,44,30,61,73,58,60,24,26,40,40,38,28,32,57,25,29,11,39,17,85,93,28,66,54,49,24,69,59,33,58,61,15,30,49,48,47,17,50,40,39,65,67,29,50,86,39,48,72,46,46,36,38,36,37,60,25,24,40,88,53,19,64,40,20,34,76,32,32,20,30,86,84,65,42,55,59,58,65,70,38,69,57,49,58,64,37,42,76,72,48,54,39,40,43,53,53,70,89,38,40,67,57,49,53,52,50,44,48,53,37,56,70,70,62,77,56,75,52,51,25,36,57,72,50,19,32,66,44,38,70,37,37,13,45,29,67,48,41,47,52,25,55,49,52,43,24,71,72,70,66,51,72,73,45,75,43,79,26,36,56,57,36,85,35,55,32,56,17,78,40,31,29,77,54,59,49,88,94,39,70,88,26,34,74,42,61,67,60,51,51,55,56,65,70,38,81,17,40,39,35,36,26,38,25,33,36,42,30,37,37,45,26,50,54,56,48,54,73,72,44,59,75,92,49,33,67,36,34,30,37,36,48,64,28,37,33,33,44,83,93,32,54,66,50,23,51,52,43,53,50,50,39,54,73,67,50,28,38,76,44,61,77,97,136,81,80,73,74,75,73,77,77,83,78,77,80,74,79,73,67,81,76,76,70,61,55,54,92,44,30,60,73,57,60,25,25,40,39,37,28,32,56,26,28,11,38,16,84,93,27,65,54,49,24,70,60,33,58,61,14,32,48,46,48,17,51,42,40,64,67,28,49,88,39,46,74,45,45,34,36,37,37,61,26,23,40,88,54,18,66,40,21,34,75,31,33,21,30,85,86,64,42,56,58,57,65,68,38,70,57,49,58,65,37,43,74,71,48,56,39,40,42,52,52,70,90,38,40,66,55,51,54,52,49,44,48,52,37,56,71,70,63,78,55,76,51,51,25,36,58,71,50,19,32,65,45,39,71,38,36,13,46,29,65,48,40,46,53,25,56,48,52,43,26,70,72,69,66,50,72,74,46,74,43,79,26,37,56,57,36,84,34,53,32,58,18,78,39,32,30,77,54,58,49,90,95,38,70,87,25,35,74,43,59,65,60,51,52,55,56,66,70,38,82,17,40,38,34,36,26,38,25,33,36,41,30,36,34,45,27,50,54,56,47,55,72,71,45,59,74,93,48,31,68,36,34,30,37,37,47,63,29,36,32,33,44,84,92,32,55,67,51,25,51,53,42,53,50,50,38,55,74,66,50,29,39,76,43,61,78,96

Foldseek 3Di:
DPPPPPPPPPDDDPPPPPLPAQDDPLEGPAAAAEEAEALFQLCDPPHQQHAPLQVVLLLSLLVSLVRHLVRHPAYEYEFEEEAQQAPQAFLQKAAPVGGTDDFFDFAALVCLVVRRMAGPPPVCSVVVNVQRVLLVVVVPDTRGRHYDALYPPDRRRHRDDSNVNRVVVSCVVVVDDHHYQYDHYDRSFDDLASQATSDADPPDCSRHGDVVVLVVNLVTQAYEYAYPALLTSRLVNVVSSCVVHDLVCQQRYEYAQSSHHHRPPRVVSNVVSVVVSVVSNYHYHDND/DDPPPPPPDPDDDPPPPPLPAQDDPLEGPAAAAEEAEALFQLCDPPHQQDAPLQVVLLLSLLVSLVRHLVRHPAYEYEFEEEAQQAPQAFLQKAAPVGGTDDFFDFAALVCLVVRRMAGPPPVCSVVVNVQRVLLVVVVPDTRGRHYDALYPPDRRRHRDDSNVNRVVVSCVVVVDDHHYQYDRYDRSFDDLASQATSDDDPPDCSRHGDVVVLVVNLVTQAYEYAYPALLTSRLVNVVSSCVVHDLVCQQRYEYAQSSHHHRPPRVVSNVVSVVVSVVSNYHYHDDD

Nearest PDB structures (foldseek):
  3v8e-assembly5_E  TM=8.131E-01  e=7.895E-14  Saccharomyces cerevisiae S288C
  2h0r-assembly1_A  TM=8.007E-01  e=7.413E-14  Saccharomyces cerevisiae
  1im5-assembly1_A  TM=8.533E-01  e=8.673E-13  Pyrococcus horikoshii
  3eef-assembly1_A  TM=7.377E-01  e=8.920E-08  Thermoplasma acidophilum
  2fq1-assembly1_B  TM=5.859E-01  e=3.349E-05  Escherichia coli